Protein 2FDB (pdb70)

Nearest PDB structures (foldseek):
  2fdb-assembly2_N  TM=1.007E+00  e=1.299E-29  Homo sapiens
  4cjm-assembly3_C  TM=9.817E-01  e=2.468E-19  Homo sapiens
  1ev2-assembly1_A  TM=9.698E-01  e=9.349E-13  Homo sapiens
  8hu7-assembly1_A  TM=9.684E-01  e=1.543E-12  Homo sapiens
  8om6-assembly1_A  TM=9.501E-01  e=1.381E-12  Homo sapiens

Sequence (685 aa):
FTQHVREQSLVTDQLSRRLIRTYQLYSRTSGKHVQVLANKRINAMAEDGDPFAKLIVETDTFGSRVRVRGAETGLYICMNKKGKLIAKSNGKGKDCVFTEIVLENNYTALQNAKYEGWYMAFTRKGRPRKGSKTRQHQREVHFMKRLPRKRAPYWTNTEKMEKRLHAVPAANTVKFRCPAGGNPMPTMRWLKNGKEFKQEHRIGGYKVRNQHWSLIMESVVPSDKGNYTCVVENEYGSINHTYHLDVVERSRHRPILQAGLPANASTVVGGDVEFVCKVYSDAQPHIQWIKHVYLKVLKAAGVNTTDKEIEVLYIRNVTFEDAGEYTCLAGNSIGISFHSAWLTVLFTQHVREQSLVTDQLSRRLIRTYQLYSRTSGKHVQVLANKRINAMAEDGDPFAKLIVETDTFGSRVRVRGAETGLYICMNKKGKLIAKSNGKGKDCVFTEIVLENNYTALQNAKYEGWYMAFTRKGRPRKGSKTRQHQREVHFMKRLPKRAPYWTNTEKMEKRLHAVPAANTVKFRCPAGGNPMPTMRWLKNGKEFKQEHRIGGYKVRNQHWSLIMESVVPSDKGNYTCVVENEYGSINHTYHLDVVERSRHRPILQAGLPANASTVVGGDVEFVCKVYSDAQPHIQWIKHVYLKVLKAAGVIEVLYIRNVTFEDAGEYTCLAGNSIGISFHSAWLTVL

Solvent-accessible surface area: 29532 Å² total; per-residue (Å²): 62,105,140,29,18,52,49,53,25,137,99,36,6,158,116,15,56,77,1,68,33,74,18,3,0,1,0,35,20,13,10,14,1,0,17,1,44,83,114,110,42,11,18,0,95,2,134,36,28,44,79,68,0,36,0,48,0,45,0,6,0,0,22,0,47,0,17,1,88,1,47,105,38,20,14,35,0,0,0,43,169,65,0,128,12,49,10,64,78,101,7,72,30,110,17,0,4,0,20,1,36,5,4,70,34,10,8,0,0,2,41,0,9,108,47,64,49,52,19,0,0,0,19,92,138,0,127,63,86,47,0,73,56,13,34,69,150,50,152,41,0,4,0,0,32,30,116,63,214,224,128,39,8,80,55,74,58,93,60,86,8,68,35,129,26,26,1,11,0,22,30,16,62,3,48,0,78,0,11,10,12,23,30,90,149,6,90,39,112,16,41,35,84,50,158,108,5,81,94,136,85,24,155,36,9,34,22,68,18,110,108,34,27,6,0,40,0,8,17,0,70,68,91,1,86,21,58,0,15,0,14,0,53,28,104,60,27,66,51,95,12,39,3,75,7,12,1,39,73,27,38,28,34,40,1,68,2,58,12,14,33,0,51,72,22,77,24,68,69,38,23,98,18,85,1,36,0,52,0,81,19,32,0,0,0,0,3,0,3,0,23,57,89,108,73,126,19,36,77,17,55,30,84,51,44,120,96,46,1,46,2,27,8,128,20,197,97,0,56,138,90,35,37,16,37,5,0,0,0,0,0,6,41,26,16,37,12,85,4,26,0,128,4,58,16,135,56,104,81,41,18,61,61,22,20,144,102,33,13,144,114,10,66,67,41,98,69,53,18,4,0,4,0,43,30,10,5,54,1,0,17,1,44,86,116,47,42,11,15,0,88,2,109,84,53,43,83,63,0,96,0,53,0,39,0,8,1,0,21,0,68,0,19,1,88,1,38,100,38,18,30,31,0,0,2,55,75,67,0,136,14,76,11,74,83,100,8,72,29,118,32,1,5,0,21,1,34,3,4,68,34,6,7,0,0,2,41,0,11,38,78,64,49,58,17,0,0,0,21,73,64,0,154,64,88,48,0,70,61,13,36,66,146,48,136,32,0,3,0,0,32,25,154,95,130,130,38,8,80,59,88,39,93,82,54,11,70,59,45,26,30,1,14,0,19,17,14,63,4,112,0,21,0,30,12,13,22,42,88,131,2,92,31,131,16,32,34,91,60,63,56,9,101,94,130,84,23,157,34,7,40,23,57,30,87,107,41,30,0,0,38,0,6,15,1,71,57,90,1,46,12,58,0,13,0,17,0,24,28,104,58,26,73,52,94,32,58,2,73,0,31,11,44,120,21,23,26,34,42,2,70,5,98,12,14,39,0,51,75,23,72,25,103,64,44,23,83,18,86,2,32,0,22,38,124,5,15,0,0,2,0,18,5,8,0,19,59,88,108,71,126,27,36,110,5,102,41,148,166,31,34,6,140,20,166,95,0,66,133,90,36,37,19,34,6,0,0,0,0,0,6,40,24,16,37,18,86,9,27,0,117,3,64,12,121

Radius of gyration: 28.77 Å; Cα contacts (8 Å, |Δi|>4): 1938; chains: 4; bounding box: 104×58×70 Å

B-factor: mean 21.92, std 8.88, range [2.0, 52.04]

Foldseek 3Di:
DVVVQVVQVVFFDPPDDWDKDKFWKAQQQQRFTWFQDPVFDIWGPHHAQDLRRIWIWTARGPQQKIAIARPVNCWTFFADPQQDTTTHNDQRDLRRIWRWDQDPVRFIFTARRVRRQFTFFHHNNTHTDRRVPDDPVDSRRTIHTHHHD/DFWKDFPPCPQLVQQEDEEEAQAKDKDFGHIDTPPFKDKAKAWQPHGQDQVPDVNRWDADVVRRMIIDGRHDQVSFGKMKMWITDPVDIDIGIHTYGYHHDDLDKKDKDPCFQPAEEEEAQAKDKTKIKIFDRADKDKFKWFVPVIDTDDWDWDDDPGITMTMRMDGRHDQSSWGKIKIWMGGPRGIDMDMYTYHYD/DVVVQVVQVVFFDPPDDWDKDKFWKAQQQQRFTWFQDLVFDIWGPHHPPDLRRIWIWIARGPQQKIAIARPNNCWTWFADPQQFTTTHNDQRDLRRIWRWDQDPVRFIFTARRVRRQFTFFHHNNTHTDRRVPDDPVDSRRTIHTHHD/DWKKDFPPCPQLVQQEDEEEAQAKDKDFGHMDTPPFWDKFKAWQPHGQDQVPDVNRWDADVVRRMIIDGRHDQVSFGKMKMWITDPHDIDIGIHTYGYHHDDLDKKDKDPCFQPAEEEEAQAKDKTAIDIDDRADKDKWKWFVLVIDTDDAPDVNDMRMDGRHDQSSWGKIKIWMGGPRGIDMDMYTYHYD

Structure (mmCIF, N/CA/C/O backbone):
data_2FDB
#
_entry.id   2FDB
#
_cell.length_a   170.846
_cell.length_b   46.908
_cell.length_c   109.616
_cell.angle_alpha   90.00
_cell.angle_beta   91.66
_cell.angle_gamma   90.00
#
_symmetry.space_group_name_H-M   'C 1 2 1'
#
loop_
_entity.id
_entity.type
_entity.pdbx_description
1 polymer 'fibroblast growth factor 8 isoform B'
2 polymer 'Fibroblast growth factor receptor 2'
3 water water
#
loop_
_at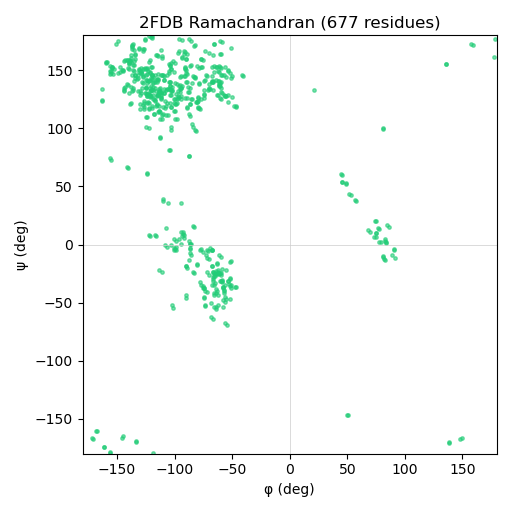om_site.group_PDB
_atom_site.id
_atom_site.type_symbol
_atom_site.label_atom_id
_atom_site.label_alt_id
_atom_site.label_comp_id
_atom_site.label_asym_id
_atom_site.label_entity_id
_atom_site.label_seq_id
_atom_site.pdbx_PDB_ins_code
_atom_site.Cartn_x
_atom_site.Cartn_y
_atom_site.Cartn_z
_atom_site.occupancy
_atom_site.B_iso_or_equiv
_atom_site.auth_seq_id
_atom_site.auth_comp_id
_atom_site.auth_asym_id
_atom_site.auth_atom_id
_atom_site.pdbx_PDB_model_num
ATOM 1 N N . PHE A 1 10 ? 16.607 0.200 17.819 1.00 24.47 32 PHE M N 1
ATOM 2 C CA . PHE A 1 10 ? 17.525 -0.702 17.065 1.00 24.11 32 PHE M CA 1
ATOM 3 C C . PHE A 1 10 ? 18.436 -1.546 17.960 1.00 23.64 32 PHE M C 1
ATOM 4 O O . PHE A 1 10 ? 19.264 -2.309 17.461 1.00 22.90 32 PHE M O 1
ATOM 12 N N . THR A 1 11 ? 18.276 -1.406 19.272 1.00 23.95 33 THR M N 1
ATOM 13 C CA . THR A 1 11 ? 19.075 -2.147 20.251 1.00 24.72 33 THR M CA 1
ATOM 14 C C . THR A 1 11 ? 18.865 -3.655 20.143 1.00 24.15 33 THR M C 1
ATOM 15 O O . THR A 1 11 ? 19.826 -4.422 20.047 1.00 24.66 33 THR M O 1
ATOM 19 N N . GLN A 1 12 ? 17.607 -4.074 20.165 1.00 23.96 34 GLN M N 1
ATOM 20 C CA . GLN A 1 12 ? 17.280 -5.485 20.073 1.00 25.26 34 GLN M CA 1
ATOM 21 C C . GLN A 1 12 ? 17.759 -6.025 18.729 1.00 24.20 34 GLN M C 1
ATOM 22 O O . GLN A 1 12 ? 18.326 -7.111 18.649 1.00 24.38 34 GLN M O 1
ATOM 28 N N . HIS A 1 13 ? 17.527 -5.255 17.672 1.00 22.98 35 HIS M N 1
ATOM 29 C CA . HIS A 1 13 ? 17.948 -5.659 16.342 1.00 22.11 35 HIS M CA 1
ATOM 30 C C . HIS A 1 13 ? 19.451 -5.935 16.326 1.00 21.46 35 HIS M C 1
ATOM 31 O O . HIS A 1 13 ? 19.895 -6.973 15.833 1.00 20.49 35 HIS M O 1
ATOM 38 N N . VAL A 1 14 ? 20.230 -4.999 16.867 1.00 20.49 36 VAL M N 1
ATOM 39 C CA . VAL A 1 14 ? 21.683 -5.150 16.904 1.00 19.97 36 VAL M CA 1
ATOM 40 C C . VAL A 1 14 ? 22.123 -6.298 17.801 1.00 19.72 36 VAL M C 1
ATOM 41 O O . VAL A 1 14 ? 23.028 -7.045 17.442 1.00 19.70 36 VAL M O 1
ATOM 45 N N . ARG A 1 15 ? 21.494 -6.447 18.964 1.00 20.91 37 ARG M N 1
ATOM 46 C CA . ARG A 1 15 ? 21.860 -7.548 19.858 1.00 21.33 37 ARG M CA 1
ATOM 47 C C . ARG A 1 15 ? 21.713 -8.850 19.086 1.00 21.19 37 ARG M C 1
ATOM 48 O O . ARG A 1 15 ? 22.595 -9.705 19.122 1.00 22.01 37 ARG M O 1
ATOM 50 N N . GLU A 1 16 ? 20.602 -8.982 18.369 1.00 21.42 38 GLU M N 1
ATOM 51 C CA . GLU A 1 16 ? 20.339 -10.181 17.576 1.00 22.14 38 GLU M CA 1
ATOM 52 C C . GLU A 1 16 ? 21.372 -10.342 16.455 1.00 21.87 38 GLU M C 1
ATOM 53 O O . GLU A 1 16 ? 22.039 -11.371 16.355 1.00 21.78 38 GLU M O 1
ATOM 55 N N . GLN A 1 17 ? 21.514 -9.313 15.625 1.00 21.68 39 GLN M N 1
ATOM 56 C CA . GLN A 1 17 ? 22.455 -9.356 14.503 1.00 21.86 39 GLN M CA 1
ATOM 57 C C . GLN A 1 17 ? 23.909 -9.584 14.919 1.00 21.37 39 GLN M C 1
ATOM 58 O O . GLN A 1 17 ? 24.701 -10.100 14.142 1.00 19.04 39 GLN M O 1
ATOM 64 N N . SER A 1 18 ? 24.251 -9.196 16.144 1.00 22.27 40 SER M N 1
ATOM 65 C CA . SER A 1 18 ? 25.624 -9.318 16.646 1.00 23.92 40 SER M CA 1
ATOM 66 C C . SER A 1 18 ? 26.075 -10.736 16.963 1.00 24.90 40 SER M C 1
ATOM 67 O O . SER A 1 18 ? 27.256 -10.970 17.221 1.00 24.49 40 SER M O 1
ATOM 70 N N . LEU A 1 19 ? 25.139 -11.676 16.938 1.00 25.89 41 LEU M N 1
ATOM 71 C CA . LEU A 1 19 ? 25.446 -13.059 17.255 1.00 26.56 41 LEU M CA 1
ATOM 72 C C . LEU A 1 19 ? 26.122 -13.803 16.119 1.00 27.25 41 LEU M C 1
ATOM 73 O O . LEU A 1 19 ? 26.948 -14.686 16.358 1.00 28.05 41 LEU M O 1
ATOM 78 N N . VAL A 1 20 ? 25.791 -13.441 14.887 1.00 27.54 42 VAL M N 1
ATOM 79 C CA . VAL A 1 20 ? 26.366 -14.125 13.738 1.00 27.89 42 VAL M CA 1
ATOM 80 C C . VAL A 1 20 ? 26.801 -13.188 12.617 1.00 27.24 42 VAL M C 1
ATOM 81 O O . VAL A 1 20 ? 26.522 -11.989 12.646 1.00 27.25 42 VAL M O 1
ATOM 85 N N . THR A 1 21 ? 27.485 -13.755 11.630 1.00 26.39 43 THR M N 1
ATOM 86 C CA . THR A 1 21 ? 27.964 -13.004 10.479 1.00 26.24 43 THR M CA 1
ATOM 87 C C . THR A 1 21 ? 26.787 -12.399 9.719 1.00 25.59 43 THR M C 1
ATOM 88 O O . THR A 1 21 ? 25.758 -13.051 9.539 1.00 25.12 43 THR M O 1
ATOM 92 N N . ASP A 1 22 ? 26.928 -11.147 9.293 1.00 25.41 44 ASP M N 1
ATOM 93 C CA . ASP A 1 22 ? 25.862 -10.497 8.538 1.00 25.57 44 ASP M CA 1
ATOM 94 C C . ASP A 1 22 ? 26.039 -10.890 7.080 1.00 26.37 44 ASP M C 1
ATOM 95 O O . ASP A 1 22 ? 26.910 -10.365 6.386 1.00 26.57 44 ASP M O 1
ATOM 100 N N . GLN A 1 23 ? 25.202 -11.817 6.625 1.00 26.58 45 GLN M N 1
ATOM 101 C CA . GLN A 1 23 ? 25.258 -12.322 5.258 1.00 27.17 45 GLN M CA 1
ATOM 102 C C . GLN A 1 23 ? 24.442 -11.469 4.275 1.00 27.00 45 GLN M C 1
ATOM 103 O O . GLN A 1 23 ? 24.460 -11.716 3.073 1.00 27.50 45 GLN M O 1
ATOM 109 N N . LEU A 1 24 ? 23.740 -10.464 4.783 1.00 26.59 46 LEU M N 1
ATOM 110 C CA . LEU A 1 24 ? 22.914 -9.620 3.924 1.00 26.18 46 LEU M CA 1
ATOM 111 C C . LEU A 1 24 ? 23.420 -8.203 3.685 1.00 25.82 46 LEU M C 1
ATOM 112 O O . LEU A 1 24 ? 22.784 -7.433 2.966 1.00 28.24 46 LEU M O 1
ATOM 117 N N . SER A 1 25 ? 24.552 -7.848 4.276 1.00 24.12 47 SER M N 1
ATOM 118 C CA . SER A 1 25 ? 25.083 -6.504 4.101 1.00 22.49 47 SER M CA 1
ATOM 119 C C . SER A 1 25 ? 26.479 -6.502 3.507 1.00 21.83 47 SER M C 1
ATOM 120 O O . SER A 1 25 ? 27.187 -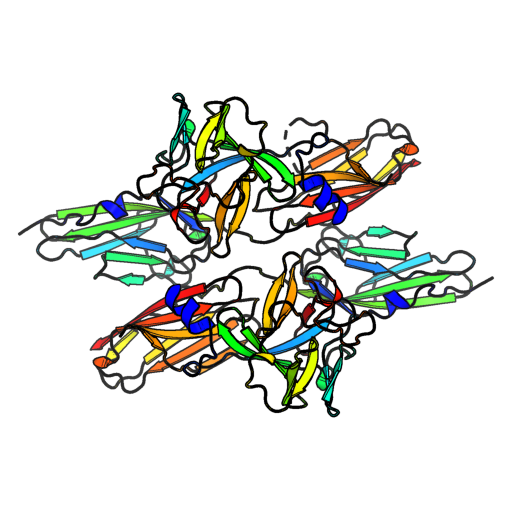7.505 3.569 1.00 20.58 47 SER M O 1
ATOM 123 N N . ARG A 1 26 ? 26.866 -5.377 2.915 1.00 21.35 48 ARG M N 1
ATOM 124 C CA . ARG A 1 26 ? 28.215 -5.251 2.383 1.00 22.26 48 ARG M CA 1
ATOM 125 C C . ARG A 1 26 ? 29.049 -5.284 3.643 1.00 21.94 48 ARG M C 1
ATOM 126 O O . ARG A 1 26 ? 28.664 -4.693 4.645 1.00 22.86 48 ARG M O 1
ATOM 134 N N . ARG A 1 27 ? 30.179 -5.967 3.618 1.00 21.41 49 ARG M N 1
ATOM 135 C CA . ARG A 1 27 ? 31.013 -5.983 4.801 1.00 21.27 49 ARG M CA 1
ATOM 136 C C . ARG A 1 27 ? 32.245 -5.132 4.564 1.00 20.22 49 ARG M C 1
ATOM 137 O O . ARG A 1 27 ? 33.031 -5.381 3.660 1.00 18.80 49 ARG M O 1
ATOM 145 N N . LEU A 1 28 ? 32.366 -4.102 5.391 1.00 19.79 50 LEU M N 1
ATOM 146 C CA . LEU A 1 28 ? 33.439 -3.129 5.342 1.00 19.51 50 LEU M CA 1
ATOM 147 C C . LEU A 1 28 ? 34.844 -3.698 5.548 1.00 18.56 50 LEU M C 1
ATOM 148 O O . LEU A 1 28 ? 35.065 -4.564 6.396 1.00 17.21 50 LEU M O 1
ATOM 153 N N . ILE A 1 29 ? 35.792 -3.201 4.758 1.00 16.24 51 ILE M N 1
ATOM 154 C CA . ILE A 1 29 ? 37.176 -3.638 4.863 1.00 14.82 51 ILE M CA 1
ATOM 155 C C . ILE A 1 29 ? 38.165 -2.489 5.091 1.00 14.26 51 ILE M C 1
ATOM 156 O O . ILE A 1 29 ? 38.151 -1.474 4.388 1.00 13.08 51 ILE M O 1
ATOM 161 N N . ARG A 1 30 ? 39.027 -2.658 6.083 1.00 13.82 52 ARG M N 1
ATOM 162 C CA . ARG A 1 30 ? 40.047 -1.661 6.380 1.00 12.62 52 ARG M CA 1
ATOM 163 C C . ARG A 1 30 ? 41.386 -2.353 6.212 1.00 12.90 52 ARG M C 1
ATOM 164 O O . ARG A 1 30 ? 41.516 -3.555 6.479 1.00 10.55 52 ARG M O 1
ATOM 172 N N . THR A 1 31 ? 42.384 -1.606 5.752 1.00 13.42 53 THR M N 1
ATOM 173 C CA . THR A 1 31 ? 43.695 -2.196 5.557 1.00 15.13 53 THR M CA 1
ATOM 174 C C . THR A 1 31 ? 44.751 -1.383 6.293 1.00 15.22 53 THR M C 1
ATOM 175 O O . THR A 1 31 ? 44.888 -0.176 6.088 1.00 15.52 53 THR M O 1
ATOM 179 N N . TYR A 1 32 ? 45.476 -2.058 7.174 1.00 14.06 54 TYR M N 1
ATOM 180 C CA . TYR A 1 32 ? 46.496 -1.408 7.967 1.00 13.17 54 TYR M CA 1
ATOM 181 C C . TYR A 1 32 ? 47.478 -2.422 8.547 1.00 13.05 54 TYR M C 1
ATOM 182 O O . TYR A 1 32 ? 47.427 -3.614 8.230 1.00 13.11 54 TYR M O 1
ATOM 191 N N . GLN A 1 33 ? 48.374 -1.934 9.393 1.00 12.28 55 GLN M N 1
ATOM 192 C CA . GLN A 1 33 ? 49.373 -2.775 10.027 1.00 12.25 55 GLN M CA 1
ATOM 193 C C . GLN A 1 33 ? 49.115 -2.790 11.520 1.00 12.15 55 GLN M C 1
ATOM 194 O O . GLN A 1 33 ? 48.738 -1.766 12.093 1.00 12.10 55 GLN M O 1
ATOM 200 N N . LEU A 1 34 ? 49.316 -3.941 12.148 1.00 11.34 56 LEU M N 1
ATOM 201 C CA . LEU A 1 34 ? 49.112 -4.057 13.584 1.00 11.57 56 LEU M CA 1
ATOM 202 C C . LEU A 1 34 ? 50.452 -3.964 14.279 1.00 12.02 56 LEU M C 1
ATOM 203 O O . LEU A 1 34 ? 51.273 -4.880 14.201 1.00 11.86 56 LEU M O 1
ATOM 208 N N . TYR A 1 35 ? 50.672 -2.844 14.950 1.00 12.02 57 TYR M N 1
ATOM 209 C CA . TYR A 1 35 ? 51.909 -2.622 15.670 1.00 12.06 57 TYR M CA 1
ATOM 210 C C . TYR A 1 35 ? 51.804 -3.185 17.080 1.00 12.08 57 TYR M C 1
ATOM 211 O O . TYR A 1 35 ? 50.826 -2.940 17.785 1.00 11.73 57 TYR M O 1
ATOM 220 N N . SER A 1 36 ? 52.804 -3.955 17.484 1.00 12.36 58 SER M N 1
ATOM 221 C CA . SER A 1 36 ? 52.812 -4.536 18.821 1.00 12.73 58 SER M CA 1
ATOM 222 C C . SER A 1 36 ? 53.528 -3.594 19.782 1.00 12.25 58 SER M C 1
ATOM 223 O O . SER A 1 36 ? 54.664 -3.196 19.535 1.00 10.79 58 SER M O 1
ATOM 226 N N . ARG A 1 37 ? 52.855 -3.246 20.874 1.00 12.05 59 ARG M N 1
ATOM 227 C CA . ARG A 1 37 ? 53.411 -2.339 21.877 1.00 12.74 59 ARG M CA 1
ATOM 228 C C . ARG A 1 37 ? 54.662 -2.938 22.522 1.00 13.13 59 ARG M C 1
ATOM 229 O O . ARG A 1 37 ? 55.647 -2.243 22.788 1.00 13.56 59 ARG M O 1
ATOM 237 N N . THR A 1 38 ? 54.618 -4.235 22.774 1.00 13.97 60 THR M N 1
ATOM 238 C CA . THR A 1 38 ? 55.746 -4.903 23.389 1.00 15.73 60 THR M CA 1
ATOM 239 C C . THR A 1 38 ? 56.940 -5.117 22.454 1.00 15.58 60 THR M C 1
ATOM 240 O O . THR A 1 38 ? 58.080 -4.825 22.824 1.00 15.73 60 THR M O 1
ATOM 244 N N . SER A 1 39 ? 56.686 -5.580 21.234 1.00 15.60 61 SER M N 1
ATOM 245 C CA . SER A 1 39 ? 57.776 -5.859 20.300 1.00 15.61 61 SER M CA 1
ATOM 246 C C . SER A 1 39 ? 58.294 -4.664 19.521 1.00 15.80 61 SER M C 1
ATOM 247 O O . SER A 1 39 ? 59.436 -4.672 19.070 1.00 15.63 61 SER M O 1
ATOM 250 N N . GLY A 1 40 ? 57.461 -3.640 19.359 1.00 15.53 62 GLY M N 1
ATOM 251 C CA . GLY A 1 40 ? 57.877 -2.474 18.604 1.00 14.50 62 GLY M CA 1
ATOM 252 C C . GLY A 1 40 ? 57.804 -2.774 17.117 1.00 14.52 62 GLY M C 1
ATOM 253 O O . GLY A 1 40 ? 58.138 -1.930 16.275 1.00 13.88 62 GLY M O 1
ATOM 254 N N . LYS A 1 41 ? 57.355 -3.982 16.789 1.00 13.73 63 LYS M N 1
ATOM 255 C CA . LYS A 1 41 ? 57.246 -4.395 15.393 1.00 14.12 63 LYS M CA 1
ATOM 256 C C . LYS A 1 41 ? 55.804 -4.723 15.015 1.00 14.29 63 LYS M C 1
ATOM 257 O O . LYS A 1 41 ? 54.904 -4.653 15.845 1.00 13.32 63 LYS M O 1
ATOM 259 N N . HIS A 1 42 ? 55.604 -5.116 13.761 1.00 14.09 64 HIS M N 1
ATOM 260 C CA . HIS A 1 42 ? 54.281 -5.408 13.247 1.00 14.18 64 HIS M CA 1
ATOM 261 C C . HIS A 1 42 ? 53.919 -6.881 13.070 1.00 15.07 64 HIS M C 1
ATOM 262 O O . HIS A 1 42 ? 54.762 -7.724 12.750 1.00 15.21 64 HIS M O 1
ATOM 269 N N . VAL A 1 43 ? 52.638 -7.165 13.261 1.00 14.44 65 VAL M N 1
ATOM 270 C CA . VAL A 1 43 ? 52.094 -8.502 13.102 1.00 13.51 65 VAL M CA 1
ATOM 271 C C . VAL A 1 43 ? 52.184 -8.900 11.628 1.00 13.95 65 VAL M C 1
ATOM 272 O O . VAL A 1 43 ? 51.824 -8.123 10.740 1.00 11.82 65 VAL M O 1
ATOM 276 N N . GLN A 1 44 ? 52.676 -10.106 11.369 1.00 14.09 66 GLN M N 1
ATOM 277 C CA . GLN A 1 44 ? 52.788 -10.581 10.005 1.00 15.46 66 GLN M CA 1
ATOM 278 C C . GLN A 1 44 ? 52.416 -12.055 9.920 1.00 16.55 66 GLN M C 1
ATOM 279 O O . GLN A 1 44 ? 52.548 -12.802 10.891 1.00 16.27 66 GLN M O 1
ATOM 285 N N . VAL A 1 45 ? 51.919 -12.457 8.758 1.00 17.55 67 VAL M N 1
ATOM 286 C CA . VAL A 1 45 ? 51.541 -13.847 8.510 1.00 18.58 67 VAL M CA 1
ATOM 287 C C . VAL A 1 45 ? 52.427 -14.273 7.339 1.00 18.70 67 VAL M C 1
ATOM 288 O O . VAL A 1 45 ? 52.340 -13.705 6.249 1.00 18.33 67 VAL M O 1
ATOM 292 N N . LEU A 1 46 ? 53.279 -15.261 7.573 1.00 19.48 68 LEU M N 1
ATOM 293 C CA . LEU A 1 46 ? 54.215 -15.722 6.559 1.00 21.15 68 LEU M CA 1
ATOM 294 C C . LEU A 1 46 ? 53.730 -16.863 5.671 1.00 21.45 68 LEU M C 1
ATOM 295 O O . LEU A 1 46 ? 52.761 -17.553 5.988 1.00 21.08 68 LEU M O 1
ATOM 300 N N . ALA A 1 47 ? 54.430 -17.049 4.556 1.00 22.08 69 ALA M N 1
ATOM 301 C CA . ALA A 1 47 ? 54.104 -18.081 3.579 1.00 23.40 69 ALA M CA 1
ATOM 302 C C . ALA A 1 47 ? 54.134 -19.473 4.196 1.00 23.99 69 ALA M C 1
ATOM 303 O O . ALA A 1 47 ? 53.386 -20.356 3.783 1.00 25.47 69 ALA M O 1
ATOM 305 N N . ASN A 1 48 ? 55.002 -19.670 5.179 1.00 24.26 70 ASN M N 1
ATOM 306 C CA . ASN A 1 48 ? 55.101 -20.957 5.848 1.00 24.25 70 ASN M CA 1
ATOM 307 C C . ASN A 1 48 ? 54.048 -21.054 6.949 1.00 24.19 70 ASN M C 1
ATOM 308 O O . ASN A 1 48 ? 54.128 -21.913 7.828 1.00 23.47 70 ASN M O 1
ATOM 313 N N . LYS A 1 49 ? 53.066 -20.158 6.884 1.00 24.39 71 LYS M N 1
ATOM 314 C CA . LYS A 1 49 ? 51.954 -20.093 7.833 1.00 24.91 71 LYS M CA 1
ATOM 315 C C . LYS A 1 49 ? 52.299 -19.679 9.267 1.00 24.87 71 LYS M C 1
ATOM 316 O O . LYS A 1 49 ? 51.469 -19.800 10.178 1.00 24.38 71 LYS M O 1
ATOM 322 N N . ARG A 1 50 ? 53.514 -19.173 9.464 1.00 23.99 72 ARG M N 1
ATOM 323 C CA . ARG A 1 50 ? 53.944 -18.725 10.784 1.00 24.12 72 ARG M CA 1
ATOM 324 C C . ARG A 1 50 ? 53.439 -17.300 11.057 1.00 23.90 72 ARG M C 1
ATOM 325 O O . ARG A 1 50 ? 53.395 -16.460 10.154 1.00 23.36 72 ARG M O 1
ATOM 327 N N . ILE A 1 51 ? 53.064 -17.043 12.305 1.00 23.33 73 ILE M N 1
ATOM 328 C CA . ILE A 1 51 ? 52.565 -15.734 12.719 1.00 22.94 73 ILE M CA 1
ATOM 329 C C . ILE A 1 51 ? 53.418 -15.168 13.852 1.00 22.00 73 ILE M C 1
ATOM 330 O O . ILE A 1 51 ? 53.653 -15.843 14.843 1.00 22.24 73 ILE M O 1
ATOM 335 N N . ASN A 1 52 ? 53.889 -13.934 13.693 1.00 21.34 74 ASN M N 1
ATOM 336 C CA . ASN A 1 52 ? 54.682 -13.273 14.725 1.00 20.44 74 ASN M CA 1
ATOM 337 C C . ASN A 1 52 ? 54.566 -11.767 14.557 1.00 19.76 74 ASN M C 1
ATOM 338 O O . ASN A 1 52 ? 53.863 -11.294 13.671 1.00 19.41 74 ASN M O 1
ATOM 343 N N . ALA A 1 53 ? 55.247 -11.022 15.420 1.00 20.14 75 ALA M N 1
ATOM 344 C CA . ALA A 1 53 ? 55.228 -9.563 15.370 1.00 21.35 75 ALA M CA 1
ATOM 345 C C . ALA A 1 53 ? 56.657 -9.048 15.259 1.00 21.28 75 ALA M C 1
ATOM 346 O O . ALA A 1 53 ? 57.124 -8.307 16.121 1.00 22.09 75 ALA M O 1
ATOM 348 N N . MET A 1 54 ? 57.338 -9.437 14.186 1.00 21.29 76 MET M N 1
ATOM 349 C CA . MET A 1 54 ? 58.719 -9.035 13.966 1.00 22.45 76 MET M CA 1
ATOM 350 C C . MET A 1 54 ? 58.918 -8.292 12.647 1.00 22.61 76 MET M C 1
ATOM 351 O O . MET A 1 54 ? 60.048 -8.018 12.253 1.00 24.24 76 MET M O 1
ATOM 356 N N . ALA A 1 55 ? 57.826 -7.958 11.968 1.00 22.34 77 ALA M N 1
ATOM 357 C CA . ALA A 1 55 ? 57.913 -7.261 10.688 1.00 21.36 77 ALA M CA 1
ATOM 358 C C . ALA A 1 55 ? 58.192 -5.760 10.780 1.00 22.62 77 ALA M C 1
ATOM 359 O O . ALA A 1 55 ? 57.628 -5.054 11.623 1.00 21.87 77 ALA M O 1
ATOM 361 N N . GLU A 1 56 ? 59.060 -5.276 9.897 1.00 23.13 78 GLU M N 1
ATOM 362 C CA . GLU A 1 56 ? 59.388 -3.858 9.852 1.00 24.56 78 GLU M CA 1
ATOM 363 C C . GLU A 1 56 ? 58.242 -3.129 9.174 1.00 23.81 78 GLU M C 1
ATOM 364 O O . GLU A 1 56 ? 57.448 -3.739 8.457 1.00 22.99 78 GLU M O 1
ATOM 370 N N . ASP A 1 57 ? 58.160 -1.823 9.401 1.00 23.53 79 ASP M N 1
ATOM 371 C CA . ASP A 1 57 ? 57.112 -1.013 8.800 1.00 23.69 79 ASP M CA 1
ATOM 372 C C . ASP A 1 57 ? 57.125 -1.169 7.278 1.00 23.22 79 ASP M C 1
ATOM 373 O O . ASP A 1 57 ? 58.162 -1.010 6.641 1.00 22.28 79 ASP M O 1
ATOM 378 N N . GLY A 1 58 ? 55.972 -1.496 6.703 1.00 22.95 80 GLY M N 1
ATOM 379 C CA . GLY A 1 58 ? 55.883 -1.648 5.260 1.00 22.66 80 GLY M CA 1
ATOM 380 C C . GLY A 1 58 ? 56.142 -3.046 4.714 1.00 22.35 80 GLY M C 1
ATOM 381 O O . GLY A 1 58 ? 56.017 -3.267 3.515 1.00 22.11 80 GLY M O 1
ATOM 382 N N . ASP A 1 59 ? 56.513 -3.990 5.572 1.00 21.99 81 ASP M N 1
ATOM 383 C CA . ASP A 1 59 ? 56.769 -5.349 5.110 1.00 21.50 81 ASP M CA 1
ATOM 384 C C . ASP A 1 59 ? 55.498 -5.903 4.467 1.00 20.69 81 ASP M C 1
ATOM 385 O O . ASP A 1 59 ? 54.438 -5.919 5.089 1.00 19.52 81 ASP M O 1
ATOM 390 N N . PRO A 1 60 ? 55.591 -6.364 3.209 1.00 20.44 82 PRO M N 1
ATOM 391 C CA . PRO A 1 60 ? 54.438 -6.917 2.494 1.00 19.68 82 PRO M CA 1
ATOM 392 C C . PRO A 1 60 ? 53.611 -7.920 3.310 1.00 19.15 82 PRO M C 1
ATOM 393 O O . PRO A 1 60 ? 52.382 -7.950 3.204 1.00 18.93 82 PRO M O 1
ATOM 397 N N . PHE A 1 61 ? 54.279 -8.731 4.126 1.00 17.41 83 PHE M N 1
ATOM 398 C CA . PHE A 1 61 ? 53.583 -9.728 4.938 1.00 17.29 83 PHE M CA 1
ATOM 399 C C . PHE A 1 61 ? 52.908 -9.138 6.170 1.00 17.06 83 PHE M C 1
ATOM 400 O O . PHE A 1 61 ? 52.210 -9.844 6.897 1.00 15.94 83 PHE M O 1
ATOM 408 N N . ALA A 1 62 ? 53.112 -7.842 6.395 1.00 16.13 84 ALA M N 1
ATOM 409 C CA . ALA A 1 62 ? 52.510 -7.157 7.535 1.00 16.01 84 ALA M CA 1
ATOM 410 C C . ALA A 1 62 ? 51.274 -6.352 7.131 1.00 14.89 84 ALA M C 1
ATOM 411 O O . ALA A 1 62 ? 50.628 -5.738 7.978 1.00 16.00 84 ALA M O 1
ATOM 413 N N . LYS A 1 63 ? 50.954 -6.337 5.839 1.00 14.41 85 LYS M N 1
ATOM 414 C CA . LYS A 1 63 ? 49.774 -5.621 5.364 1.00 13.60 85 LYS M CA 1
ATOM 415 C C . LYS A 1 63 ? 48.573 -6.500 5.691 1.00 14.00 85 LYS M C 1
ATOM 416 O O . LYS A 1 63 ? 48.453 -7.613 5.180 1.00 13.89 85 LYS M O 1
ATOM 418 N N . LEU A 1 64 ? 47.684 -6.005 6.542 1.00 13.45 86 LEU M N 1
ATOM 419 C CA . LEU A 1 64 ? 46.518 -6.782 6.931 1.00 13.01 86 LEU M CA 1
ATOM 420 C C . LEU A 1 64 ? 45.227 -6.222 6.360 1.00 13.73 86 LEU M C 1
ATOM 421 O O . LEU A 1 64 ? 45.077 -5.007 6.196 1.00 13.61 86 LEU M O 1
ATOM 426 N N . ILE A 1 65 ? 44.308 -7.130 6.047 1.00 13.20 87 ILE M N 1
ATOM 427 C CA . ILE A 1 65 ? 42.995 -6.781 5.520 1.00 13.69 87 ILE M CA 1
ATOM 428 C C . ILE A 1 65 ? 42.038 -7.214 6.613 1.00 13.02 87 ILE M C 1
ATOM 429 O O . ILE A 1 65 ? 41.931 -8.399 6.923 1.00 12.60 87 ILE M O 1
ATOM 434 N N . VAL A 1 66 ? 41.362 -6.241 7.207 1.00 12.78 88 VAL M N 1
ATOM 435 C CA . VAL A 1 66 ? 40.439 -6.480 8.303 1.00 11.04 88 VAL M CA 1
ATOM 436 C C . VAL A 1 66 ? 39.015 -6.231 7.844 1.00 12.44 88 VAL M C 1
ATOM 437 O O . VAL A 1 66 ? 38.623 -5.093 7.566 1.00 11.86 88 VAL M O 1
ATOM 441 N N . GLU A 1 67 ? 38.248 -7.312 7.762 1.00 12.60 89 GLU M N 1
ATOM 442 C CA . GLU A 1 67 ? 36.864 -7.251 7.311 1.00 14.04 89 GLU M CA 1
ATOM 443 C C . GLU A 1 67 ? 35.912 -7.410 8.491 1.00 13.65 89 GLU M C 1
ATOM 444 O O . GLU A 1 67 ? 36.100 -8.302 9.330 1.00 13.16 89 GLU M O 1
ATOM 450 N N . THR A 1 68 ? 34.892 -6.559 8.567 1.00 12.63 90 THR M N 1
ATOM 451 C CA . THR A 1 68 ? 33.958 -6.678 9.675 1.00 12.58 90 THR M CA 1
ATOM 452 C C . THR A 1 68 ? 33.080 -7.904 9.457 1.00 12.34 90 THR M C 1
ATOM 453 O O . THR A 1 68 ? 32.685 -8.215 8.327 1.00 11.02 90 THR M O 1
ATOM 457 N N . ASP A 1 69 ? 32.803 -8.601 10.551 1.00 11.42 91 ASP M N 1
ATOM 458 C CA . ASP A 1 69 ? 31.983 -9.795 10.532 1.00 12.73 91 ASP M CA 1
ATOM 459 C C . ASP A 1 69 ? 30.534 -9.404 10.739 1.00 12.05 91 ASP M C 1
ATOM 460 O O . ASP A 1 69 ? 29.646 -9.872 10.038 1.00 12.28 91 ASP M O 1
ATOM 465 N N . THR A 1 70 ? 30.325 -8.543 11.730 1.00 12.69 92 THR M N 1
ATOM 466 C CA . THR A 1 70 ? 29.021 -8.020 12.096 1.00 11.57 92 THR M CA 1
ATOM 467 C C . THR A 1 70 ? 29.265 -6.896 13.114 1.00 11.86 92 THR M C 1
ATOM 468 O O . THR A 1 70 ? 30.405 -6.453 13.291 1.00 11.47 92 THR M O 1
ATOM 472 N N . PHE A 1 71 ? 28.211 -6.438 13.782 1.00 11.31 93 PHE M N 1
ATOM 473 C CA . PHE A 1 71 ? 28.332 -5.370 14.770 1.00 12.35 93 PHE M CA 1
ATOM 474 C C . PHE A 1 71 ? 29.279 -5.688 15.935 1.00 13.43 93 PHE M C 1
ATOM 475 O O . PHE A 1 71 ? 29.784 -6.806 16.054 1.00 13.20 93 PHE M O 1
ATOM 483 N N . GLY A 1 72 ? 29.506 -4.683 16.786 1.00 13.71 94 GLY M N 1
ATOM 484 C CA . GLY A 1 72 ? 30.373 -4.839 17.947 1.00 12.97 94 GLY M CA 1
ATOM 485 C C . GLY A 1 72 ? 31.854 -4.857 17.603 1.00 12.71 94 GLY M C 1
ATOM 486 O O . GLY A 1 72 ? 32.676 -5.322 18.390 1.00 11.80 94 GLY M O 1
ATOM 487 N N . SER A 1 73 ? 32.195 -4.332 16.431 1.00 12.22 95 SER M N 1
ATOM 488 C CA . SER A 1 73 ? 33.577 -4.318 15.947 1.00 12.60 95 SER M CA 1
ATOM 489 C C . SER A 1 73 ? 34.154 -5.734 15.885 1.00 13.13 95 SER M C 1
ATOM 490 O O . SER A 1 73 ? 35.324 -5.946 16.203 1.00 13.12 95 SER M O 1
ATOM 493 N N . ARG A 1 74 ? 33.327 -6.704 15.495 1.00 13.12 96 ARG M N 1
ATOM 494 C CA . ARG A 1 74 ? 33.796 -8.087 15.361 1.00 14.78 96 ARG M CA 1
ATOM 495 C C . ARG A 1 74 ? 34.355 -8.170 13.941 1.00 13.56 96 ARG M C 1
ATOM 496 O O . ARG A 1 74 ? 33.648 -7.903 12.965 1.00 12.76 96 ARG M O 1
ATOM 504 N N . VAL A 1 75 ? 35.633 -8.516 13.838 1.00 12.69 97 VAL M N 1
ATOM 505 C CA . VAL A 1 75 ? 36.312 -8.582 12.549 1.00 11.74 97 VAL M CA 1
ATOM 506 C C . VAL A 1 75 ? 37.166 -9.828 12.364 1.00 12.38 97 VAL M C 1
ATOM 507 O O . VAL A 1 75 ? 37.446 -10.555 13.321 1.00 12.42 97 VAL M O 1
ATOM 511 N N . ARG A 1 76 ? 37.580 -10.050 11.115 1.00 12.98 98 ARG M N 1
ATOM 512 C CA . ARG A 1 76 ? 38.483 -11.139 10.760 1.00 14.32 98 ARG M CA 1
ATOM 513 C C . ARG A 1 76 ? 39.738 -10.423 10.290 1.00 15.28 98 ARG M C 1
ATOM 514 O O . ARG A 1 76 ? 39.650 -9.385 9.632 1.00 15.25 98 ARG M O 1
ATOM 522 N N . VAL A 1 77 ? 40.896 -10.973 10.638 1.00 15.20 99 VAL M N 1
ATOM 523 C CA . VAL A 1 77 ? 42.184 -10.387 10.288 1.00 14.85 99 VAL M CA 1
ATOM 524 C C . VAL A 1 77 ? 42.901 -11.293 9.292 1.00 17.02 99 VAL M C 1
ATOM 525 O O . VAL A 1 77 ? 43.306 -12.409 9.633 1.00 17.61 99 VAL M O 1
ATOM 529 N N . ARG A 1 78 ? 43.078 -10.792 8.075 1.00 16.82 100 ARG M N 1
ATOM 530 C CA . ARG A 1 78 ? 43.701 -11.554 7.008 1.00 18.51 100 ARG M CA 1
ATOM 531 C C . ARG A 1 78 ? 44.985 -10.920 6.472 1.00 18.42 100 ARG M C 1
ATOM 532 O O . ARG A 1 78 ? 45.058 -9.705 6.303 1.00 18.96 100 ARG M O 1
ATOM 540 N N . GLY A 1 79 ? 45.995 -11.743 6.206 1.00 18.10 101 GLY M N 1
ATOM 541 C CA . GLY A 1 79 ? 47.232 -11.221 5.649 1.00 17.59 101 GLY M CA 1
ATOM 542 C C . GLY A 1 79 ? 47.001 -11.019 4.162 1.00 17.74 101 GLY M C 1
ATOM 543 O O . GLY A 1 79 ? 46.733 -11.979 3.448 1.00 17.43 101 GLY M O 1
ATOM 544 N N . ALA A 1 80 ? 47.088 -9.781 3.685 1.00 18.24 102 ALA M N 1
ATOM 545 C CA . ALA A 1 80 ? 46.855 -9.501 2.271 1.00 18.80 102 ALA M CA 1
ATOM 546 C C . ALA A 1 80 ? 47.772 -10.290 1.343 1.00 18.91 102 ALA M C 1
ATOM 547 O O . ALA A 1 80 ? 47.334 -10.754 0.295 1.00 18.16 102 ALA M O 1
ATOM 549 N N . GLU A 1 81 ? 49.039 -10.442 1.732 1.00 19.73 103 GLU M N 1
ATOM 550 C CA . GLU A 1 81 ? 50.005 -11.155 0.906 1.00 20.92 103 GLU M CA 1
ATOM 551 C C . GLU A 1 81 ? 49.754 -12.647 0.780 1.00 21.20 103 GLU M C 1
ATOM 552 O O . GLU A 1 81 ? 49.735 -13.164 -0.323 1.00 22.88 103 GLU M O 1
ATOM 558 N N . THR A 1 82 ? 49.558 -13.333 1.901 1.00 20.82 104 THR M N 1
ATOM 559 C CA . THR A 1 82 ? 49.335 -14.779 1.902 1.00 19.18 104 THR M CA 1
ATOM 560 C C . THR A 1 82 ? 47.879 -15.184 1.765 1.00 19.10 104 THR M C 1
ATOM 561 O O . THR A 1 82 ? 47.581 -16.322 1.402 1.00 18.69 104 THR M O 1
ATOM 565 N N . GLY A 1 83 ? 46.975 -14.260 2.074 1.00 18.65 105 GLY 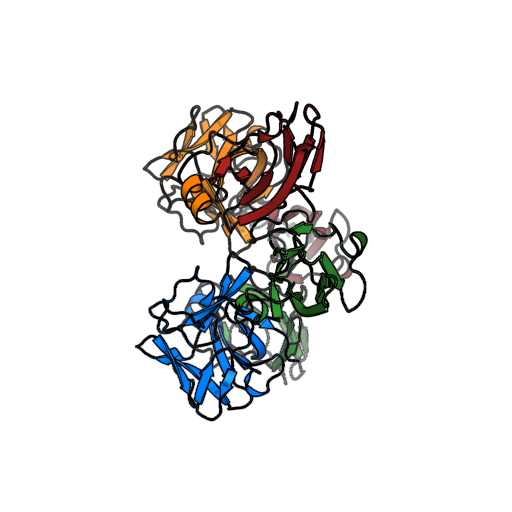M N 1
ATOM 566 C CA . GLY A 1 83 ? 45.559 -14.564 2.008 1.00 16.85 105 GLY M CA 1
ATOM 567 C C . GLY A 1 83 ? 45.144 -15.424 3.191 1.00 17.34 105 GLY M C 1
ATOM 568 O O . GLY A 1 83 ? 44.031 -15.935 3.238 1.00 17.77 105 GLY M O 1
ATOM 569 N N . LEU A 1 84 ? 46.041 -15.573 4.159 1.00 17.25 106 LEU M N 1
ATOM 570 C CA . LEU A 1 84 ? 45.779 -16.387 5.341 1.00 17.47 106 LEU M CA 1
ATOM 571 C C . LEU A 1 84 ? 45.146 -15.621 6.505 1.00 16.83 106 LEU M C 1
ATOM 572 O O . LEU A 1 84 ? 45.519 -14.488 6.787 1.00 17.29 106 LEU M O 1
ATOM 577 N N . TYR A 1 85 ? 44.195 -16.255 7.187 1.00 16.66 107 TYR M N 1
ATOM 578 C CA . TYR A 1 85 ? 43.520 -15.637 8.322 1.00 17.44 107 TYR M CA 1
ATOM 579 C C . TYR A 1 85 ? 44.207 -15.946 9.640 1.00 18.22 107 TYR M C 1
ATOM 580 O O . TYR A 1 85 ? 44.737 -17.050 9.833 1.00 18.47 107 TYR M O 1
ATOM 589 N N . ILE A 1 86 ? 44.193 -14.972 10.548 1.00 17.95 108 ILE M N 1
ATOM 590 C CA . ILE A 1 86 ? 44.778 -15.167 11.869 1.00 18.44 108 ILE M CA 1
ATOM 591 C C . ILE A 1 86 ? 43.665 -15.722 12.750 1.00 19.43 108 ILE M C 1
ATOM 592 O O . ILE A 1 86 ? 42.648 -15.065 12.967 1.00 18.15 108 ILE M O 1
ATOM 597 N N . CYS A 1 87 ? 43.864 -16.939 13.244 1.00 20.54 109 CYS M N 1
ATOM 598 C CA . CYS A 1 87 ? 42.873 -17.599 14.078 1.00 21.68 109 CYS M CA 1
ATOM 599 C C . CYS A 1 87 ? 43.503 -18.151 15.342 1.00 22.61 109 CYS M C 1
ATOM 600 O O . CYS A 1 87 ? 44.726 -18.227 15.460 1.00 22.77 109 CYS M O 1
ATOM 603 N N . MET A 1 88 ? 42.658 -18.553 16.278 1.00 23.39 110 MET M N 1
ATOM 604 C CA . MET A 1 88 ? 43.126 -19.094 17.540 1.00 25.01 110 MET M CA 1
ATOM 605 C C . MET A 1 88 ? 42.516 -20.466 17.763 1.00 25.31 110 MET M C 1
ATOM 606 O O . MET A 1 88 ? 41.323 -20.654 17.537 1.00 24.62 110 MET M O 1
ATOM 611 N N . ASN A 1 89 ? 43.329 -21.429 18.191 1.00 26.02 111 ASN M N 1
ATOM 612 C CA . ASN A 1 89 ? 42.798 -22.763 18.442 1.00 26.70 111 ASN M CA 1
ATOM 613 C C . ASN A 1 89 ? 42.469 -22.946 19.925 1.00 27.51 111 ASN M C 1
ATOM 614 O O . ASN A 1 89 ? 42.691 -22.044 20.730 1.00 26.46 111 ASN M O 1
ATOM 619 N N . LYS A 1 90 ? 41.922 -24.111 20.267 1.00 29.59 112 LYS M N 1
ATOM 620 C CA . LYS A 1 90 ? 41.515 -24.434 21.636 1.00 31.44 112 LYS M CA 1
ATOM 621 C C . LYS A 1 90 ? 42.615 -24.286 22.683 1.00 31.87 112 LYS M C 1
ATOM 622 O O . LYS A 1 90 ? 42.337 -24.149 23.875 1.00 32.32 112 LYS M O 1
ATOM 628 N N . LYS A 1 91 ? 43.863 -24.327 22.236 1.00 31.75 113 LYS M N 1
ATOM 629 C CA . LYS A 1 91 ? 44.988 -24.190 23.144 1.00 32.07 113 LYS M CA 1
ATOM 630 C C . LYS A 1 91 ? 45.426 -22.731 23.259 1.00 31.55 113 LYS M C 1
ATOM 631 O O . LYS A 1 91 ? 46.429 -22.427 23.901 1.00 31.78 113 LYS M O 1
ATOM 633 N N . GLY A 1 92 ? 44.669 -21.833 22.635 1.00 30.74 114 GLY M N 1
ATOM 634 C CA . GLY A 1 92 ? 44.997 -20.418 22.688 1.00 29.88 114 GLY M CA 1
ATOM 635 C C . GLY A 1 92 ? 46.136 -20.068 21.753 1.00 28.87 114 GLY M C 1
ATOM 636 O O . GLY A 1 92 ? 46.716 -18.980 21.832 1.00 29.39 114 GLY M O 1
ATOM 637 N N . LYS A 1 93 ? 46.459 -20.998 20.860 1.00 27.00 115 LYS M N 1
ATOM 638 C CA . LYS A 1 93 ? 47.542 -20.799 19.901 1.00 25.68 115 LYS M CA 1
ATOM 639 C C . LYS A 1 93 ? 47.081 -20.083 18.642 1.00 23.76 115 LYS M C 1
ATOM 640 O O . LYS A 1 93 ? 46.044 -20.414 18.078 1.00 24.02 115 LYS M O 1
ATOM 646 N N . LEU A 1 94 ? 47.858 -19.107 18.198 1.00 21.90 116 LEU M N 1
ATOM 647 C CA . LEU A 1 94 ? 47.519 -18.376 16.984 1.00 21.83 116 LEU M CA 1
ATOM 648 C C . LEU A 1 94 ? 47.943 -19.224 15.798 1.00 21.79 116 LEU M C 1
ATOM 649 O O . LEU A 1 94 ? 49.090 -19.655 15.721 1.00 21.96 116 LEU M O 1
ATOM 654 N N . ILE A 1 95 ? 47.014 -19.487 14.891 1.00 22.18 117 ILE M N 1
ATOM 655 C CA . ILE A 1 95 ? 47.311 -20.284 13.710 1.00 22.72 117 ILE M CA 1
ATOM 656 C C . ILE A 1 95 ? 46.798 -19.570 12.462 1.00 22.59 117 ILE M C 1
ATOM 657 O O . ILE A 1 95 ? 45.804 -18.850 12.517 1.00 21.98 117 ILE M O 1
ATOM 662 N N . ALA A 1 96 ? 47.489 -19.766 11.345 1.00 22.69 118 ALA M N 1
ATOM 663 C CA . ALA A 1 96 ? 47.102 -19.158 10.076 1.00 23.47 118 ALA M CA 1
ATOM 664 C C . ALA A 1 96 ? 46.287 -20.170 9.276 1.00 24.47 118 ALA M C 1
ATOM 665 O O . ALA A 1 96 ? 46.739 -21.294 9.057 1.00 25.36 118 ALA M O 1
ATOM 667 N N . LYS A 1 97 ? 45.097 -19.778 8.832 1.00 24.85 119 LYS M N 1
ATOM 668 C CA . LYS A 1 97 ? 44.242 -20.687 8.072 1.00 25.57 119 LYS M CA 1
ATOM 669 C C . LYS A 1 97 ? 43.733 -20.126 6.753 1.00 25.90 119 LYS M C 1
ATOM 670 O O . LYS A 1 97 ? 43.475 -18.930 6.630 1.00 24.42 119 LYS M O 1
ATOM 676 N N . SER A 1 98 ? 43.577 -21.013 5.775 1.00 26.03 120 SER M N 1
ATOM 677 C CA . SER A 1 98 ? 43.075 -20.642 4.457 1.00 27.30 120 SER M CA 1
ATOM 678 C C . SER A 1 98 ? 41.588 -20.338 4.565 1.00 27.64 120 SER M C 1
ATOM 679 O O . SER A 1 98 ? 41.084 -19.404 3.952 1.00 28.10 120 SER M O 1
ATOM 681 N N . ASN A 1 99 ? 40.883 -21.150 5.339 1.00 28.20 121 ASN M N 1
ATOM 682 C CA . ASN A 1 99 ? 39.458 -20.956 5.526 1.00 29.11 121 ASN M CA 1
ATOM 683 C C . ASN A 1 99 ? 39.217 -20.251 6.852 1.00 28.89 121 ASN M C 1
ATOM 684 O O . ASN A 1 99 ? 39.507 -20.805 7.914 1.00 29.37 121 ASN M O 1
ATOM 689 N N . GLY A 1 100 ? 38.691 -19.032 6.790 1.00 28.06 122 GLY M N 1
ATOM 690 C CA . GLY A 1 100 ? 38.434 -18.284 8.006 1.00 28.59 122 GLY M CA 1
ATOM 691 C C . GLY A 1 100 ? 36.964 -18.107 8.335 1.00 28.64 122 GLY M C 1
ATOM 692 O O . GLY A 1 100 ? 36.565 -17.061 8.837 1.00 28.81 122 GLY M O 1
ATOM 693 N N . LYS A 1 101 ? 36.156 -19.130 8.077 1.00 28.63 123 LYS M N 1
ATOM 694 C CA . LYS A 1 101 ? 34.727 -19.044 8.349 1.00 28.24 123 LYS M CA 1
ATOM 695 C C . LYS A 1 101 ? 34.371 -19.155 9.836 1.00 27.84 123 LYS M C 1
ATOM 696 O O . LYS A 1 101 ? 33.445 -18.491 10.305 1.00 27.77 123 LYS M O 1
ATOM 698 N N . GLY A 1 102 ? 35.110 -19.979 10.572 1.00 26.40 124 GLY M N 1
ATOM 699 C CA . GLY A 1 102 ? 34.824 -20.170 11.984 1.00 26.45 124 GLY M CA 1
ATOM 700 C C . GLY A 1 102 ? 34.945 -18.977 12.922 1.00 26.22 124 GLY M C 1
ATOM 701 O O . GLY A 1 102 ? 35.714 -18.038 12.687 1.00 26.06 124 GLY M O 1
ATOM 702 N N . LYS A 1 103 ? 34.180 -19.031 14.008 1.00 24.66 125 LYS M N 1
ATOM 703 C CA . LYS A 1 103 ? 34.175 -17.981 15.018 1.00 24.43 125 LYS M CA 1
ATOM 704 C C . LYS A 1 103 ? 35.582 -17.828 15.602 1.00 23.07 125 LYS M C 1
ATOM 705 O O . LYS A 1 103 ? 35.952 -16.772 16.116 1.00 21.07 125 LYS M O 1
ATOM 711 N N . ASP A 1 104 ? 36.361 -18.901 15.511 1.00 21.90 126 ASP M N 1
ATOM 712 C CA . ASP A 1 104 ? 37.729 -18.915 16.010 1.00 21.74 126 ASP M CA 1
ATOM 713 C C . ASP A 1 104 ? 38.597 -17.913 15.248 1.00 20.58 126 ASP M C 1
ATOM 714 O O . ASP A 1 104 ? 39.689 -17.551 15.701 1.00 20.81 126 ASP M O 1
ATOM 719 N N . CYS A 1 105 ? 38.109 -17.464 14.096 1.00 19.12 127 CYS M N 1
ATOM 720 C CA . CYS A 1 105 ? 38.842 -16.497 13.280 1.00 18.93 127 CYS M CA 1
ATOM 721 C C . CYS A 1 105 ? 38.295 -15.083 13.468 1.00 17.94 127 CYS M C 1
ATOM 722 O O . CYS A 1 105 ? 38.739 -14.140 12.805 1.00 17.29 127 CYS M O 1
ATOM 725 N N . VAL A 1 106 ? 37.341 -14.934 14.379 1.00 16.14 128 VAL M N 1
ATOM 726 C CA . VAL A 1 106 ? 36.743 -13.633 14.638 1.00 14.92 128 VAL M CA 1
ATOM 727 C C . VAL A 1 106 ? 37.260 -13.029 15.934 1.00 14.82 128 VAL M C 1
ATOM 728 O O . VAL A 1 106 ? 37.393 -13.721 16.945 1.00 15.00 128 VAL M O 1
ATOM 732 N N . PHE A 1 107 ? 37.571 -11.734 15.887 1.00 13.45 129 PHE M N 1
ATOM 733 C CA . PHE A 1 107 ? 38.064 -11.004 17.050 1.00 12.08 129 PHE M CA 1
ATOM 734 C C . PHE A 1 107 ? 37.251 -9.728 17.260 1.00 11.39 129 PHE M C 1
ATOM 735 O O . PHE A 1 107 ? 36.773 -9.114 16.314 1.00 10.50 129 PHE M O 1
ATOM 743 N N . THR A 1 108 ? 37.105 -9.322 18.511 1.00 10.78 130 THR M N 1
ATOM 744 C CA . THR A 1 108 ? 36.399 -8.090 18.802 1.00 10.94 130 THR M CA 1
ATOM 745 C C . THR A 1 108 ? 37.478 -7.025 19.003 1.00 9.81 130 THR M C 1
ATOM 746 O O . THR A 1 108 ? 38.358 -7.178 19.851 1.00 8.22 130 THR M O 1
ATOM 750 N N . GLU A 1 109 ? 37.437 -5.970 18.191 1.00 9.06 131 GLU M N 1
ATOM 751 C CA . GLU A 1 109 ? 38.425 -4.891 18.315 1.00 9.32 131 GLU M CA 1
ATOM 752 C C . GLU A 1 109 ? 37.985 -4.009 19.470 1.00 10.85 131 GLU M C 1
ATOM 753 O O . GLU A 1 109 ? 36.868 -3.482 19.472 1.00 10.85 131 GLU M O 1
ATOM 759 N N . ILE A 1 110 ? 38.866 -3.847 20.450 1.00 10.51 132 ILE M N 1
ATOM 760 C CA . ILE A 1 110 ? 38.562 -3.040 21.623 1.00 10.87 132 ILE M CA 1
ATOM 761 C C . ILE A 1 110 ? 39.484 -1.830 21.718 1.00 10.26 132 ILE M C 1
ATOM 762 O O . ILE A 1 110 ? 40.668 -1.917 21.404 1.00 9.65 132 ILE M O 1
ATOM 767 N N . VAL A 1 111 ? 38.933 -0.697 22.132 1.00 11.03 133 VAL M N 1
ATOM 768 C CA . VAL A 1 111 ? 39.745 0.496 22.339 1.00 10.89 133 VAL M CA 1
ATOM 769 C C . VAL A 1 111 ? 39.872 0.549 23.856 1.00 10.34 133 VAL M C 1
ATOM 770 O O . VAL A 1 111 ? 38.959 0.999 24.540 1.00 11.35 133 VAL M O 1
ATOM 774 N N . LEU A 1 112 ? 40.994 0.072 24.377 1.00 11.26 134 LEU M N 1
ATOM 775 C CA . LEU A 1 112 ? 41.229 0.021 25.822 1.00 10.52 134 LEU M CA 1
ATOM 776 C C . LEU A 1 112 ? 41.183 1.352 26.548 1.00 11.18 134 LEU M C 1
ATOM 777 O O . LEU A 1 112 ? 41.260 2.412 25.927 1.00 10.94 134 LEU M O 1
ATOM 782 N N . GLU A 1 113 ? 41.060 1.282 27.874 1.00 11.59 135 GLU M N 1
ATOM 783 C CA . GLU A 1 113 ? 41.015 2.479 28.704 1.00 12.03 135 GLU M CA 1
ATOM 784 C C . GLU A 1 113 ? 42.327 3.252 28.634 1.00 11.90 135 GLU M C 1
ATOM 785 O O . GLU A 1 113 ? 42.349 4.455 28.913 1.00 10.03 135 GLU M O 1
ATOM 791 N N . ASN A 1 114 ? 43.416 2.569 28.266 1.00 9.76 136 ASN M N 1
ATOM 792 C CA . ASN A 1 114 ? 44.718 3.229 28.132 1.00 9.55 136 ASN M CA 1
ATOM 793 C C . ASN A 1 114 ? 44.921 3.693 26.680 1.00 9.25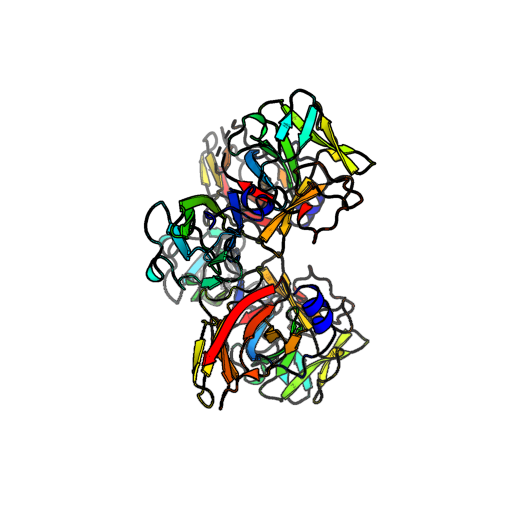 136 ASN M C 1
ATOM 794 O O . ASN A 1 114 ? 46.019 4.061 26.283 1.00 8.40 136 ASN M O 1
ATOM 799 N N . ASN A 1 115 ? 43.853 3.632 25.890 1.00 8.41 137 ASN M N 1
ATOM 800 C CA . ASN A 1 115 ? 43.865 4.061 24.492 1.00 7.45 137 ASN M CA 1
ATOM 801 C C . ASN A 1 115 ? 44.575 3.192 23.478 1.00 9.01 137 ASN M C 1
ATOM 802 O O . ASN A 1 115 ? 44.704 3.591 22.313 1.00 9.30 137 ASN M O 1
ATOM 807 N N . TYR A 1 116 ? 45.029 2.016 23.904 1.00 7.38 138 TYR M N 1
ATOM 808 C CA . TYR A 1 116 ? 45.670 1.087 22.991 1.00 7.81 138 TYR M CA 1
ATOM 809 C C . TYR A 1 116 ? 44.576 0.177 22.438 1.00 8.49 138 TYR M C 1
ATOM 810 O O . TYR A 1 116 ? 43.459 0.136 22.973 1.00 7.78 138 TYR M O 1
ATOM 819 N N . THR A 1 117 ? 44.898 -0.541 21.366 1.00 8.36 139 THR M N 1
ATOM 820 C CA . THR A 1 117 ? 43.968 -1.474 20.738 1.00 9.21 139 THR M CA 1
ATOM 821 C C . THR A 1 117 ? 44.215 -2.874 21.304 1.00 10.02 139 THR M C 1
ATOM 822 O O . THR A 1 117 ? 45.355 -3.239 21.596 1.00 10.40 139 THR M O 1
ATOM 826 N N . ALA A 1 118 ? 43.145 -3.649 21.451 1.00 10.16 140 ALA M N 1
ATOM 827 C CA . ALA A 1 118 ? 43.247 -5.033 21.906 1.00 10.33 140 ALA M CA 1
ATOM 828 C C . ALA A 1 118 ? 42.337 -5.841 20.995 1.00 10.64 140 ALA M C 1
ATOM 829 O O . ALA A 1 118 ? 41.343 -5.317 20.502 1.00 10.82 140 ALA M O 1
ATOM 831 N N . LEU A 1 119 ? 42.684 -7.099 20.752 1.00 10.70 141 LEU M N 1
ATOM 832 C CA . LEU A 1 119 ? 41.865 -7.960 19.912 1.00 11.44 141 LEU M CA 1
ATOM 833 C C . LEU A 1 119 ? 41.529 -9.216 20.707 1.00 12.20 141 LEU M C 1
ATOM 834 O O . LEU A 1 119 ? 42.393 -10.052 20.977 1.00 12.26 141 LEU M O 1
ATOM 839 N N . GLN A 1 120 ? 40.259 -9.315 21.084 1.00 12.41 142 GLN M N 1
ATOM 840 C CA . GLN A 1 120 ? 39.725 -10.420 21.865 1.00 14.77 142 GLN M CA 1
ATOM 841 C C . GLN A 1 120 ? 39.065 -11.451 20.958 1.00 14.92 142 GLN M C 1
ATOM 842 O O . GLN A 1 120 ? 38.203 -11.113 20.147 1.00 14.48 142 GLN M O 1
ATOM 848 N N . ASN A 1 121 ? 39.448 -12.715 21.096 1.00 15.47 143 ASN M N 1
ATOM 849 C CA . ASN A 1 121 ? 38.869 -13.743 20.241 1.00 16.34 143 ASN M CA 1
ATOM 850 C C . ASN A 1 121 ? 37.382 -13.947 20.538 1.00 17.58 143 ASN M C 1
ATOM 851 O O . ASN A 1 121 ? 36.951 -13.898 21.693 1.00 17.39 143 ASN M O 1
ATOM 856 N N . ALA A 1 122 ? 36.601 -14.156 19.482 1.00 19.29 144 ALA M N 1
ATOM 857 C CA . ALA A 1 122 ? 35.156 -14.325 19.597 1.00 21.58 144 ALA M CA 1
ATOM 858 C C . ALA A 1 122 ? 34.735 -15.687 20.132 1.00 23.26 144 ALA M C 1
ATOM 859 O O . ALA A 1 122 ? 33.765 -15.794 20.888 1.00 23.21 144 ALA M O 1
ATOM 861 N N . LYS A 1 123 ? 35.449 -16.732 19.729 1.00 24.51 145 LYS M N 1
ATOM 862 C CA . LYS A 1 123 ? 35.120 -18.070 20.202 1.00 25.64 145 LYS M CA 1
ATOM 863 C C . LYS A 1 123 ? 35.551 -18.219 21.658 1.00 26.09 145 LYS M C 1
ATOM 864 O O . LYS A 1 123 ? 34.760 -18.614 22.513 1.00 25.97 145 LYS M O 1
ATOM 870 N N . TYR A 1 124 ? 36.812 -17.897 21.929 1.00 26.07 146 TYR M N 1
ATOM 871 C CA . TYR A 1 124 ? 37.368 -17.984 23.275 1.00 26.95 146 TYR M CA 1
ATOM 872 C C . TYR A 1 124 ? 37.465 -16.554 23.827 1.00 27.34 146 TYR M C 1
ATOM 873 O O . TYR A 1 124 ? 38.529 -15.924 23.798 1.00 27.92 146 TYR M O 1
ATOM 882 N N . GLU A 1 125 ? 36.333 -16.064 24.329 1.00 27.15 147 GLU M N 1
ATOM 883 C CA . GLU A 1 125 ? 36.196 -14.706 24.851 1.00 27.24 147 GLU M CA 1
ATOM 884 C C . GLU A 1 125 ? 37.202 -14.217 25.885 1.00 26.82 147 GLU M C 1
ATOM 885 O O . GLU A 1 125 ? 37.280 -13.019 26.137 1.00 27.72 147 GLU M O 1
ATOM 887 N N . GLY A 1 126 ? 37.966 -15.123 26.489 1.00 26.48 148 GLY M N 1
ATOM 888 C CA . GLY A 1 126 ? 38.946 -14.697 27.470 1.00 24.70 148 GLY M CA 1
ATOM 889 C C . GLY A 1 126 ? 40.357 -14.613 26.908 1.00 24.00 148 GLY M C 1
ATOM 890 O O . GLY A 1 126 ? 41.288 -14.188 27.596 1.00 23.22 148 GLY M O 1
ATOM 891 N N . TRP A 1 127 ? 40.524 -15.010 25.651 1.00 22.93 149 TRP M N 1
ATOM 892 C CA . TRP A 1 127 ? 41.843 -14.989 25.035 1.00 22.55 149 TRP M CA 1
ATOM 893 C C . TRP A 1 127 ? 42.049 -13.833 24.064 1.00 20.95 149 TRP M C 1
ATOM 894 O O . TRP A 1 127 ? 41.166 -13.504 23.288 1.00 20.96 149 TRP M O 1
ATOM 905 N N . TYR A 1 128 ? 43.239 -13.243 24.107 1.00 20.05 150 TYR M N 1
ATOM 906 C CA . TYR A 1 128 ? 43.588 -12.101 23.268 1.00 18.50 150 TYR M CA 1
ATOM 907 C C . TYR A 1 128 ? 44.780 -12.377 22.367 1.00 18.02 150 TYR M C 1
ATOM 908 O O . TYR A 1 128 ? 45.642 -13.192 22.693 1.00 17.83 150 TYR M O 1
ATOM 917 N N . MET A 1 129 ? 44.830 -11.680 21.238 1.00 16.71 151 MET M N 1
ATOM 918 C CA . MET A 1 129 ? 45.950 -11.818 20.328 1.00 16.87 151 MET M CA 1
ATOM 919 C C . MET A 1 129 ? 47.054 -11.148 21.131 1.00 17.05 151 MET M C 1
ATOM 920 O O . MET A 1 129 ? 46.837 -10.071 21.694 1.00 18.17 151 MET M O 1
ATOM 925 N N . ALA A 1 130 ? 48.222 -11.778 21.208 1.00 17.45 152 ALA M N 1
ATOM 926 C CA . ALA A 1 130 ? 49.319 -11.219 21.987 1.00 17.50 152 ALA M CA 1
ATOM 927 C C . ALA A 1 130 ? 50.679 -11.684 21.496 1.00 17.77 152 ALA M C 1
ATOM 928 O O . ALA A 1 130 ? 50.804 -12.764 20.930 1.00 17.97 152 ALA M O 1
ATOM 930 N N . PHE A 1 131 ? 51.692 -10.859 21.735 1.00 17.52 153 PHE M N 1
ATOM 931 C CA . PHE A 1 131 ? 53.062 -11.159 21.332 1.00 18.39 153 PHE M CA 1
ATOM 932 C C . PHE A 1 131 ? 54.034 -10.729 22.430 1.00 19.60 153 PHE M C 1
ATOM 933 O O . PHE A 1 131 ? 53.718 -9.849 23.227 1.00 19.44 153 PHE M O 1
ATOM 941 N N . THR A 1 132 ? 55.212 -11.349 22.470 1.00 20.25 154 THR M N 1
ATOM 942 C CA . THR A 1 132 ? 56.211 -11.015 23.477 1.00 20.81 154 THR M CA 1
ATOM 943 C C . THR A 1 132 ? 57.099 -9.863 23.020 1.00 21.57 154 THR M C 1
ATOM 944 O O . THR A 1 132 ? 56.977 -9.380 21.895 1.00 21.06 154 THR M O 1
ATOM 948 N N . ARG A 1 133 ? 57.995 -9.444 23.910 1.00 22.50 155 ARG M N 1
ATOM 949 C CA . ARG A 1 133 ? 58.950 -8.367 23.654 1.00 23.93 155 ARG M CA 1
ATOM 950 C C . ARG A 1 133 ? 59.780 -8.677 22.411 1.00 23.96 155 ARG M C 1
ATOM 951 O O . ARG A 1 133 ? 60.149 -7.781 21.656 1.00 22.53 155 ARG M O 1
ATOM 959 N N . LYS A 1 134 ? 60.071 -9.958 22.206 1.00 24.86 156 LYS M N 1
ATOM 960 C CA . LYS A 1 134 ? 60.864 -10.381 21.064 1.00 25.60 156 LYS M CA 1
ATOM 961 C C . LYS A 1 134 ? 60.006 -10.628 19.831 1.00 25.64 156 LYS M C 1
ATOM 962 O O . LYS A 1 134 ? 60.514 -11.039 18.787 1.00 25.46 156 LYS M O 1
ATOM 968 N N . GLY A 1 135 ? 58.705 -10.376 19.956 1.00 25.44 157 GLY M N 1
ATOM 969 C CA . GLY A 1 135 ? 57.803 -10.554 18.832 1.00 25.70 157 GLY M CA 1
ATOM 970 C C . GLY A 1 135 ? 57.277 -11.959 18.608 1.00 26.53 157 GLY M C 1
ATOM 971 O O . GLY A 1 135 ? 56.765 -12.263 17.531 1.00 25.67 157 GLY M O 1
ATOM 972 N N . ARG A 1 136 ? 57.394 -12.818 19.613 1.00 27.71 158 ARG M N 1
ATOM 973 C CA . ARG A 1 136 ? 56.916 -14.191 19.493 1.00 30.33 158 ARG M CA 1
ATOM 974 C C . ARG A 1 136 ? 55.464 -14.302 19.944 1.00 30.75 158 ARG M C 1
ATOM 975 O O . ARG A 1 136 ? 55.018 -13.546 20.801 1.00 30.57 158 ARG M O 1
ATOM 983 N N . PRO A 1 137 ? 54.703 -15.248 19.367 1.00 32.10 159 PRO M N 1
ATOM 984 C CA . PRO A 1 137 ? 53.297 -15.428 19.745 1.00 32.52 159 PRO M CA 1
ATOM 985 C C . PRO A 1 137 ? 53.156 -15.860 21.202 1.00 33.26 159 PRO M C 1
ATOM 986 O O . PRO A 1 137 ? 53.956 -16.645 21.708 1.00 32.72 159 PRO M O 1
ATOM 990 N N . ARG A 1 138 ? 52.134 -15.338 21.869 1.00 34.12 160 ARG M N 1
ATOM 991 C CA . ARG A 1 138 ? 51.867 -15.665 23.263 1.00 35.21 160 ARG M CA 1
ATOM 992 C C . ARG A 1 138 ? 50.554 -16.430 23.322 1.00 35.89 160 ARG M C 1
ATOM 993 O O . ARG A 1 138 ? 49.564 -16.014 22.718 1.00 35.18 160 ARG M O 1
ATOM 1001 N N . LYS A 1 139 ? 50.552 -17.553 24.037 1.00 36.32 161 LYS M N 1
ATOM 1002 C CA . LYS A 1 139 ? 49.354 -18.378 24.179 1.00 36.62 161 LYS M CA 1
ATOM 1003 C C . LYS A 1 139 ? 48.222 -17.570 24.806 1.00 36.58 161 LYS M C 1
ATOM 1004 O O . LYS A 1 139 ? 48.411 -16.922 25.836 1.00 36.62 161 LYS M O 1
ATOM 1006 N N . GLY A 1 140 ? 47.048 -17.618 24.183 1.00 36.65 162 GLY M N 1
ATOM 1007 C CA . GLY A 1 140 ? 45.902 -16.882 24.689 1.00 37.29 162 GLY M CA 1
ATOM 1008 C C . GLY A 1 140 ? 45.575 -17.154 26.148 1.00 37.31 162 GLY M C 1
ATOM 1009 O O . GLY A 1 140 ? 45.086 -16.272 26.851 1.00 36.66 162 GLY M O 1
ATOM 1010 N N . SER A 1 141 ? 45.847 -18.374 26.604 1.00 37.41 163 SER M N 1
ATOM 1011 C CA . SER A 1 141 ? 45.576 -18.771 27.987 1.00 37.44 163 SER M CA 1
ATOM 1012 C C . SER A 1 141 ? 46.305 -17.914 29.022 1.00 37.13 163 SER M C 1
ATOM 1013 O O . SER A 1 141 ? 45.815 -17.716 30.134 1.00 37.74 163 SER M O 1
ATOM 1015 N N . LYS A 1 142 ? 47.476 -17.404 28.663 1.00 36.22 164 LYS M N 1
ATOM 1016 C CA . LYS A 1 142 ? 48.241 -16.577 29.584 1.00 35.64 164 LYS M CA 1
ATOM 1017 C C . LYS A 1 142 ? 47.953 -15.089 29.403 1.00 34.63 164 LYS M C 1
ATOM 1018 O O . LYS A 1 142 ? 48.615 -14.252 30.021 1.00 34.77 164 LYS M O 1
ATOM 1020 N N . THR A 1 143 ? 46.962 -14.756 28.575 1.00 33.04 165 THR M N 1
ATOM 1021 C CA . THR A 1 143 ? 46.656 -13.349 28.322 1.00 31.14 165 THR M CA 1
ATOM 1022 C C . THR A 1 143 ? 45.544 -12.721 29.153 1.00 31.40 165 THR M C 1
ATOM 1023 O O . THR A 1 143 ? 44.479 -13.307 29.370 1.00 31.30 165 THR M O 1
ATOM 1027 N N . ARG A 1 144 ? 45.823 -11.505 29.613 1.00 31.29 166 ARG M N 1
ATOM 1028 C CA . ARG A 1 144 ? 44.894 -10.713 30.408 1.00 30.78 166 ARG M CA 1
ATOM 1029 C C . ARG A 1 144 ? 44.941 -9.315 29.791 1.00 30.46 166 ARG M C 1
ATOM 1030 O O . ARG A 1 144 ? 45.989 -8.870 29.324 1.00 30.19 166 ARG M O 1
ATOM 1032 N N . GLN A 1 145 ? 43.807 -8.630 29.796 1.00 29.54 167 GLN M N 1
ATOM 1033 C CA . GLN A 1 145 ? 43.686 -7.304 29.202 1.00 29.27 167 GLN M CA 1
ATOM 1034 C C . GLN A 1 145 ? 44.701 -6.228 29.614 1.00 29.15 167 GLN M C 1
ATOM 1035 O O . GLN A 1 145 ? 45.015 -5.346 28.817 1.00 28.01 167 GLN M O 1
ATOM 1041 N N . HIS A 1 146 ? 45.219 -6.302 30.839 1.00 29.06 168 HIS M N 1
ATOM 1042 C CA . HIS A 1 146 ? 46.172 -5.302 31.325 1.00 28.99 168 HIS M CA 1
ATOM 1043 C C . HIS A 1 146 ? 47.620 -5.490 30.871 1.00 28.63 168 HIS M C 1
ATOM 1044 O O . HIS A 1 146 ? 48.426 -4.557 30.958 1.00 28.65 168 HIS M O 1
ATOM 1051 N N . GLN A 1 147 ? 47.955 -6.684 30.393 1.00 26.98 169 GLN M N 1
ATOM 1052 C CA . GLN A 1 147 ? 49.318 -6.967 29.953 1.00 25.55 169 GLN M CA 1
ATOM 1053 C C . GLN A 1 147 ? 49.674 -6.179 28.698 1.00 24.15 169 GLN M C 1
ATOM 1054 O O . GLN A 1 147 ? 48.855 -6.032 27.795 1.00 23.69 169 GLN M O 1
ATOM 1060 N N . ARG A 1 148 ? 50.898 -5.672 28.640 1.00 22.88 170 ARG M N 1
ATOM 1061 C CA . ARG A 1 148 ? 51.329 -4.926 27.468 1.00 23.56 170 ARG M CA 1
ATOM 1062 C C . ARG A 1 148 ? 51.400 -5.810 26.230 1.00 22.59 170 ARG M C 1
ATOM 1063 O O . ARG A 1 148 ? 51.305 -5.316 25.110 1.00 22.38 170 ARG M O 1
ATOM 1071 N N . GLU A 1 149 ? 51.564 -7.114 26.436 1.00 20.86 171 GLU M N 1
ATOM 1072 C CA . GLU A 1 149 ? 51.653 -8.060 25.329 1.00 20.47 171 GLU M CA 1
ATOM 1073 C C . GLU A 1 149 ? 50.383 -8.073 24.475 1.00 18.54 171 GLU M C 1
ATOM 1074 O O . GLU A 1 149 ? 50.425 -8.423 23.296 1.00 17.58 171 GLU M O 1
ATOM 1080 N N . VAL A 1 150 ? 49.253 -7.689 25.064 1.00 15.86 172 VAL M N 1
ATOM 1081 C CA . VAL A 1 150 ? 48.003 -7.695 24.310 1.00 14.20 172 VAL M CA 1
ATOM 1082 C C . VAL A 1 150 ? 47.633 -6.342 23.707 1.00 12.67 172 VAL M C 1
ATOM 1083 O O . VAL A 1 150 ? 46.566 -6.202 23.120 1.00 11.26 172 VAL M O 1
ATOM 1087 N N . HIS A 1 151 ? 48.523 -5.357 23.841 1.00 11.51 173 HIS M N 1
ATOM 1088 C CA . HIS A 1 151 ? 48.280 -4.009 23.314 1.00 11.57 173 HIS M CA 1
ATOM 1089 C C . HIS A 1 151 ? 48.877 -3.761 21.933 1.00 11.30 173 HIS M C 1
ATOM 1090 O O . HIS A 1 151 ? 50.019 -4.127 21.654 1.00 11.18 173 HIS M O 1
ATO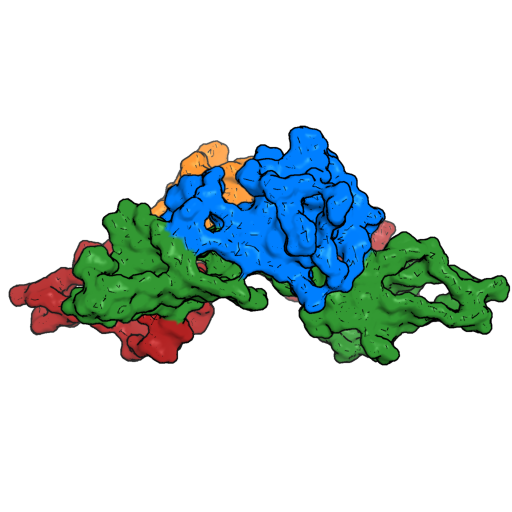M 1097 N N . PHE A 1 152 ? 48.089 -3.109 21.088 1.00 10.67 174 PHE M N 1
ATOM 1098 C CA . PHE A 1 152 ? 48.478 -2.799 19.718 1.00 10.68 174 PHE M CA 1
ATOM 1099 C C . PHE A 1 152 ? 48.084 -1.366 19.339 1.00 11.20 174 PHE M C 1
ATOM 1100 O O . PHE A 1 152 ? 47.352 -0.689 20.059 1.00 11.92 174 PHE M O 1
ATOM 1108 N N . MET A 1 153 ? 48.585 -0.927 18.193 1.00 10.36 175 MET M N 1
ATOM 1109 C CA . MET A 1 153 ? 48.258 0.370 17.622 1.00 10.60 175 MET M CA 1
ATOM 1110 C C . MET A 1 153 ? 48.039 0.042 16.155 1.00 11.19 175 MET M C 1
ATOM 1111 O O . MET A 1 153 ? 48.826 -0.701 15.559 1.00 11.45 175 MET M O 1
ATOM 1116 N N . LYS A 1 154 ? 46.952 0.545 15.584 1.00 10.33 176 LYS M N 1
ATOM 1117 C CA . LYS A 1 154 ? 46.667 0.312 14.173 1.00 10.27 176 LYS M CA 1
ATOM 1118 C C . LYS A 1 154 ? 47.423 1.405 13.413 1.00 11.58 176 LYS M C 1
ATOM 1119 O O . LYS A 1 154 ? 47.245 2.587 13.695 1.00 11.13 176 LYS M O 1
ATOM 1125 N N . ARG A 1 155 ? 48.266 1.010 12.464 1.00 12.28 177 ARG M N 1
ATOM 1126 C CA . ARG A 1 155 ? 49.056 1.975 11.711 1.00 14.14 177 ARG M CA 1
ATOM 1127 C C . ARG A 1 155 ? 48.767 1.948 10.220 1.00 16.88 177 ARG M C 1
ATOM 1128 O O . ARG A 1 155 ? 48.515 0.890 9.645 1.00 16.69 177 ARG M O 1
ATOM 1136 N N . LEU A 1 156 ? 48.812 3.122 9.598 1.00 19.11 178 LEU M N 1
ATOM 1137 C CA . LEU A 1 156 ? 48.557 3.240 8.171 1.00 21.70 178 LEU M CA 1
ATOM 1138 C C . LEU A 1 156 ? 49.563 2.406 7.388 1.00 23.27 178 LEU M C 1
ATOM 1139 O O . LEU A 1 156 ? 50.712 2.255 7.801 1.00 23.34 178 LEU M O 1
ATOM 1144 N N . PRO A 1 157 ? 49.135 1.829 6.256 1.00 25.34 179 PRO M N 1
ATOM 1145 C CA . PRO A 1 157 ? 50.067 1.024 5.456 1.00 27.34 179 PRO M CA 1
ATOM 1146 C C . PRO A 1 157 ? 51.096 2.007 4.907 1.00 28.72 179 PRO M C 1
ATOM 1147 O O . PRO A 1 157 ? 50.781 3.186 4.748 1.00 27.93 179 PRO M O 1
ATOM 1151 N N . ARG A 1 158 ? 52.316 1.572 4.627 1.00 30.82 180 ARG M N 1
ATOM 1152 C CA . ARG A 1 158 ? 53.277 2.535 4.095 1.00 32.98 180 ARG M CA 1
ATOM 1153 C C . ARG A 1 158 ? 53.514 2.332 2.602 1.00 32.72 180 ARG M C 1
ATOM 1154 O O . ARG A 1 158 ? 52.588 2.697 1.845 1.00 32.37 180 ARG M O 1
ATOM 1162 N N . LYS B 2 3 ? 89.793 6.230 28.825 1.00 44.32 2151 LYS P N 1
ATOM 1163 C CA . LYS B 2 3 ? 89.683 4.812 29.267 1.00 43.81 2151 LYS P CA 1
ATOM 1164 C C . LYS B 2 3 ? 88.727 4.009 28.398 1.00 42.74 2151 LYS P C 1
ATOM 1165 O O . LYS B 2 3 ? 89.005 2.850 28.083 1.00 43.36 2151 LYS P O 1
ATOM 1171 N N . ARG B 2 4 ? 87.599 4.608 28.014 1.00 40.70 2152 ARG P N 1
ATOM 1172 C CA . ARG B 2 4 ? 86.634 3.893 27.181 1.00 38.40 2152 ARG P CA 1
ATOM 1173 C C . ARG B 2 4 ? 85.580 4.731 26.451 1.00 36.61 2152 ARG P C 1
ATOM 1174 O O . ARG B 2 4 ? 84.938 5.608 27.030 1.00 35.80 2152 ARG P O 1
ATOM 1182 N N . ALA B 2 5 ? 85.398 4.429 25.170 1.00 34.46 2153 ALA P N 1
ATOM 1183 C CA . ALA B 2 5 ? 84.431 5.134 24.341 1.00 31.65 2153 ALA P CA 1
ATOM 1184 C C . ALA B 2 5 ? 83.008 4.849 24.802 1.00 30.28 2153 ALA P C 1
ATOM 1185 O O . ALA B 2 5 ? 82.756 3.894 25.542 1.00 29.49 2153 ALA P O 1
ATOM 1187 N N . PRO B 2 6 ? 82.053 5.688 24.374 1.00 29.16 2154 PRO P N 1
ATOM 1188 C CA . PRO B 2 6 ? 80.659 5.482 24.768 1.00 28.62 2154 PRO P CA 1
ATOM 1189 C C . PRO B 2 6 ? 80.148 4.183 24.170 1.00 28.52 2154 PRO P C 1
ATOM 1190 O O . PRO B 2 6 ? 80.571 3.772 23.091 1.00 28.12 2154 PRO P O 1
ATOM 1194 N N . TYR B 2 7 ? 79.244 3.529 24.876 1.00 28.91 2155 TYR P N 1
ATOM 1195 C CA . TYR B 2 7 ? 78.675 2.293 24.378 1.00 29.44 2155 TYR P CA 1
ATOM 1196 C C . TYR B 2 7 ? 77.321 2.102 25.040 1.00 29.70 2155 TYR P C 1
ATOM 1197 O O . TYR B 2 7 ? 77.114 2.504 26.186 1.00 29.78 2155 TYR P O 1
ATOM 1206 N N . TRP B 2 8 ? 76.393 1.507 24.309 1.00 29.94 2156 TRP P N 1
ATOM 1207 C CA . TRP B 2 8 ? 75.062 1.271 24.839 1.00 30.89 2156 TRP P CA 1
ATOM 1208 C C . TRP B 2 8 ? 75.136 0.184 25.896 1.00 32.00 2156 TRP P C 1
ATOM 1209 O O . TRP B 2 8 ? 75.754 -0.859 25.681 1.00 31.83 2156 TRP P O 1
ATOM 1220 N N . THR B 2 9 ? 74.507 0.431 27.040 1.00 33.29 2157 THR P N 1
ATOM 1221 C CA . THR B 2 9 ? 74.516 -0.531 28.131 1.00 35.11 2157 THR P CA 1
ATOM 1222 C C . THR B 2 9 ? 73.249 -1.372 28.201 1.00 36.68 2157 THR P C 1
ATOM 1223 O O . THR B 2 9 ? 73.144 -2.261 29.043 1.00 37.15 2157 THR P O 1
ATOM 1227 N N . ASN B 2 10 ? 72.293 -1.104 27.315 1.00 38.26 2158 ASN P N 1
ATOM 1228 C CA . ASN B 2 10 ? 71.033 -1.846 27.315 1.00 39.99 2158 ASN P CA 1
ATOM 1229 C C . ASN B 2 10 ? 70.397 -1.819 25.928 1.00 40.27 2158 ASN P C 1
ATOM 1230 O O . ASN B 2 10 ? 69.387 -1.149 25.717 1.00 41.17 2158 ASN P O 1
ATOM 1235 N N . THR B 2 11 ? 70.978 -2.555 24.986 1.00 40.15 2159 THR P N 1
ATOM 1236 C CA . THR B 2 11 ? 70.453 -2.583 23.626 1.00 40.58 2159 THR P CA 1
ATOM 1237 C C . THR B 2 11 ? 69.028 -3.117 23.566 1.00 40.35 2159 THR P C 1
ATOM 1238 O O . THR B 2 11 ? 68.380 -3.057 22.519 1.00 39.90 2159 THR P O 1
ATOM 1242 N N . GLU B 2 12 ? 68.547 -3.636 24.691 1.00 39.92 2160 GLU P N 1
ATOM 1243 C CA . GLU B 2 12 ? 67.199 -4.183 24.765 1.00 39.22 2160 GLU P CA 1
ATOM 1244 C C . GLU B 2 12 ? 66.163 -3.144 24.337 1.00 38.50 2160 GLU P C 1
ATOM 1245 O O . GLU B 2 12 ? 65.526 -3.285 23.293 1.00 37.76 2160 GLU P O 1
ATOM 1247 N N . LYS B 2 13 ? 66.015 -2.096 25.141 1.00 37.75 2161 LYS P N 1
ATOM 1248 C CA . LYS B 2 13 ? 65.054 -1.040 24.857 1.00 37.29 2161 LYS P CA 1
ATOM 1249 C C . LYS B 2 13 ? 65.291 -0.375 23.505 1.00 36.18 2161 LYS P C 1
ATOM 1250 O O . LYS B 2 13 ? 64.343 -0.011 22.805 1.00 36.90 2161 LYS P O 1
ATOM 1256 N N . MET B 2 14 ? 66.557 -0.223 23.140 1.00 34.33 2162 MET P N 1
ATOM 1257 C CA . MET B 2 14 ? 66.916 0.428 21.889 1.00 32.99 2162 MET P CA 1
ATOM 1258 C C . MET B 2 14 ? 66.493 -0.359 20.658 1.00 32.04 2162 MET P C 1
ATOM 1259 O O . MET B 2 14 ? 66.319 0.215 19.582 1.00 31.58 2162 MET P O 1
ATOM 1264 N N . GLU B 2 15 ? 66.319 -1.667 20.818 1.00 30.70 2163 GLU P N 1
ATOM 1265 C CA . GLU B 2 15 ? 65.904 -2.513 19.707 1.00 29.44 2163 GLU P CA 1
ATOM 1266 C C . GLU B 2 15 ? 64.507 -2.099 19.233 1.00 28.23 2163 GLU P C 1
ATOM 1267 O O . GLU B 2 15 ? 64.136 -2.331 18.078 1.00 26.96 2163 GLU P O 1
ATOM 1269 N N . LYS B 2 16 ? 63.738 -1.485 20.131 1.00 26.24 2164 LYS P N 1
ATOM 1270 C CA . LYS B 2 16 ? 62.392 -1.022 19.795 1.00 25.60 2164 LYS P CA 1
ATOM 1271 C C . LYS B 2 16 ? 62.521 0.383 19.220 1.00 24.24 2164 LYS P C 1
ATOM 1272 O O . LYS B 2 16 ? 62.233 1.379 19.890 1.00 22.90 2164 LYS P O 1
ATOM 1278 N N . ARG B 2 17 ? 62.968 0.442 17.971 1.00 23.04 2165 ARG P N 1
ATOM 1279 C CA . ARG B 2 17 ? 63.174 1.696 17.261 1.00 23.12 2165 ARG P CA 1
ATOM 1280 C C . ARG B 2 17 ? 61.908 2.489 16.970 1.00 21.04 2165 ARG P C 1
ATOM 1281 O O . ARG B 2 17 ? 61.930 3.717 16.981 1.00 20.64 2165 ARG P O 1
ATOM 1289 N N . LEU B 2 18 ? 60.812 1.795 16.695 1.00 18.79 2166 LEU P N 1
ATOM 1290 C CA . LEU B 2 18 ? 59.560 2.479 16.402 1.00 17.64 2166 LEU P CA 1
ATOM 1291 C C . LEU B 2 18 ? 58.637 2.506 17.601 1.00 16.48 2166 LEU P C 1
ATOM 1292 O O . LEU B 2 18 ? 58.284 1.466 18.147 1.00 17.08 2166 LEU P O 1
ATOM 1297 N N . HIS B 2 19 ? 58.267 3.710 18.013 1.00 14.78 2167 HIS P N 1
ATOM 1298 C CA . HIS B 2 19 ? 57.341 3.898 19.119 1.00 14.68 2167 HIS P CA 1
ATOM 1299 C C . HIS B 2 19 ? 56.059 4.442 18.504 1.00 13.18 2167 HIS P C 1
ATOM 1300 O O . HIS B 2 19 ? 56.032 5.586 18.058 1.00 12.85 2167 HIS P O 1
ATOM 1307 N N . ALA B 2 20 ? 55.019 3.615 18.453 1.00 11.82 2168 ALA P N 1
ATOM 1308 C CA . ALA B 2 20 ? 53.723 4.033 17.915 1.00 11.51 2168 ALA P CA 1
ATOM 1309 C C . ALA B 2 20 ? 52.828 4.129 19.147 1.00 10.53 2168 ALA P C 1
ATOM 1310 O O . ALA B 2 20 ? 52.603 3.135 19.830 1.00 9.96 2168 ALA P O 1
ATOM 1312 N N . VAL B 2 21 ? 52.326 5.324 19.435 1.00 9.57 2169 VAL P N 1
ATOM 1313 C CA . VAL B 2 21 ? 51.514 5.516 20.630 1.00 8.46 2169 VAL P CA 1
ATOM 1314 C C . VAL B 2 21 ? 50.285 6.390 20.426 1.00 8.74 2169 VAL P C 1
ATOM 1315 O O . VAL B 2 21 ? 50.186 7.133 19.459 1.00 7.46 2169 VAL P O 1
ATOM 1319 N N . PRO B 2 22 ? 49.315 6.285 21.340 1.00 8.40 2170 PRO P N 1
ATOM 1320 C CA . PRO B 2 22 ? 48.130 7.120 21.177 1.00 9.43 2170 PRO P CA 1
ATOM 1321 C C . PRO B 2 22 ? 48.431 8.538 21.663 1.00 9.72 2170 PRO P C 1
ATOM 1322 O O . PRO B 2 22 ? 49.302 8.739 22.516 1.00 9.92 2170 PRO P O 1
ATOM 1326 N N . ALA B 2 23 ? 47.738 9.515 21.092 1.00 9.32 2171 ALA P N 1
ATOM 1327 C CA . ALA B 2 23 ? 47.910 10.905 21.481 1.00 9.43 2171 ALA P CA 1
ATOM 1328 C C . ALA B 2 23 ? 47.573 11.001 22.963 1.00 9.95 2171 ALA P C 1
ATOM 1329 O O . ALA B 2 23 ? 46.771 10.205 23.464 1.00 9.05 2171 ALA P O 1
ATOM 1331 N N . ALA B 2 24 ? 48.189 11.972 23.644 1.00 10.26 2172 ALA P N 1
ATOM 1332 C CA . ALA B 2 24 ? 47.997 12.229 25.074 1.00 11.10 2172 ALA P CA 1
ATOM 1333 C C . ALA B 2 24 ? 48.855 11.329 25.962 1.00 11.74 2172 ALA P C 1
ATOM 1334 O O . ALA B 2 24 ? 48.764 11.377 27.193 1.00 11.95 2172 ALA P O 1
ATOM 1336 N N . ASN B 2 25 ? 49.683 10.500 25.338 1.00 10.52 2173 ASN P N 1
ATOM 1337 C CA . ASN B 2 25 ? 50.576 9.622 26.087 1.00 10.85 2173 ASN P CA 1
ATOM 1338 C C . ASN B 2 25 ? 51.899 10.358 26.329 1.00 11.30 2173 ASN P C 1
ATOM 1339 O O . ASN B 2 25 ? 52.229 11.331 25.641 1.00 9.22 2173 ASN P O 1
ATOM 1344 N N . THR B 2 26 ? 52.646 9.896 27.321 1.00 11.81 2174 THR P N 1
ATOM 1345 C CA . THR B 2 26 ? 53.961 10.453 27.595 1.00 12.64 2174 THR P CA 1
ATOM 1346 C C . THR B 2 26 ? 54.929 9.526 26.856 1.00 13.26 2174 THR P C 1
ATOM 1347 O O . THR B 2 26 ? 54.829 8.300 26.970 1.00 12.78 2174 THR P O 1
ATOM 1351 N N . VAL B 2 27 ? 55.842 10.098 26.082 1.00 13.99 2175 VAL P N 1
ATOM 1352 C CA . VAL B 2 27 ? 56.822 9.288 25.360 1.00 15.09 2175 VAL P CA 1
ATOM 1353 C C . VAL B 2 27 ? 58.211 9.464 25.980 1.00 14.78 2175 VAL P C 1
ATOM 1354 O O . VAL B 2 27 ? 58.671 10.587 26.195 1.00 13.54 2175 VAL P O 1
ATOM 1358 N N . LYS B 2 28 ? 58.874 8.350 26.261 1.00 14.91 2176 LYS P N 1
ATOM 1359 C CA . LYS B 2 28 ? 60.199 8.387 26.847 1.00 15.14 2176 LYS P CA 1
ATOM 1360 C C . LYS B 2 28 ? 61.169 7.566 26.013 1.00 16.09 2176 LYS P C 1
ATOM 1361 O O . LYS B 2 28 ? 60.987 6.365 25.846 1.00 15.88 2176 LYS P O 1
ATOM 1363 N N . PHE B 2 29 ? 62.187 8.227 25.472 1.00 16.99 2177 PHE P N 1
ATOM 1364 C CA . PHE B 2 29 ? 63.208 7.555 24.674 1.00 17.76 2177 PHE P CA 1
ATOM 1365 C C . PHE B 2 29 ? 64.444 7.425 25.545 1.00 19.16 2177 PHE P C 1
ATOM 1366 O O . PHE B 2 29 ? 64.844 8.387 26.199 1.00 20.47 2177 PHE P O 1
ATOM 1374 N N . ARG B 2 30 ? 65.049 6.241 25.548 1.00 19.87 2178 ARG P N 1
ATOM 1375 C CA . ARG B 2 30 ? 66.230 5.996 26.364 1.00 22.19 2178 ARG P CA 1
ATOM 1376 C C . ARG B 2 30 ? 67.412 5.429 25.581 1.00 21.77 2178 ARG P C 1
ATOM 1377 O O . ARG B 2 30 ? 67.244 4.630 24.659 1.00 21.82 2178 ARG P O 1
ATOM 1385 N N . CYS B 2 31 ? 68.609 5.848 25.965 1.00 21.52 2179 CYS P N 1
ATOM 1386 C CA . CYS B 2 31 ? 69.830 5.366 25.338 1.00 23.25 2179 CYS P CA 1
ATOM 1387 C C . CYS B 2 31 ? 70.888 5.191 26.421 1.00 22.39 2179 CYS P C 1
ATOM 1388 O O . CYS B 2 31 ? 71.893 5.899 26.444 1.00 21.58 2179 CYS P O 1
ATOM 1391 N N . PRO B 2 32 ? 70.662 4.231 27.337 1.00 22.56 2180 PRO P N 1
ATOM 1392 C CA . PRO B 2 32 ? 71.580 3.939 28.444 1.00 23.77 2180 PRO P CA 1
ATOM 1393 C C . PRO B 2 32 ? 73.002 3.856 27.900 1.00 24.49 2180 PRO P C 1
ATOM 1394 O O . PRO B 2 32 ? 73.290 3.013 27.060 1.00 24.92 2180 PRO P O 1
ATOM 1398 N N . ALA B 2 33 ? 73.885 4.731 28.367 1.00 25.21 2181 ALA P N 1
ATOM 1399 C CA . ALA B 2 33 ? 75.251 4.738 27.862 1.00 27.05 2181 ALA P CA 1
ATOM 1400 C C . ALA B 2 33 ? 76.342 4.576 28.910 1.00 27.90 2181 ALA P C 1
ATOM 1401 O O . ALA B 2 33 ? 76.176 4.947 30.074 1.00 27.75 2181 ALA P O 1
ATOM 1403 N N . GLY B 2 34 ? 77.461 4.010 28.470 1.00 29.86 2182 GLY P N 1
ATOM 1404 C CA . GLY B 2 34 ? 78.605 3.814 29.338 1.00 31.21 2182 GLY P CA 1
ATOM 1405 C C . GLY B 2 34 ? 79.797 4.552 28.758 1.00 32.75 2182 GLY P C 1
ATOM 1406 O O . GLY B 2 34 ? 79.688 5.173 27.691 1.00 32.48 2182 GLY P O 1
ATOM 1407 N N . GLY B 2 35 ? 80.933 4.494 29.451 1.00 33.72 2183 GLY P N 1
ATOM 1408 C CA . GLY B 2 35 ? 82.125 5.171 28.971 1.00 35.51 2183 GLY P CA 1
ATOM 1409 C C . GLY B 2 35 ? 82.865 5.922 30.060 1.00 36.36 2183 GLY P C 1
ATOM 1410 O O . GLY B 2 35 ? 82.278 6.293 31.073 1.00 36.94 2183 GLY P O 1
ATOM 1411 N N . ASN B 2 36 ? 84.161 6.134 29.856 1.00 36.82 2184 ASN P N 1
ATOM 1412 C CA . ASN B 2 36 ? 84.987 6.854 30.817 1.00 37.26 2184 ASN P CA 1
ATOM 1413 C C . ASN B 2 36 ? 85.920 7.796 30.068 1.00 37.25 2184 ASN P C 1
ATOM 1414 O O . ASN B 2 36 ? 86.696 7.366 29.220 1.00 38.34 2184 ASN P O 1
ATOM 1416 N N . PRO B 2 37 ? 85.847 9.097 30.366 1.00 37.34 2185 PRO P N 1
ATOM 1417 C CA . PRO B 2 37 ? 84.928 9.659 31.361 1.00 37.89 2185 PRO P CA 1
ATOM 1418 C C . PRO B 2 37 ? 83.464 9.509 30.940 1.00 38.37 2185 PRO P C 1
ATOM 1419 O O . PRO B 2 37 ? 83.170 9.088 29.815 1.00 38.39 2185 PRO P O 1
ATOM 1423 N N . MET B 2 38 ? 82.548 9.847 31.841 1.00 38.35 2186 MET P N 1
ATOM 1424 C CA . MET B 2 38 ? 81.128 9.747 31.525 1.00 38.29 2186 MET P CA 1
ATOM 1425 C C . MET B 2 38 ? 80.810 10.581 30.294 1.00 37.06 2186 MET P C 1
ATOM 1426 O O . MET B 2 38 ? 81.165 11.758 30.213 1.00 37.23 2186 MET P O 1
ATOM 1431 N N . PRO B 2 39 ? 80.145 9.970 29.307 1.00 36.15 2187 PRO P N 1
ATOM 1432 C CA . PRO B 2 39 ? 79.791 10.687 28.080 1.00 35.41 2187 PRO P CA 1
ATOM 1433 C C . PRO B 2 39 ? 78.605 11.639 28.240 1.00 34.86 2187 PRO P C 1
ATOM 1434 O O . PRO B 2 39 ? 77.742 11.440 29.098 1.00 34.64 2187 PRO P O 1
ATOM 1438 N N . THR B 2 40 ? 78.587 12.684 27.419 1.00 34.45 2188 THR P N 1
ATOM 1439 C CA . THR B 2 40 ? 77.510 13.661 27.433 1.00 34.28 2188 THR P CA 1
ATOM 1440 C C . THR B 2 40 ? 76.480 13.232 26.394 1.00 34.35 2188 THR P C 1
ATOM 1441 O O . THR B 2 40 ? 76.792 12.451 25.490 1.00 33.95 2188 THR P O 1
ATOM 1445 N N . MET B 2 41 ? 75.262 13.751 26.516 1.00 33.15 2189 MET P N 1
ATOM 1446 C CA . MET B 2 41 ? 74.190 13.393 25.600 1.00 32.57 2189 MET P CA 1
ATOM 1447 C C . MET B 2 41 ? 73.423 14.596 25.074 1.00 31.20 2189 MET P C 1
ATOM 1448 O O . MET B 2 41 ? 73.194 15.566 25.801 1.00 31.02 2189 MET P O 1
ATOM 1453 N N . ARG B 2 42 ? 73.039 14.516 23.802 1.00 29.11 2190 ARG P N 1
ATOM 1454 C CA . ARG B 2 42 ? 72.280 15.558 23.124 1.00 28.01 2190 ARG P CA 1
ATOM 1455 C C . ARG B 2 42 ? 71.175 14.864 22.344 1.00 25.76 2190 ARG P C 1
ATOM 1456 O O . ARG B 2 42 ? 71.314 13.708 21.955 1.00 25.24 2190 ARG P O 1
ATOM 1464 N N . TRP B 2 43 ? 70.085 15.572 22.095 1.00 22.32 2191 TRP P N 1
ATOM 1465 C CA . TRP B 2 43 ? 68.998 14.989 21.346 1.00 20.01 2191 TRP P CA 1
ATOM 1466 C C . TRP B 2 43 ? 68.673 15.812 20.116 1.00 19.43 2191 TRP P C 1
ATOM 1467 O O . TRP B 2 43 ? 68.689 17.039 20.155 1.00 20.21 2191 TRP P O 1
ATOM 1478 N N . LEU B 2 44 ? 68.378 15.126 19.022 1.00 18.31 2192 LEU P N 1
ATOM 1479 C CA . LEU B 2 44 ? 68.034 15.794 17.780 1.00 17.53 2192 LEU P CA 1
ATOM 1480 C C . LEU B 2 44 ? 66.648 15.349 17.346 1.00 16.26 2192 LEU P C 1
ATOM 1481 O O . LEU B 2 44 ? 66.240 14.224 17.619 1.00 17.03 2192 LEU P O 1
ATOM 1486 N N . LYS B 2 45 ? 65.918 16.240 16.688 1.00 15.72 2193 LYS P N 1
ATOM 1487 C CA . LYS B 2 45 ? 64.612 15.889 16.161 1.00 17.46 2193 LYS P CA 1
ATOM 1488 C C . LYS B 2 45 ? 64.764 16.043 14.654 1.00 17.76 2193 LYS P C 1
ATOM 1489 O O . LYS B 2 45 ? 65.138 17.112 14.176 1.00 18.94 2193 LYS P O 1
ATOM 1495 N N . ASN B 2 46 ? 64.490 14.983 13.907 1.00 18.10 2194 ASN P N 1
ATOM 1496 C CA . ASN B 2 46 ? 64.623 15.036 12.457 1.00 18.76 2194 ASN P CA 1
ATOM 1497 C C . ASN B 2 46 ? 66.001 15.536 12.011 1.00 20.22 2194 ASN P C 1
ATOM 1498 O O . ASN B 2 46 ? 66.107 16.351 11.097 1.00 19.09 2194 ASN P O 1
ATOM 1503 N N . GLY B 2 47 ? 67.051 15.061 12.679 1.00 21.73 2195 GLY P N 1
ATOM 1504 C CA . GLY B 2 47 ? 68.403 15.442 12.305 1.00 22.87 2195 GLY P CA 1
ATOM 1505 C C . GLY B 2 47 ? 68.963 16.757 12.809 1.00 23.20 2195 GLY P C 1
ATOM 1506 O O . GLY B 2 47 ? 70.162 16.982 12.707 1.00 22.82 2195 GLY P O 1
ATOM 1507 N N . LYS B 2 48 ? 68.117 17.628 13.350 1.00 24.13 2196 LYS P N 1
ATOM 1508 C CA . LYS B 2 48 ? 68.591 18.914 13.852 1.00 23.56 2196 LYS P CA 1
ATOM 1509 C C . LYS B 2 48 ? 68.392 19.046 15.365 1.00 23.41 2196 LYS P C 1
ATOM 1510 O O . LYS B 2 48 ? 67.624 18.291 15.970 1.00 22.88 2196 LYS P O 1
ATOM 1516 N N . GLU B 2 49 ? 69.084 20.008 15.969 1.00 23.08 2197 GLU P N 1
ATOM 1517 C CA . GLU B 2 49 ? 68.986 20.248 17.408 1.00 24.06 2197 GLU P CA 1
ATOM 1518 C C . GLU B 2 49 ? 67.533 20.359 17.886 1.00 23.05 2197 GLU P C 1
ATOM 1519 O O . GLU B 2 49 ? 66.749 21.143 17.351 1.00 22.87 2197 GLU P O 1
ATOM 1525 N N . PHE B 2 50 ? 67.179 19.567 18.893 1.00 22.29 2198 PHE P N 1
ATOM 1526 C CA . PHE B 2 50 ? 65.830 19.603 19.437 1.00 21.67 2198 PHE P CA 1
ATOM 1527 C C . PHE B 2 50 ? 65.782 20.686 20.517 1.00 21.72 2198 PHE P C 1
ATOM 1528 O O . PHE B 2 50 ? 66.398 20.553 21.578 1.00 21.32 2198 PHE P O 1
ATOM 1536 N N . LYS B 2 51 ? 65.045 21.754 20.236 1.00 22.05 2199 LYS P N 1
ATOM 1537 C CA . LYS B 2 51 ? 64.906 22.878 21.157 1.00 22.73 2199 LYS P CA 1
ATOM 1538 C C . LYS B 2 51 ? 63.594 22.814 21.932 1.00 22.00 2199 LYS P C 1
ATOM 1539 O O . LYS B 2 51 ? 62.622 22.217 21.476 1.00 22.26 2199 LYS P O 1
ATOM 1545 N N . GLN B 2 52 ? 63.568 23.456 23.092 1.00 21.01 2200 GLN P N 1
ATOM 1546 C CA . GLN B 2 52 ? 62.381 23.488 23.925 1.00 20.10 2200 GLN P CA 1
ATOM 1547 C C . GLN B 2 52 ? 61.185 24.055 23.166 1.00 20.72 2200 GLN P C 1
ATOM 1548 O O . GLN B 2 52 ? 60.064 23.549 23.276 1.00 19.68 2200 GLN P O 1
ATOM 1554 N N . GLU B 2 53 ? 61.435 25.107 22.391 1.00 21.34 2201 GLU P N 1
ATOM 1555 C CA . GLU B 2 53 ? 60.379 25.770 21.632 1.00 22.10 2201 GLU P CA 1
ATOM 1556 C C . GLU B 2 53 ? 59.852 24.977 20.443 1.00 21.40 2201 GLU P C 1
ATOM 1557 O O . GLU B 2 53 ? 58.901 25.404 19.791 1.00 22.52 2201 GLU P O 1
ATOM 1563 N N . HIS B 2 54 ? 60.454 23.830 20.151 1.00 20.54 2202 HIS P N 1
ATOM 1564 C CA . HIS B 2 54 ? 59.997 23.030 19.022 1.00 19.58 2202 HIS P CA 1
ATOM 1565 C C . HIS B 2 54 ? 58.633 22.364 19.234 1.00 18.90 2202 HIS P C 1
ATOM 1566 O O . HIS B 2 54 ? 58.047 21.841 18.284 1.00 18.38 2202 HIS P O 1
ATOM 1573 N N . ARG B 2 55 ? 58.133 22.365 20.467 1.00 16.14 2203 ARG P N 1
ATOM 1574 C CA . ARG B 2 55 ? 56.822 21.781 20.733 1.00 15.54 2203 ARG P CA 1
ATOM 1575 C C . ARG B 2 55 ? 56.228 22.436 21.959 1.00 14.95 2203 ARG P C 1
ATOM 1576 O O . ARG B 2 55 ? 56.952 22.922 22.826 1.00 14.98 2203 ARG P O 1
ATOM 1584 N N . ILE B 2 56 ? 54.904 22.454 22.018 1.00 14.93 2204 ILE P N 1
ATOM 1585 C CA . ILE B 2 56 ? 54.200 23.042 23.142 1.00 16.43 2204 ILE P CA 1
ATOM 1586 C C . ILE B 2 56 ? 54.543 22.254 24.391 1.00 16.01 2204 ILE P C 1
ATOM 1587 O O . ILE B 2 56 ? 54.430 21.027 24.405 1.00 15.14 2204 ILE P O 1
ATOM 1592 N N . GLY B 2 57 ? 54.964 22.958 25.438 1.00 15.90 2205 GLY P N 1
ATOM 1593 C CA . GLY B 2 57 ? 55.320 22.289 26.673 1.00 15.53 2205 GLY P CA 1
ATOM 1594 C C . GLY B 2 57 ? 56.743 21.748 26.658 1.00 16.02 2205 GLY P C 1
ATOM 1595 O O . GLY B 2 57 ? 57.180 21.116 27.619 1.00 16.40 2205 GLY P O 1
ATOM 1596 N N . GLY B 2 58 ? 57.469 21.983 25.571 1.00 15.14 2206 GLY P N 1
ATOM 1597 C CA . GLY B 2 58 ? 58.839 21.508 25.487 1.00 15.40 2206 GLY P CA 1
ATOM 1598 C C . GLY B 2 58 ? 59.043 20.038 25.826 1.00 15.90 2206 GLY P C 1
ATOM 1599 O O . GLY B 2 58 ? 58.199 19.195 25.548 1.00 15.08 2206 GLY P O 1
ATOM 1600 N N . TYR B 2 59 ? 60.186 19.724 26.422 1.00 16.93 2207 TYR P N 1
ATOM 1601 C CA . TYR B 2 59 ? 60.491 18.352 26.795 1.00 17.50 2207 TYR P CA 1
ATOM 1602 C C . TYR B 2 59 ? 61.410 18.330 28.011 1.00 17.31 2207 TYR P C 1
ATOM 1603 O O . TYR B 2 59 ? 61.892 19.367 28.451 1.00 17.82 2207 TYR P O 1
ATOM 1612 N N . LYS B 2 60 ? 61.641 17.147 28.555 1.00 17.62 2208 LYS P N 1
ATOM 1613 C CA . LYS B 2 60 ? 62.513 17.001 29.715 1.00 19.37 2208 LYS P CA 1
ATOM 1614 C C . LYS B 2 60 ? 63.576 15.946 29.433 1.00 20.32 2208 LYS P C 1
ATOM 1615 O O . LYS B 2 60 ? 63.352 15.029 28.638 1.00 20.03 2208 LYS P O 1
ATOM 1621 N N . VAL B 2 61 ? 64.735 16.087 30.066 1.00 21.58 2209 VAL P N 1
ATOM 1622 C CA . VAL B 2 61 ? 65.807 15.112 29.901 1.00 24.07 2209 VAL P CA 1
ATOM 1623 C C . VAL B 2 61 ? 66.287 14.680 31.276 1.00 26.37 2209 VAL P C 1
ATOM 1624 O O . VAL B 2 61 ? 66.543 15.520 32.141 1.00 27.70 2209 VAL P O 1
ATOM 1628 N N . ARG B 2 62 ? 66.383 13.370 31.484 1.00 28.15 2210 ARG P N 1
ATOM 1629 C CA . ARG B 2 62 ? 66.859 12.822 32.752 1.00 29.52 2210 ARG P CA 1
ATOM 1630 C C . ARG B 2 62 ? 68.197 12.151 32.456 1.00 30.71 2210 ARG P C 1
ATOM 1631 O O . ARG B 2 62 ? 68.247 10.984 32.073 1.00 31.03 2210 ARG P O 1
ATOM 1633 N N . ASN B 2 63 ? 69.277 12.908 32.623 1.00 32.16 2211 ASN P N 1
ATOM 1634 C CA . ASN B 2 63 ? 70.628 12.422 32.354 1.00 33.04 2211 ASN P CA 1
ATOM 1635 C C . ASN B 2 63 ? 70.968 11.104 33.029 1.00 33.34 2211 ASN P C 1
ATOM 1636 O O . ASN B 2 63 ? 71.667 10.271 32.458 1.00 33.83 2211 ASN P O 1
ATOM 1641 N N . GLN B 2 64 ? 70.476 10.917 34.249 1.00 33.59 2212 GLN P N 1
ATOM 1642 C CA . GLN B 2 64 ? 70.743 9.694 34.995 1.00 32.91 2212 GLN P CA 1
ATOM 1643 C C . GLN B 2 64 ? 70.075 8.483 34.354 1.00 32.85 2212 GLN P C 1
ATOM 1644 O O . GLN B 2 64 ? 70.441 7.339 34.629 1.00 33.27 2212 GLN P O 1
ATOM 1646 N N . HIS B 2 65 ? 69.085 8.728 33.506 1.00 30.91 2213 HIS P N 1
ATOM 1647 C CA . HIS B 2 65 ? 68.397 7.634 32.843 1.00 29.07 2213 HIS P CA 1
ATOM 1648 C C . HIS B 2 65 ? 68.613 7.716 31.337 1.00 27.60 2213 HIS P C 1
ATOM 1649 O O . HIS B 2 65 ? 68.011 6.953 30.580 1.00 27.68 2213 HIS P O 1
ATOM 1651 N N . TRP B 2 66 ? 69.488 8.634 30.915 1.00 26.06 2214 TRP P N 1
ATOM 1652 C CA . TRP B 2 66 ? 69.788 8.844 29.495 1.00 24.19 2214 TRP P CA 1
ATOM 1653 C C . TRP B 2 66 ? 68.478 8.873 28.734 1.00 23.37 2214 TRP P C 1
ATOM 1654 O O . TRP B 2 66 ? 68.295 8.127 27.773 1.00 23.83 2214 TRP P O 1
ATOM 1665 N N . SER B 2 67 ? 67.563 9.733 29.157 1.00 21.03 2215 SER P N 1
ATOM 1666 C CA . SER B 2 67 ? 66.271 9.766 28.506 1.00 20.18 2215 SER P CA 1
ATOM 1667 C C . SER B 2 67 ? 65.725 11.118 28.082 1.00 19.03 2215 SER P C 1
ATOM 1668 O O . SER B 2 67 ? 66.014 12.160 28.684 1.00 18.29 2215 SER P O 1
ATOM 1671 N N . LEU B 2 68 ? 64.921 11.067 27.024 1.00 16.62 2216 LEU P N 1
ATOM 1672 C CA . LEU B 2 68 ? 64.238 12.231 26.476 1.00 14.30 2216 LEU P CA 1
ATOM 1673 C C . LEU B 2 68 ? 62.770 11.957 26.777 1.00 13.18 2216 LEU P C 1
ATOM 1674 O O . LEU B 2 68 ? 62.247 10.896 26.429 1.00 11.02 2216 LEU P O 1
ATOM 1679 N N . ILE B 2 69 ? 62.111 12.915 27.410 1.00 12.08 2217 ILE P N 1
ATOM 1680 C CA . ILE B 2 69 ? 60.720 12.761 27.777 1.00 12.17 2217 ILE P CA 1
ATOM 1681 C C . ILE B 2 69 ? 59.802 13.795 27.135 1.00 11.91 2217 ILE P C 1
ATOM 1682 O O . ILE B 2 69 ? 60.019 15.001 27.262 1.00 9.87 2217 ILE P O 1
ATOM 1687 N N . MET B 2 70 ? 58.775 13.320 26.437 1.00 11.20 2218 MET P N 1
ATOM 1688 C CA . MET B 2 70 ? 57.815 14.226 25.814 1.00 11.95 2218 MET P CA 1
ATOM 1689 C C . MET B 2 70 ? 56.434 13.887 26.349 1.00 12.49 2218 MET P C 1
ATOM 1690 O O . MET B 2 70 ? 55.927 12.785 26.134 1.00 12.55 2218 MET P O 1
ATOM 1695 N N . GLU B 2 71 ? 55.839 14.842 27.054 1.00 12.35 2219 GLU P N 1
ATOM 1696 C CA . GLU B 2 71 ? 54.527 14.652 27.650 1.00 12.60 2219 GLU P CA 1
ATOM 1697 C C . GLU B 2 71 ? 53.357 15.031 26.744 1.00 13.20 2219 GLU P C 1
ATOM 1698 O O . GLU B 2 71 ? 53.460 15.948 25.924 1.00 12.17 2219 GLU P O 1
ATOM 1704 N N . SER B 2 72 ? 52.252 14.301 26.902 1.00 13.32 2220 SER P N 1
ATOM 1705 C CA . SER B 2 72 ? 51.026 14.541 26.153 1.00 13.09 2220 SER P CA 1
ATOM 1706 C C . SER B 2 72 ? 51.305 14.750 24.678 1.00 12.69 2220 SER P C 1
ATOM 1707 O O . SER B 2 72 ? 50.970 15.796 24.119 1.00 13.99 2220 SER P O 1
ATOM 1710 N N . VAL B 2 73 ? 51.906 13.752 24.038 1.00 10.81 2221 VAL P N 1
ATOM 1711 C CA . VAL B 2 73 ? 52.243 13.880 22.629 1.00 9.31 2221 VAL P CA 1
ATOM 1712 C C . VAL B 2 73 ? 51.014 14.061 21.740 1.00 9.75 2221 VAL P C 1
ATOM 1713 O O . VAL B 2 73 ? 49.919 13.578 22.045 1.00 10.41 2221 VAL P O 1
ATOM 1717 N N . VAL B 2 74 ? 51.216 14.787 20.649 1.00 9.39 2222 VAL P N 1
ATOM 1718 C CA . VAL B 2 74 ? 50.176 15.057 19.672 1.00 11.43 2222 VAL P CA 1
ATOM 1719 C C . VAL B 2 74 ? 50.751 14.636 18.313 1.00 12.41 2222 VAL P C 1
ATOM 1720 O O . VAL B 2 74 ? 51.940 14.360 18.205 1.00 12.08 2222 VAL P O 1
ATOM 1724 N N . PRO B 2 75 ? 49.907 14.551 17.275 1.00 13.57 2223 PRO P N 1
ATOM 1725 C CA . PRO B 2 75 ? 50.352 14.156 15.934 1.00 14.16 2223 PRO P CA 1
ATOM 1726 C C . PRO B 2 75 ? 51.555 14.928 15.385 1.00 14.57 2223 PRO P C 1
ATOM 1727 O O . PRO B 2 75 ? 52.387 14.358 14.681 1.00 14.28 2223 PRO P O 1
ATOM 1731 N N . SER B 2 76 ? 51.652 16.213 15.703 1.00 14.18 2224 SER P N 1
ATOM 1732 C CA . SER B 2 76 ? 52.772 16.997 15.210 1.00 14.46 2224 SER P CA 1
ATOM 1733 C C . SER B 2 76 ? 54.101 16.549 15.835 1.00 14.53 2224 SER P C 1
ATOM 1734 O O . SER B 2 76 ? 55.154 17.057 15.462 1.00 14.57 2224 SER P O 1
ATOM 1737 N N . ASP B 2 77 ? 54.049 15.606 16.778 1.00 13.39 2225 ASP P N 1
ATOM 1738 C CA . ASP B 2 77 ? 55.269 15.096 17.406 1.00 13.90 2225 ASP P CA 1
ATOM 1739 C C . ASP B 2 77 ? 55.889 13.967 16.586 1.00 14.27 2225 ASP P C 1
ATOM 1740 O O . ASP B 2 77 ? 56.994 13.513 16.881 1.00 13.55 2225 ASP P O 1
ATOM 1745 N N . LYS B 2 78 ? 55.162 13.498 15.576 1.00 14.99 2226 LYS P N 1
ATOM 1746 C CA . LYS B 2 78 ? 55.659 12.422 14.726 1.00 16.75 2226 LYS P CA 1
ATOM 1747 C C . LYS B 2 78 ? 57.013 12.830 14.146 1.00 16.82 2226 LYS P C 1
ATOM 1748 O O . LYS B 2 78 ? 57.222 13.998 13.830 1.00 16.33 2226 LYS P O 1
ATOM 1754 N N . GLY B 2 79 ? 57.923 11.869 14.005 1.00 16.18 2227 GLY P N 1
ATOM 1755 C CA . GLY B 2 79 ? 59.232 12.183 13.463 1.00 16.35 2227 GLY P CA 1
ATOM 1756 C C . GLY B 2 79 ? 60.328 11.284 14.002 1.00 15.75 2227 GLY P C 1
ATOM 1757 O O . GLY B 2 79 ? 60.042 10.258 14.615 1.00 15.27 2227 GLY P O 1
ATOM 1758 N N . ASN B 2 80 ? 61.580 11.678 13.771 1.00 15.63 2228 ASN P N 1
ATOM 1759 C CA . ASN B 2 80 ? 62.741 10.913 14.224 1.00 16.27 2228 ASN P CA 1
ATOM 1760 C C . ASN B 2 80 ? 63.434 11.638 15.353 1.00 15.27 2228 ASN P C 1
ATOM 1761 O O . ASN B 2 80 ? 63.557 12.860 15.328 1.00 15.48 2228 ASN P O 1
ATOM 1766 N N . TYR B 2 81 ? 63.900 10.878 16.333 1.00 14.38 2229 TYR P N 1
ATOM 1767 C CA . TYR B 2 81 ? 64.601 11.448 17.463 1.00 13.80 2229 TYR P CA 1
ATOM 1768 C C . TYR B 2 81 ? 65.896 10.678 17.641 1.00 14.31 2229 TYR P C 1
ATOM 1769 O O . TYR B 2 81 ? 65.903 9.456 17.818 1.00 14.44 2229 TYR P O 1
ATOM 1778 N N . THR B 2 82 ? 66.995 11.421 17.566 1.00 14.14 2230 THR P N 1
ATOM 1779 C CA . THR B 2 82 ? 68.336 10.864 17.647 1.00 15.40 2230 THR P CA 1
ATOM 1780 C C . THR B 2 82 ? 69.078 11.296 18.906 1.00 16.38 2230 THR P C 1
ATOM 1781 O O . THR B 2 82 ? 69.124 12.476 19.235 1.00 16.64 2230 THR P O 1
ATOM 1785 N N . CYS B 2 83 ? 69.649 10.333 19.615 1.00 17.19 2231 CYS P N 1
ATOM 1786 C CA . CYS B 2 83 ? 70.425 10.648 20.798 1.00 19.40 2231 CYS P CA 1
ATOM 1787 C C . CYS B 2 83 ? 71.878 10.524 20.369 1.00 20.28 2231 CYS P C 1
ATOM 1788 O O . CYS B 2 83 ? 72.259 9.539 19.726 1.00 20.11 2231 CYS P O 1
ATOM 1791 N N . VAL B 2 84 ? 72.675 11.530 20.711 1.00 21.01 2232 VAL P N 1
ATOM 1792 C CA . VAL B 2 84 ? 74.093 11.555 20.374 1.00 22.06 2232 VAL P CA 1
ATOM 1793 C C . VAL B 2 84 ? 74.868 11.565 21.680 1.00 23.23 2232 VAL P C 1
ATOM 1794 O O . VAL B 2 84 ? 74.808 12.540 22.432 1.00 22.74 2232 VAL P O 1
ATOM 1798 N N . VAL B 2 85 ? 75.577 10.473 21.951 1.00 24.37 2233 VAL P N 1
ATOM 1799 C CA . VAL B 2 85 ? 76.358 10.325 23.174 1.00 26.11 2233 VAL P CA 1
ATOM 1800 C C . VAL B 2 85 ? 77.847 10.388 22.853 1.00 27.65 2233 VAL P C 1
ATOM 1801 O O . VAL B 2 85 ? 78.311 9.733 21.918 1.00 28.25 2233 VAL P O 1
ATOM 1805 N N . GLU B 2 86 ? 78.605 11.162 23.622 1.00 28.86 2234 GLU P N 1
ATOM 1806 C CA . GLU B 2 86 ? 80.027 11.266 23.339 1.00 30.35 2234 GLU P CA 1
ATOM 1807 C C . GLU B 2 86 ? 80.954 11.747 24.454 1.00 30.17 2234 GLU P C 1
ATOM 1808 O O . GLU B 2 86 ? 80.541 12.422 25.401 1.00 29.86 2234 GLU P O 1
ATOM 1814 N N . ASN B 2 87 ? 82.218 11.355 24.326 1.00 30.08 2235 ASN P N 1
ATOM 1815 C CA . ASN B 2 87 ? 83.278 11.751 25.246 1.00 29.80 2235 ASN P CA 1
ATOM 1816 C C . ASN B 2 87 ? 84.539 11.896 24.396 1.00 30.28 2235 ASN P C 1
ATOM 1817 O O . ASN B 2 87 ? 84.452 11.960 23.165 1.00 30.68 2235 ASN P O 1
ATOM 1822 N N . GLU B 2 88 ? 85.704 11.947 25.032 1.00 30.19 2236 GLU P N 1
ATOM 1823 C CA . GLU B 2 88 ? 86.958 12.112 24.300 1.00 30.66 2236 GLU P CA 1
ATOM 1824 C C . GLU B 2 88 ? 87.319 10.945 23.379 1.00 29.89 2236 GLU P C 1
ATOM 1825 O O . GLU B 2 88 ? 87.923 11.143 22.328 1.00 30.24 2236 GLU P O 1
ATOM 1827 N N . TYR B 2 89 ? 86.942 9.734 23.775 1.00 29.43 2237 TYR P N 1
ATOM 1828 C CA . TYR B 2 89 ? 87.260 8.539 23.003 1.00 29.42 2237 TYR P CA 1
ATOM 1829 C C . TYR B 2 89 ? 86.284 8.171 21.875 1.00 29.74 2237 TYR P C 1
ATOM 1830 O O . TYR B 2 89 ? 86.483 7.164 21.196 1.00 29.43 2237 TYR P O 1
ATOM 1832 N N . GLY B 2 90 ? 85.235 8.965 21.670 1.00 29.05 2238 GLY P N 1
ATOM 1833 C CA . GLY B 2 90 ? 84.302 8.642 20.603 1.00 28.26 2238 GLY P CA 1
ATOM 1834 C C . GLY B 2 90 ? 82.906 9.223 20.731 1.00 27.83 2238 GLY P C 1
ATOM 1835 O O . GLY B 2 90 ? 82.554 9.808 21.753 1.00 27.54 2238 GLY P O 1
ATOM 1836 N N . SER B 2 91 ? 82.114 9.057 19.676 1.00 26.91 2239 SER P N 1
ATOM 1837 C CA . SER B 2 91 ? 80.745 9.548 19.634 1.00 26.50 2239 SER P CA 1
ATOM 1838 C C . SER B 2 91 ? 79.864 8.573 18.861 1.00 26.08 2239 SER P C 1
ATOM 1839 O O . SER B 2 91 ? 80.228 8.126 17.776 1.00 26.25 2239 SER P O 1
ATOM 1842 N N . ILE B 2 92 ? 78.706 8.242 19.426 1.00 25.23 2240 ILE P N 1
ATOM 1843 C CA . ILE B 2 92 ? 77.772 7.323 18.780 1.00 23.76 2240 ILE P CA 1
ATOM 1844 C C . ILE B 2 92 ? 76.357 7.876 18.863 1.00 23.22 2240 ILE P C 1
ATOM 1845 O O . ILE B 2 92 ? 76.061 8.725 19.707 1.00 21.22 2240 ILE P O 1
ATOM 1850 N N . ASN B 2 93 ? 75.485 7.389 17.985 1.00 22.34 2241 ASN P N 1
ATOM 1851 C CA . ASN B 2 93 ? 74.102 7.829 17.985 1.00 21.49 2241 ASN P CA 1
ATOM 1852 C C . ASN B 2 93 ? 73.125 6.718 17.639 1.00 20.98 2241 ASN P C 1
ATOM 1853 O O . ASN B 2 93 ? 73.487 5.702 17.029 1.00 20.95 2241 ASN P O 1
ATOM 1858 N N . HIS B 2 94 ? 71.883 6.921 18.057 1.00 18.81 2242 HIS P N 1
ATOM 1859 C CA . HIS B 2 94 ? 70.805 5.976 17.818 1.00 18.35 2242 HIS P CA 1
ATOM 1860 C C . HIS B 2 94 ? 69.551 6.779 17.488 1.00 16.81 2242 HIS P C 1
ATOM 1861 O O . HIS B 2 94 ? 69.279 7.789 18.135 1.00 16.88 2242 HIS P O 1
ATOM 1868 N N . THR B 2 95 ? 68.788 6.338 16.493 1.00 15.74 2243 THR P N 1
ATOM 1869 C CA . THR B 2 95 ? 67.577 7.053 16.111 1.00 14.92 2243 THR P CA 1
ATOM 1870 C C . THR B 2 95 ? 66.289 6.274 16.341 1.00 14.94 2243 THR P C 1
ATOM 1871 O O . THR B 2 95 ? 66.154 5.133 15.901 1.00 15.35 2243 THR P O 1
ATOM 1875 N N . TYR B 2 96 ? 65.347 6.916 17.027 1.00 13.91 2244 TYR P N 1
ATOM 1876 C CA . TYR B 2 96 ? 64.036 6.341 17.304 1.00 13.53 2244 TYR P CA 1
ATOM 1877 C C . TYR B 2 96 ? 63.036 7.009 16.368 1.00 13.24 2244 TYR P C 1
ATOM 1878 O O . TYR B 2 96 ? 63.239 8.149 15.958 1.00 11.77 2244 TYR P O 1
ATOM 1887 N N . HIS B 2 97 ? 61.951 6.316 16.050 1.00 13.42 2245 HIS P N 1
ATOM 1888 C CA . HIS B 2 97 ? 60.926 6.893 15.194 1.00 14.56 2245 HIS P CA 1
ATOM 1889 C C . HIS B 2 97 ? 59.624 6.934 16.001 1.00 13.17 2245 HIS P C 1
ATOM 1890 O O . HIS B 2 97 ? 59.250 5.960 16.650 1.00 12.86 2245 HIS P O 1
ATOM 1897 N N . LEU B 2 98 ? 58.946 8.072 15.972 1.00 12.15 2246 LEU P N 1
ATOM 1898 C CA . LEU B 2 98 ? 57.704 8.226 16.722 1.00 11.66 2246 LEU P CA 1
ATOM 1899 C C . LEU B 2 98 ? 56.487 8.420 15.837 1.00 11.86 2246 LEU P C 1
ATOM 1900 O O . LEU B 2 98 ? 56.471 9.279 14.952 1.00 11.73 2246 LEU P O 1
ATOM 1905 N N . ASP B 2 99 ? 55.465 7.617 16.092 1.00 11.88 2247 ASP P N 1
ATOM 1906 C CA . ASP B 2 99 ? 54.208 7.728 15.370 1.00 13.00 2247 ASP P CA 1
ATOM 1907 C C . ASP B 2 99 ? 53.168 7.966 16.465 1.00 12.11 2247 ASP P C 1
ATOM 1908 O O . ASP B 2 99 ? 53.145 7.253 17.468 1.00 12.57 2247 ASP P O 1
ATOM 1913 N N . VAL B 2 100 ? 52.343 8.993 16.295 1.00 11.54 2248 VAL P N 1
ATOM 1914 C CA . VAL B 2 100 ? 51.316 9.315 17.277 1.00 11.59 2248 VAL P CA 1
ATOM 1915 C C . VAL B 2 100 ? 49.956 9.252 16.608 1.00 12.77 2248 VAL P C 1
ATOM 1916 O O . VAL B 2 100 ? 49.740 9.888 15.579 1.00 14.09 2248 VAL P O 1
ATOM 1920 N N . VAL B 2 101 ? 49.034 8.504 17.205 1.00 12.36 2249 VAL P N 1
ATOM 1921 C CA . VAL B 2 101 ? 47.695 8.351 16.647 1.00 13.17 2249 VAL P CA 1
ATOM 1922 C C . VAL B 2 101 ? 46.602 8.817 17.609 1.00 12.53 2249 VAL P C 1
ATOM 1923 O O . VAL B 2 101 ? 46.561 8.388 18.764 1.00 11.98 2249 VAL P O 1
ATOM 1927 N N . GLU B 2 102 ? 45.719 9.692 17.133 1.00 13.02 2250 GLU P N 1
ATOM 1928 C CA . GLU B 2 102 ? 44.614 10.181 17.951 1.00 13.07 2250 GLU P CA 1
ATOM 1929 C C . GLU B 2 102 ? 43.590 9.049 18.043 1.00 12.77 2250 GLU P C 1
ATOM 1930 O O . GLU B 2 102 ? 43.160 8.525 17.024 1.00 13.92 2250 GLU P O 1
ATOM 1932 N N . ARG B 2 103 ? 43.207 8.663 19.255 1.00 12.82 2251 ARG P N 1
ATOM 1933 C CA . ARG B 2 103 ? 42.242 7.576 19.440 1.00 11.63 2251 ARG P CA 1
ATOM 1934 C C . ARG B 2 103 ? 40.900 8.073 19.984 1.00 12.55 2251 ARG P C 1
ATOM 1935 O O . ARG B 2 103 ? 40.819 9.133 20.610 1.00 12.55 2251 ARG P O 1
ATOM 1943 N N . SER B 2 104 ? 39.866 7.254 19.804 1.00 12.30 2252 SER P N 1
ATOM 1944 C CA . SER B 2 104 ? 38.528 7.583 20.283 1.00 13.54 2252 SER P CA 1
ATOM 1945 C C . SER B 2 104 ? 37.826 6.368 20.872 1.00 13.05 2252 SER P C 1
ATOM 1946 O O . SER B 2 104 ? 37.782 5.310 20.239 1.00 13.20 2252 SER P O 1
ATOM 1949 N N . ARG B 2 105 ? 37.269 6.521 22.076 1.00 11.65 2253 ARG P N 1
ATOM 1950 C CA . ARG B 2 105 ? 36.554 5.432 22.732 1.00 10.16 2253 ARG P CA 1
ATOM 1951 C C . ARG B 2 105 ? 35.043 5.681 22.670 1.00 10.44 2253 ARG P C 1
ATOM 1952 O O . ARG B 2 105 ? 34.305 5.341 23.603 1.00 8.60 2253 ARG P O 1
ATOM 1960 N N . HIS B 2 106 ? 34.591 6.259 21.556 1.00 10.86 2254 HIS P N 1
ATOM 1961 C CA . HIS B 2 106 ? 33.178 6.597 21.363 1.00 10.17 2254 HIS P CA 1
ATOM 1962 C C . HIS B 2 106 ? 32.481 5.750 20.306 1.00 9.84 2254 HIS P C 1
ATOM 1963 O O . HIS B 2 106 ? 33.139 5.115 19.472 1.00 8.10 2254 HIS P O 1
ATOM 1970 N N . ARG B 2 107 ? 31.146 5.751 20.337 1.00 8.41 2255 ARG P N 1
ATOM 1971 C CA . ARG B 2 107 ? 30.357 5.007 19.359 1.00 8.07 2255 ARG P CA 1
ATOM 1972 C C . ARG B 2 107 ? 30.451 5.792 18.047 1.00 7.00 2255 ARG P C 1
ATOM 1973 O O . ARG B 2 107 ? 30.872 6.943 18.060 1.00 6.05 2255 ARG P O 1
ATOM 1981 N N . PRO B 2 108 ? 30.053 5.190 16.907 1.00 7.58 2256 PRO P N 1
ATOM 1982 C CA . PRO B 2 108 ? 30.123 5.875 15.605 1.00 8.29 2256 PRO P CA 1
ATOM 1983 C C . PRO B 2 108 ? 29.385 7.215 15.519 1.00 9.42 2256 PRO P C 1
ATOM 1984 O O . PRO B 2 108 ? 28.432 7.470 16.247 1.00 10.38 2256 PRO P O 1
ATOM 1988 N N . ILE B 2 109 ? 29.868 8.078 14.637 1.00 11.02 2257 ILE P N 1
ATOM 1989 C CA . ILE B 2 109 ? 29.254 9.373 14.408 1.00 11.73 2257 ILE P CA 1
ATOM 1990 C C . ILE B 2 109 ? 28.940 9.454 12.923 1.00 12.24 2257 ILE P C 1
ATOM 1991 O O . ILE B 2 109 ? 29.799 9.175 12.080 1.00 13.17 2257 ILE P O 1
ATOM 1996 N N . LEU B 2 110 ? 27.697 9.786 12.598 1.00 11.65 2258 LEU P N 1
ATOM 1997 C CA . LEU B 2 110 ? 27.304 9.893 11.208 1.00 12.50 2258 LEU P CA 1
ATOM 1998 C C . LEU B 2 110 ? 27.214 11.359 10.815 1.00 12.63 2258 LEU P C 1
ATOM 1999 O O . LEU B 2 110 ? 27.022 12.230 11.667 1.00 11.81 2258 LEU P O 1
ATOM 2004 N N . GLN B 2 111 ? 27.346 11.630 9.523 1.00 13.16 2259 GLN P N 1
ATOM 2005 C CA . GLN B 2 111 ? 27.264 13.001 9.037 1.00 13.47 2259 GLN P CA 1
ATOM 2006 C C . GLN B 2 111 ? 25.801 13.430 9.062 1.00 12.78 2259 GLN P C 1
ATOM 2007 O O . GLN B 2 111 ? 24.935 12.711 8.554 1.00 11.46 2259 GLN P O 1
ATOM 2013 N N . ALA B 2 112 ? 25.529 14.584 9.669 1.00 11.43 2260 ALA P N 1
ATOM 2014 C CA . ALA B 2 112 ? 24.166 15.103 9.746 1.00 12.52 2260 ALA P CA 1
ATOM 2015 C C . ALA B 2 112 ? 23.639 15.353 8.332 1.00 12.56 2260 ALA P C 1
ATOM 2016 O O . ALA B 2 112 ? 24.381 15.800 7.462 1.00 12.28 2260 ALA P O 1
ATOM 2018 N N . GLY B 2 113 ? 22.364 15.046 8.109 1.00 13.49 2261 GLY P N 1
ATOM 2019 C CA . GLY B 2 113 ? 21.750 15.250 6.805 1.00 13.44 2261 GLY P CA 1
ATOM 2020 C C . GLY B 2 113 ? 21.828 14.057 5.864 1.00 14.75 2261 GLY P C 1
ATOM 2021 O O . GLY B 2 113 ? 21.179 14.038 4.817 1.00 15.31 2261 GLY P O 1
ATOM 2022 N N . LEU B 2 114 ? 22.627 13.057 6.219 1.00 14.06 2262 LEU P N 1
ATOM 2023 C CA . LEU B 2 114 ? 22.768 11.879 5.376 1.00 13.65 2262 LEU P CA 1
ATOM 2024 C C . LEU B 2 114 ? 22.369 10.616 6.132 1.00 13.39 2262 LEU P C 1
ATOM 2025 O O . LEU B 2 114 ? 22.745 10.431 7.288 1.00 13.23 2262 LEU P O 1
ATOM 2030 N N . PRO B 2 115 ? 21.581 9.737 5.490 1.00 13.51 2263 PRO P N 1
ATOM 2031 C CA . PRO B 2 115 ? 21.060 9.875 4.122 1.00 14.26 2263 PRO P CA 1
ATOM 2032 C C . PRO B 2 115 ? 19.978 10.943 4.035 1.00 14.94 2263 PRO P C 1
ATOM 2033 O O . PRO B 2 115 ? 19.202 11.114 4.970 1.00 15.28 2263 PRO P O 1
ATOM 2037 N N . ALA B 2 116 ? 19.930 11.655 2.913 1.00 15.35 2264 ALA P N 1
ATOM 2038 C CA . ALA B 2 116 ? 18.933 12.701 2.717 1.00 16.29 2264 ALA P CA 1
ATOM 2039 C C . ALA B 2 116 ? 17.638 12.139 2.165 1.00 16.54 2264 ALA P C 1
ATOM 2040 O O . ALA B 2 116 ? 17.631 11.104 1.505 1.00 15.72 2264 ALA P O 1
ATOM 2042 N N . ASN B 2 117 ? 16.541 12.835 2.444 1.00 17.51 2265 ASN P N 1
ATOM 2043 C CA . ASN B 2 117 ? 15.233 12.429 1.947 1.00 19.59 2265 ASN P CA 1
ATOM 2044 C C . ASN B 2 117 ? 15.290 12.537 0.430 1.00 20.72 2265 ASN P C 1
ATOM 2045 O O . ASN B 2 117 ? 16.065 13.333 -0.108 1.00 19.99 2265 ASN P O 1
ATOM 2050 N N . ALA B 2 118 ? 14.488 11.737 -0.262 1.00 22.50 2266 ALA P N 1
ATOM 2051 C CA . ALA B 2 118 ? 14.490 11.785 -1.718 1.00 25.31 2266 ALA P CA 1
ATOM 2052 C C . ALA B 2 118 ? 13.109 11.521 -2.292 1.00 27.33 2266 ALA P C 1
ATOM 2053 O O . ALA B 2 118 ? 12.294 10.815 -1.695 1.00 27.35 2266 ALA P O 1
ATOM 2055 N N . SER B 2 119 ? 12.855 12.109 -3.456 1.00 29.56 2267 SER P N 1
ATOM 2056 C CA . SER B 2 119 ? 11.580 11.958 -4.145 1.00 32.30 2267 SER P CA 1
ATOM 2057 C C . SER B 2 119 ? 11.836 11.678 -5.612 1.00 33.44 2267 SER P C 1
ATOM 2058 O O . SER B 2 119 ? 12.759 12.234 -6.209 1.00 33.73 2267 SER P O 1
ATOM 2061 N N . THR B 2 120 ? 11.013 10.823 -6.201 1.00 34.80 2268 THR P N 1
ATOM 2062 C CA . THR B 2 120 ? 11.174 10.503 -7.609 1.00 36.22 2268 THR P CA 1
ATOM 2063 C C . THR B 2 120 ? 9.895 9.937 -8.201 1.00 37.07 2268 THR P C 1
ATOM 2064 O O . THR B 2 120 ? 9.037 9.414 -7.484 1.00 37.30 2268 THR P O 1
ATOM 2068 N N . VAL B 2 121 ? 9.766 10.059 -9.516 1.00 37.80 2269 VAL P N 1
ATOM 2069 C CA . VAL B 2 121 ? 8.606 9.527 -10.209 1.00 38.25 2269 VAL P CA 1
ATOM 2070 C C . VAL B 2 121 ? 8.897 8.048 -10.446 1.00 38.58 2269 VAL P C 1
ATOM 2071 O O . VAL B 2 121 ? 10.042 7.670 -10.696 1.00 38.65 2269 VAL P O 1
ATOM 2073 N N . VAL B 2 122 ? 7.868 7.215 -10.355 1.00 38.53 2270 VAL P N 1
ATOM 2074 C CA . VAL B 2 122 ? 8.021 5.782 -10.571 1.00 38.58 2270 VAL P CA 1
ATOM 2075 C C . VAL B 2 122 ? 8.959 5.511 -11.744 1.00 38.27 2270 VAL P C 1
ATOM 2076 O O . VAL B 2 122 ? 8.985 6.271 -12.712 1.00 38.82 2270 VAL P O 1
ATOM 2080 N N . GLY B 2 123 ? 9.737 4.437 -11.651 1.00 37.77 2271 GLY P N 1
ATOM 2081 C CA . GLY B 2 123 ? 10.658 4.097 -12.723 1.00 37.11 2271 GLY P CA 1
ATOM 2082 C C . GLY B 2 123 ? 11.958 4.880 -12.695 1.00 36.94 2271 GLY P C 1
ATOM 2083 O O . GLY B 2 123 ? 12.900 4.569 -13.425 1.00 36.59 2271 GLY P O 1
ATOM 2084 N N . GLY B 2 124 ? 12.011 5.908 -11.854 1.00 36.99 2272 GLY P N 1
ATOM 2085 C CA . GLY B 2 124 ? 13.218 6.706 -11.747 1.00 36.72 2272 GLY P CA 1
ATOM 2086 C C . GLY B 2 124 ? 14.219 6.046 -10.820 1.00 36.44 2272 GLY P C 1
ATOM 2087 O O . GLY B 2 124 ? 13.903 5.050 -10.166 1.00 36.31 2272 GLY P O 1
ATOM 2088 N N . ASP B 2 125 ? 15.429 6.592 -10.770 1.00 36.17 2273 ASP P N 1
ATOM 2089 C CA . ASP B 2 125 ? 16.476 6.054 -9.914 1.00 35.99 2273 ASP P CA 1
ATOM 2090 C C . ASP B 2 125 ? 16.803 6.999 -8.767 1.00 35.65 2273 ASP P C 1
ATOM 2091 O O . ASP B 2 125 ? 16.763 8.220 -8.927 1.00 35.72 2273 ASP P O 1
ATOM 2096 N N . VAL B 2 126 ? 17.143 6.424 -7.617 1.00 34.77 2274 VAL P N 1
ATOM 2097 C CA . VAL B 2 126 ? 17.481 7.213 -6.440 1.00 33.93 2274 VAL P CA 1
ATOM 2098 C C . VAL B 2 126 ? 18.642 6.591 -5.672 1.00 32.83 2274 VAL P C 1
ATOM 2099 O O . VAL B 2 126 ? 18.934 5.401 -5.810 1.00 32.76 2274 VAL P O 1
ATOM 2103 N N . GLU B 2 127 ? 19.307 7.403 -4.864 1.00 31.06 2275 GLU P N 1
ATOM 2104 C CA . GLU B 2 127 ? 20.418 6.916 -4.070 1.00 29.83 2275 GLU P CA 1
ATOM 2105 C C . GLU B 2 127 ? 20.372 7.532 -2.682 1.00 27.42 2275 GLU P C 1
ATOM 2106 O O . GLU B 2 127 ? 19.772 8.588 -2.479 1.00 26.81 2275 GLU P O 1
ATOM 2112 N N . PHE B 2 128 ? 20.991 6.846 -1.732 1.00 24.05 2276 PHE P N 1
ATOM 2113 C CA . PHE B 2 128 ? 21.057 7.301 -0.354 1.00 21.95 2276 PHE P CA 1
ATOM 2114 C C . PHE B 2 128 ? 22.508 7.165 0.076 1.00 20.22 2276 PHE P C 1
ATOM 2115 O O . PHE B 2 128 ? 23.144 6.131 -0.156 1.00 19.16 2276 PHE P O 1
ATOM 2123 N N . VAL B 2 129 ? 23.030 8.222 0.681 1.00 17.77 2277 VAL P N 1
ATOM 2124 C CA . VAL B 2 129 ? 24.415 8.236 1.111 1.00 16.61 2277 VAL P CA 1
ATOM 2125 C C . VAL B 2 129 ? 24.548 8.310 2.623 1.00 16.03 2277 VAL P C 1
ATOM 2126 O O . VAL B 2 129 ? 23.729 8.919 3.305 1.00 14.83 2277 VAL P O 1
ATOM 2130 N N . CYS B 2 130 ? 25.586 7.672 3.143 1.00 15.95 2278 CYS P N 1
ATOM 2131 C CA . CYS B 2 130 ? 25.839 7.701 4.574 1.00 16.08 2278 CYS P CA 1
ATOM 2132 C C . CYS B 2 130 ? 27.339 7.750 4.778 1.00 14.95 2278 CYS P C 1
ATOM 2133 O O . CYS B 2 130 ? 28.084 7.028 4.113 1.00 14.49 2278 CYS P O 1
ATOM 2136 N N . LYS B 2 131 ? 27.777 8.611 5.684 1.00 15.10 2279 LYS P N 1
ATOM 2137 C CA . LYS B 2 131 ? 29.192 8.755 5.984 1.00 14.69 2279 LYS P CA 1
ATOM 2138 C C . LYS B 2 131 ? 29.359 8.509 7.470 1.00 14.79 2279 LYS P C 1
ATOM 2139 O O . LYS B 2 131 ? 28.747 9.186 8.308 1.00 15.06 2279 LYS P O 1
ATOM 2145 N N . VAL B 2 132 ? 30.194 7.527 7.789 1.00 13.69 2280 VAL P N 1
ATOM 2146 C CA . VAL B 2 132 ? 30.423 7.109 9.166 1.00 12.42 2280 VAL P CA 1
ATOM 2147 C C . VAL B 2 132 ? 31.855 7.323 9.644 1.00 12.33 2280 VAL P C 1
ATOM 2148 O O . VAL B 2 132 ? 32.808 6.955 8.956 1.00 13.29 2280 VAL P O 1
ATOM 2152 N N . TYR B 2 133 ? 31.997 7.917 10.824 1.00 11.80 2281 TYR P N 1
ATOM 2153 C CA . TYR B 2 133 ? 33.300 8.162 11.435 1.00 11.57 2281 TYR P CA 1
ATOM 2154 C C . TYR B 2 133 ? 33.359 7.241 12.648 1.00 10.52 2281 TYR P C 1
ATOM 2155 O O . TYR B 2 133 ? 32.465 7.276 13.502 1.00 8.76 2281 TYR P O 1
ATOM 2164 N N . SER B 2 134 ? 34.396 6.416 12.721 1.00 9.36 2282 SER P N 1
ATOM 2165 C CA . SER B 2 134 ? 34.546 5.490 13.833 1.00 9.18 2282 SER P CA 1
ATOM 2166 C C . SER B 2 134 ? 35.966 4.963 13.922 1.00 8.93 2282 SER P C 1
ATOM 2167 O O . SER B 2 134 ? 36.481 4.412 12.957 1.00 7.72 2282 SER P O 1
ATOM 2170 N N . ASP B 2 135 ? 36.595 5.135 15.084 1.00 9.68 2283 ASP P N 1
ATOM 2171 C CA . ASP B 2 135 ? 37.952 4.635 15.286 1.00 10.69 2283 ASP P CA 1
ATOM 2172 C C . ASP B 2 135 ? 37.842 3.108 15.284 1.00 10.60 2283 ASP P C 1
ATOM 2173 O O . ASP B 2 135 ? 38.417 2.447 14.418 1.00 10.73 2283 ASP P O 1
ATOM 2178 N N . ALA B 2 136 ? 37.110 2.556 16.251 1.00 9.11 2284 ALA P N 1
ATOM 2179 C CA . ALA B 2 136 ? 36.895 1.109 16.322 1.00 9.71 2284 ALA P CA 1
ATOM 2180 C C . ALA B 2 136 ? 36.195 0.703 15.024 1.00 10.01 2284 ALA P C 1
ATOM 2181 O O . ALA B 2 136 ? 35.242 1.363 14.599 1.00 10.28 2284 ALA P O 1
ATOM 2183 N N . GLN B 2 137 ? 36.648 -0.378 14.389 1.00 11.23 2285 GLN P N 1
ATOM 2184 C CA . GLN B 2 137 ? 36.037 -0.782 13.129 1.00 10.21 2285 GLN P CA 1
ATOM 2185 C C . GLN B 2 137 ? 34.525 -0.947 13.244 1.00 10.54 2285 GLN P C 1
ATOM 2186 O O . GLN B 2 137 ? 34.015 -1.708 14.070 1.00 9.14 2285 GLN P O 1
ATOM 2192 N N . PRO B 2 138 ? 33.781 -0.203 12.416 1.00 10.04 2286 PRO P N 1
ATOM 2193 C CA . PRO B 2 138 ? 32.326 -0.316 12.490 1.00 10.06 2286 PRO P CA 1
ATOM 2194 C C . PRO B 2 138 ? 31.737 -1.272 11.487 1.00 10.92 2286 PRO P C 1
ATOM 2195 O O . PRO B 2 138 ? 32.402 -1.704 10.548 1.00 9.83 2286 PRO P O 1
ATOM 2199 N N . HIS B 2 139 ? 30.473 -1.604 11.714 1.00 11.13 2287 HIS P N 1
ATOM 2200 C CA . HIS B 2 139 ? 29.726 -2.401 10.770 1.00 11.81 2287 HIS P CA 1
ATOM 2201 C C . HIS B 2 139 ? 28.563 -1.484 10.407 1.00 11.73 2287 HIS P C 1
ATOM 2202 O O . HIS B 2 139 ? 28.055 -0.762 11.270 1.00 12.38 2287 HIS P O 1
ATOM 2209 N N . ILE B 2 140 ? 28.141 -1.522 9.150 1.00 11.14 2288 ILE P N 1
ATOM 2210 C CA . ILE B 2 140 ? 27.054 -0.675 8.679 1.00 12.46 2288 ILE P CA 1
ATOM 2211 C C . ILE B 2 140 ? 25.960 -1.470 7.967 1.00 12.71 2288 ILE P C 1
ATOM 2212 O O . ILE B 2 140 ? 26.254 -2.334 7.145 1.00 12.86 2288 ILE P O 1
ATOM 2217 N N . GLN B 2 141 ? 24.703 -1.182 8.298 1.00 12.53 2289 GLN P N 1
ATOM 2218 C CA . GLN B 2 141 ? 23.560 -1.840 7.662 1.00 13.78 2289 GLN P CA 1
ATOM 2219 C C . GLN B 2 141 ? 22.564 -0.827 7.128 1.00 14.14 2289 GLN P C 1
ATOM 2220 O O . GLN B 2 141 ? 22.273 0.178 7.781 1.00 14.51 2289 GLN P O 1
ATOM 2226 N N . TRP B 2 142 ? 22.042 -1.094 5.940 1.00 14.13 2290 TRP P N 1
ATOM 2227 C CA . TRP B 2 142 ? 21.016 -0.245 5.370 1.00 14.75 2290 TRP P CA 1
ATOM 2228 C C . TRP B 2 142 ? 19.738 -1.012 5.637 1.00 16.48 2290 TRP P C 1
ATOM 2229 O O . TRP B 2 142 ? 19.607 -2.186 5.280 1.00 15.90 2290 TRP P O 1
ATOM 2240 N N . ILE B 2 143 ? 18.795 -0.347 6.282 1.00 17.54 2291 ILE P N 1
ATOM 2241 C CA . ILE B 2 143 ? 17.559 -0.997 6.648 1.00 20.38 2291 ILE P CA 1
ATOM 2242 C C . ILE B 2 143 ? 16.285 -0.332 6.144 1.00 21.79 2291 ILE P C 1
ATOM 2243 O O . ILE B 2 143 ? 16.073 0.874 6.302 1.00 21.81 2291 ILE P O 1
ATOM 2248 N N . LYS B 2 144 ? 15.441 -1.144 5.523 1.00 23.42 2292 LYS P N 1
ATOM 2249 C CA . LYS B 2 144 ? 14.165 -0.674 5.019 1.00 26.10 2292 LYS P CA 1
ATOM 2250 C C . LYS B 2 144 ? 13.105 -1.007 6.060 1.00 27.58 2292 LYS P C 1
ATOM 2251 O O . LYS B 2 144 ? 12.992 -2.152 6.502 1.00 27.09 2292 LYS P O 1
ATOM 2257 N N . HIS B 2 145 ? 12.350 0.000 6.474 1.00 29.64 2293 HIS P N 1
ATOM 2258 C CA . HIS B 2 145 ? 11.283 -0.224 7.432 1.00 32.05 2293 HIS P CA 1
ATOM 2259 C C . HIS B 2 145 ? 10.113 -0.747 6.610 1.00 33.28 2293 HIS P C 1
ATOM 2260 O O . HIS B 2 145 ? 9.388 0.029 5.986 1.00 34.68 2293 HIS P O 1
ATOM 2267 N N . VAL B 2 146 ? 9.953 -2.066 6.589 1.00 33.82 2294 VAL P N 1
ATOM 2268 C CA . VAL B 2 146 ? 8.874 -2.695 5.831 1.00 34.88 2294 VAL P CA 1
ATOM 2269 C C . VAL B 2 146 ? 7.837 -3.312 6.761 1.00 35.03 2294 VAL P C 1
ATOM 2270 O O . VAL B 2 146 ? 7.136 -2.598 7.484 1.00 36.27 2294 VAL P O 1
ATOM 2272 N N . TYR B 2 160 ? 9.353 -4.680 11.804 1.00 34.48 2308 TYR P N 1
ATOM 2273 C CA . TYR B 2 160 ? 9.576 -5.287 10.493 1.00 34.47 2308 TYR P CA 1
ATOM 2274 C C . TYR B 2 160 ? 10.717 -4.575 9.769 1.00 33.89 2308 TYR P C 1
ATOM 2275 O O . TYR B 2 160 ? 10.522 -3.513 9.182 1.00 34.21 2308 TYR P O 1
ATOM 2277 N N . LEU B 2 161 ? 11.907 -5.169 9.813 1.00 33.39 2309 LEU P N 1
ATOM 2278 C CA . LEU B 2 161 ? 13.081 -4.576 9.186 1.00 32.27 2309 LEU P CA 1
ATOM 2279 C C . LEU B 2 161 ? 13.710 -5.476 8.132 1.00 31.91 2309 LEU P C 1
ATOM 2280 O O . LEU B 2 161 ? 13.926 -6.663 8.364 1.00 32.33 2309 LEU P O 1
ATOM 2285 N N . LYS B 2 162 ? 14.002 -4.908 6.967 1.00 30.37 2310 LYS P N 1
ATOM 2286 C CA . LYS B 2 162 ? 14.637 -5.670 5.904 1.00 28.76 2310 LYS P CA 1
ATOM 2287 C C . LYS B 2 162 ? 16.015 -5.089 5.638 1.00 27.59 2310 LYS P C 1
ATOM 2288 O O . LYS B 2 162 ? 16.153 -3.909 5.305 1.00 26.39 2310 LYS P O 1
ATOM 2294 N N . VAL B 2 163 ? 17.038 -5.921 5.796 1.00 26.38 2311 VAL P N 1
ATOM 2295 C CA . VAL B 2 163 ? 18.409 -5.488 5.564 1.00 26.26 2311 VAL P CA 1
ATOM 2296 C C . VAL B 2 163 ? 18.704 -5.500 4.063 1.00 26.50 2311 VAL P C 1
ATOM 2297 O O . VAL B 2 163 ? 18.576 -6.532 3.407 1.00 27.44 2311 VAL P O 1
ATOM 2301 N N . LEU B 2 164 ? 19.097 -4.350 3.526 1.00 25.43 2312 LEU P N 1
ATOM 2302 C CA . LEU B 2 164 ? 19.402 -4.231 2.105 1.00 25.27 2312 LEU P CA 1
ATOM 2303 C C . LEU B 2 164 ? 20.907 -4.207 1.878 1.00 25.22 2312 LEU P C 1
ATOM 2304 O O . LEU B 2 164 ? 21.660 -3.765 2.743 1.00 24.63 2312 LEU P O 1
ATOM 2309 N N . LYS B 2 165 ? 21.343 -4.685 0.713 1.00 24.72 2313 LYS P N 1
ATOM 2310 C CA . LYS B 2 165 ? 22.766 -4.715 0.371 1.00 24.88 2313 LYS P CA 1
ATOM 2311 C C . LYS B 2 165 ? 23.136 -3.475 -0.427 1.00 25.03 2313 LYS P C 1
ATOM 2312 O O . LYS B 2 165 ? 22.515 -3.181 -1.450 1.00 25.72 2313 LYS P O 1
ATOM 2314 N N . ALA B 2 166 ? 24.136 -2.743 0.063 1.00 23.56 2314 ALA P N 1
ATOM 2315 C CA . ALA B 2 166 ? 24.613 -1.514 -0.570 1.00 22.35 2314 ALA P CA 1
ATOM 2316 C C . ALA B 2 166 ? 26.082 -1.604 -0.984 1.00 21.07 2314 ALA P C 1
ATOM 2317 O O . ALA B 2 166 ? 26.747 -2.615 -0.746 1.00 20.95 2314 ALA P O 1
ATOM 2319 N N . ALA B 2 167 ? 26.573 -0.536 -1.606 1.00 18.61 2315 ALA P N 1
ATOM 2320 C CA . ALA B 2 167 ? 27.964 -0.445 -2.036 1.00 16.60 2315 ALA P CA 1
ATOM 2321 C C . ALA B 2 167 ? 28.633 0.611 -1.170 1.00 15.48 2315 ALA P C 1
ATOM 2322 O O . ALA B 2 167 ? 27.963 1.354 -0.464 1.00 15.19 2315 ALA P O 1
ATOM 2324 N N . GLY B 2 168 ? 29.954 0.677 -1.221 1.00 13.75 2316 GLY P N 1
ATOM 2325 C CA . GLY B 2 168 ? 30.643 1.666 -0.433 1.00 13.68 2316 GLY P CA 1
ATOM 2326 C C . GLY B 2 168 ? 32.138 1.566 -0.590 1.00 13.53 2316 GLY P C 1
ATOM 2327 O O . GLY B 2 168 ? 32.649 0.682 -1.278 1.00 11.76 2316 GLY P O 1
ATOM 2328 N N . VAL B 2 169 ? 32.846 2.481 0.055 1.00 12.96 2317 VAL P N 1
ATOM 2329 C CA . VAL B 2 169 ? 34.295 2.480 -0.011 1.00 13.80 2317 VAL P CA 1
ATOM 2330 C C . VAL B 2 169 ? 34.839 2.935 1.323 1.00 14.42 2317 VAL P C 1
ATOM 2331 O O . VAL B 2 169 ? 34.205 3.720 2.027 1.00 14.43 2317 VAL P O 1
ATOM 2335 N N . ASN B 2 170 ? 36.011 2.431 1.677 1.00 15.43 2318 ASN P N 1
ATOM 2336 C CA . ASN B 2 170 ? 36.648 2.830 2.918 1.00 17.20 2318 ASN P CA 1
ATOM 2337 C C . ASN B 2 170 ? 37.676 3.899 2.588 1.00 17.75 2318 ASN P C 1
ATOM 2338 O O . ASN B 2 170 ? 38.370 3.801 1.574 1.00 18.30 2318 ASN P O 1
ATOM 2343 N N . THR B 2 171 ? 37.739 4.939 3.415 1.00 18.04 2319 THR P N 1
ATOM 2344 C CA . THR B 2 171 ? 38.703 6.013 3.218 1.00 19.17 2319 THR P CA 1
ATOM 2345 C C . THR B 2 171 ? 39.448 6.172 4.530 1.00 20.39 2319 THR P C 1
ATOM 2346 O O . THR B 2 171 ? 39.029 5.658 5.566 1.00 20.80 2319 THR P O 1
ATOM 2350 N N . THR B 2 172 ? 40.546 6.900 4.489 1.00 21.65 2320 THR P N 1
ATOM 2351 C CA . THR B 2 172 ? 41.356 7.098 5.678 1.00 23.53 2320 THR P CA 1
ATOM 2352 C C . THR B 2 172 ? 40.568 7.589 6.887 1.00 23.10 2320 THR P C 1
ATOM 2353 O O . THR B 2 172 ? 40.721 7.053 7.984 1.00 23.11 2320 THR P O 1
ATOM 2357 N N . ASP B 2 173 ? 39.719 8.596 6.701 1.00 22.99 2321 ASP P N 1
ATOM 2358 C CA . ASP B 2 173 ? 38.964 9.122 7.839 1.00 23.30 2321 ASP P CA 1
ATOM 2359 C C . ASP B 2 173 ? 37.472 8.825 7.931 1.00 21.70 2321 ASP P C 1
ATOM 2360 O O . ASP B 2 173 ? 36.767 9.449 8.724 1.00 22.07 2321 ASP P O 1
ATOM 2365 N N . LYS B 2 174 ? 36.987 7.871 7.144 1.00 19.32 2322 LYS P N 1
ATOM 2366 C CA . LYS B 2 174 ? 35.570 7.532 7.188 1.00 18.19 2322 LYS P CA 1
ATOM 2367 C C . LYS B 2 174 ? 35.131 6.477 6.191 1.00 16.60 2322 LYS P C 1
ATOM 2368 O O . LYS B 2 174 ? 35.810 6.189 5.206 1.00 16.97 2322 LYS P O 1
ATOM 2374 N N . GLU B 2 175 ? 33.979 5.895 6.476 1.00 14.36 2323 GLU P N 1
ATOM 2375 C CA . GLU B 2 175 ? 33.393 4.910 5.605 1.00 13.84 2323 GLU P CA 1
ATOM 2376 C C . GLU B 2 175 ? 32.356 5.692 4.828 1.00 13.30 2323 GLU P C 1
ATOM 2377 O O . GLU B 2 175 ? 31.690 6.565 5.381 1.00 11.42 2323 GLU P O 1
ATOM 2383 N N . ILE B 2 176 ? 32.249 5.421 3.539 1.00 13.08 2324 ILE P N 1
ATOM 2384 C CA . ILE B 2 176 ? 31.239 6.088 2.759 1.00 13.77 2324 ILE P CA 1
ATOM 2385 C C . ILE B 2 176 ? 30.447 5.022 2.054 1.00 14.57 2324 ILE P C 1
ATOM 2386 O O . ILE B 2 176 ? 30.999 4.212 1.317 1.00 14.45 2324 ILE P O 1
ATOM 2391 N N . GLU B 2 177 ? 29.147 5.010 2.299 1.00 14.51 2325 GLU P N 1
ATOM 2392 C CA . GLU B 2 177 ? 28.309 4.029 1.661 1.00 16.69 2325 GLU P CA 1
ATOM 2393 C C . GLU B 2 177 ? 27.198 4.673 0.872 1.00 17.95 2325 GLU P C 1
ATOM 2394 O O . GLU B 2 177 ? 26.736 5.776 1.182 1.00 17.54 2325 GLU P O 1
ATOM 2400 N N . VAL B 2 178 ? 26.807 3.989 -0.190 1.00 19.20 2326 VAL P N 1
ATOM 2401 C CA . VAL B 2 178 ? 25.728 4.471 -1.014 1.00 20.42 2326 VAL P CA 1
ATOM 2402 C C . VAL B 2 178 ? 24.840 3.298 -1.384 1.00 21.43 2326 VAL P C 1
ATOM 2403 O O . VAL B 2 178 ? 25.318 2.209 -1.713 1.00 21.17 2326 VAL P O 1
ATOM 2407 N N . LEU B 2 179 ? 23.538 3.523 -1.279 1.00 21.32 2327 LEU P N 1
ATOM 2408 C CA . LEU B 2 179 ? 22.549 2.512 -1.611 1.00 22.81 2327 LEU P CA 1
ATOM 2409 C C . LEU B 2 179 ? 21.808 3.011 -2.835 1.00 23.66 2327 LEU P C 1
ATOM 2410 O O . LEU B 2 179 ? 21.202 4.080 -2.807 1.00 22.23 2327 LEU P O 1
ATOM 2415 N N . TYR B 2 180 ? 21.876 2.253 -3.922 1.00 26.84 2328 TYR P N 1
ATOM 2416 C CA . TYR B 2 180 ? 21.177 2.650 -5.136 1.00 29.43 2328 TYR P CA 1
ATOM 2417 C C . TYR B 2 180 ? 19.894 1.856 -5.302 1.00 30.31 2328 TYR P C 1
ATOM 2418 O O . TYR B 2 180 ? 19.878 0.633 -5.132 1.00 30.20 2328 TYR P O 1
ATOM 2427 N N . ILE B 2 181 ? 18.817 2.569 -5.608 1.00 30.90 2329 ILE P N 1
ATOM 2428 C CA . ILE B 2 181 ? 17.516 1.955 -5.824 1.00 32.34 2329 ILE P CA 1
ATOM 2429 C C . ILE B 2 181 ? 17.073 2.338 -7.235 1.00 34.01 2329 ILE P C 1
ATOM 2430 O O . ILE B 2 181 ? 16.605 3.457 -7.467 1.00 34.72 2329 ILE P O 1
ATOM 2435 N N . ARG B 2 182 ? 17.246 1.414 -8.176 1.00 35.17 2330 ARG P N 1
ATOM 2436 C CA . ARG B 2 182 ? 16.878 1.649 -9.568 1.00 36.46 2330 ARG P CA 1
ATOM 2437 C C . ARG B 2 182 ? 15.449 1.231 -9.898 1.00 36.86 2330 ARG P C 1
ATOM 2438 O O . ARG B 2 182 ? 14.887 0.331 -9.267 1.00 36.73 2330 ARG P O 1
ATOM 2446 N N . ASN B 2 183 ? 14.872 1.888 -10.903 1.00 37.68 2331 ASN P N 1
ATOM 2447 C CA . ASN B 2 183 ? 13.504 1.607 -11.336 1.00 38.34 2331 ASN P CA 1
ATOM 2448 C C . ASN B 2 183 ? 12.568 1.583 -10.144 1.00 38.70 2331 ASN P C 1
ATOM 2449 O O . ASN B 2 183 ? 11.821 0.624 -9.941 1.00 38.38 2331 ASN P O 1
ATOM 2454 N N . VAL B 2 184 ? 12.617 2.642 -9.350 1.00 38.97 2332 VAL P N 1
ATOM 2455 C CA . VAL B 2 184 ? 11.777 2.738 -8.171 1.00 39.05 2332 VAL P CA 1
ATOM 2456 C C . VAL B 2 184 ? 10.309 2.451 -8.481 1.00 39.47 2332 VAL P C 1
ATOM 2457 O O . VAL B 2 184 ? 9.810 2.784 -9.557 1.00 39.98 2332 VAL P O 1
ATOM 2461 N N . THR B 2 185 ? 9.633 1.820 -7.527 1.00 39.39 2333 THR P N 1
ATOM 2462 C CA . THR B 2 185 ? 8.221 1.486 -7.643 1.00 39.49 2333 THR P CA 1
ATOM 2463 C C . THR B 2 185 ? 7.566 2.085 -6.408 1.00 39.81 2333 THR P C 1
ATOM 2464 O O . THR B 2 185 ? 8.250 2.627 -5.539 1.00 39.95 2333 THR P O 1
ATOM 2468 N N . PHE B 2 186 ? 6.248 1.985 -6.317 1.00 39.49 2334 PHE P N 1
ATOM 2469 C CA . PHE B 2 186 ? 5.555 2.515 -5.157 1.00 40.21 2334 PHE P CA 1
ATOM 2470 C C . PHE B 2 186 ? 5.942 1.705 -3.925 1.00 39.46 2334 PHE P C 1
ATOM 2471 O O . PHE B 2 186 ? 5.969 2.223 -2.811 1.00 39.31 2334 PHE P O 1
ATOM 2479 N N . GLU B 2 187 ? 6.254 0.432 -4.141 1.00 38.98 2335 GLU P N 1
ATOM 2480 C CA . GLU B 2 187 ? 6.643 -0.457 -3.055 1.00 38.19 2335 GLU P CA 1
ATOM 2481 C C . GLU B 2 187 ? 7.961 -0.012 -2.418 1.00 37.33 2335 GLU P C 1
ATOM 2482 O O . GLU B 2 187 ? 8.211 -0.274 -1.241 1.00 37.04 2335 GLU P O 1
ATOM 2484 N N . ASP B 2 188 ? 8.804 0.660 -3.193 1.00 36.17 2336 ASP P N 1
ATOM 2485 C CA . ASP B 2 188 ? 10.083 1.119 -2.667 1.00 35.13 2336 ASP P CA 1
ATOM 2486 C C . ASP B 2 188 ? 9.906 2.284 -1.695 1.00 33.85 2336 ASP P C 1
ATOM 2487 O O . ASP B 2 188 ? 10.757 2.519 -0.833 1.00 33.42 2336 ASP P O 1
ATOM 2492 N N . ALA B 2 189 ? 8.795 3.005 -1.829 1.00 31.69 2337 ALA P N 1
ATOM 2493 C CA . ALA B 2 189 ? 8.525 4.141 -0.957 1.00 29.91 2337 ALA P CA 1
ATOM 2494 C C . ALA B 2 189 ? 8.612 3.715 0.503 1.00 28.71 2337 ALA P C 1
ATOM 2495 O O . ALA B 2 189 ? 8.323 2.569 0.844 1.00 28.40 2337 ALA P O 1
ATOM 2497 N N . GLY B 2 190 ? 9.012 4.644 1.363 1.00 27.27 2338 GLY P N 1
ATOM 2498 C CA . GLY B 2 190 ? 9.129 4.330 2.772 1.00 25.77 2338 GLY P CA 1
ATOM 2499 C C . GLY B 2 190 ? 10.377 4.919 3.405 1.00 25.64 2338 GLY P C 1
ATOM 2500 O O . GLY B 2 190 ? 11.093 5.721 2.792 1.00 24.78 2338 GLY P O 1
ATOM 2501 N N . GLU B 2 191 ? 10.643 4.499 4.639 1.00 24.13 2339 GLU P N 1
ATOM 2502 C CA . GLU B 2 191 ? 11.784 4.975 5.409 1.00 22.80 2339 GLU P CA 1
ATOM 2503 C C . GLU B 2 191 ? 13.005 4.062 5.290 1.00 21.88 2339 GLU P C 1
ATOM 2504 O O . GLU B 2 191 ? 12.886 2.836 5.378 1.00 22.47 2339 GLU P O 1
ATOM 2510 N N . TYR B 2 192 ? 14.172 4.665 5.075 1.00 19.75 2340 TYR P N 1
ATOM 2511 C CA . TYR B 2 192 ? 15.420 3.916 4.972 1.00 17.94 2340 TYR P CA 1
ATOM 2512 C C . TYR B 2 192 ? 16.380 4.389 6.056 1.00 16.76 2340 TYR P C 1
ATOM 2513 O O . TYR B 2 192 ? 16.520 5.586 6.293 1.00 16.82 2340 TYR P O 1
ATOM 2522 N N . THR B 2 193 ? 17.045 3.445 6.710 1.00 15.22 2341 THR P N 1
ATOM 2523 C CA . THR B 2 193 ? 17.972 3.787 7.774 1.00 14.86 2341 THR P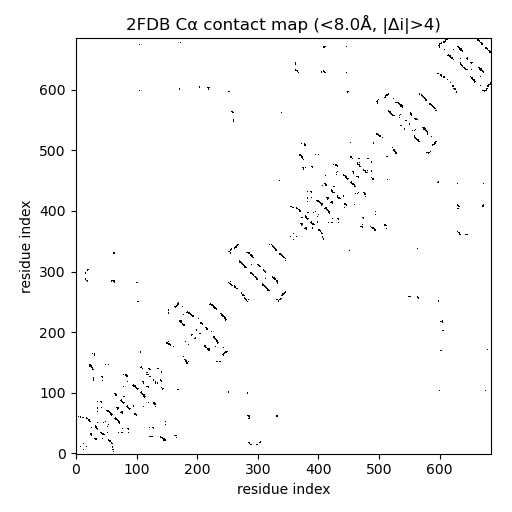 CA 1
ATOM 2524 C C . THR B 2 193 ? 19.383 3.238 7.586 1.00 14.05 2341 THR P C 1
ATOM 2525 O O . THR B 2 193 ? 19.587 2.121 7.112 1.00 12.69 2341 THR P O 1
ATOM 2529 N N . CYS B 2 194 ? 20.353 4.056 7.961 1.00 12.89 2342 CYS P N 1
ATOM 2530 C CA . CYS B 2 194 ? 21.742 3.666 7.905 1.00 12.96 2342 CYS P CA 1
ATOM 2531 C C . CYS B 2 194 ? 22.114 3.468 9.364 1.00 12.07 2342 CYS P C 1
ATOM 2532 O O . CYS B 2 194 ? 22.160 4.433 10.130 1.00 11.98 2342 CYS P O 1
ATOM 2535 N N . LEU B 2 195 ? 22.360 2.219 9.745 1.00 11.62 2343 LEU P N 1
ATOM 2536 C CA . LEU B 2 195 ? 22.699 1.880 11.127 1.00 10.06 2343 LEU P CA 1
ATOM 2537 C C . LEU B 2 195 ? 24.157 1.489 11.252 1.00 9.03 2343 LEU P C 1
ATOM 2538 O O . LEU B 2 195 ? 24.616 0.570 10.581 1.00 9.76 2343 LEU P O 1
ATOM 2543 N N . ALA B 2 196 ? 24.887 2.192 12.115 1.00 7.62 2344 ALA P N 1
ATOM 2544 C CA . ALA B 2 196 ? 26.302 1.910 12.319 1.00 8.04 2344 ALA P CA 1
ATOM 2545 C C . ALA B 2 196 ? 26.603 1.515 13.763 1.00 8.22 2344 ALA P C 1
ATOM 2546 O O . ALA B 2 196 ? 26.035 2.071 14.695 1.00 7.86 2344 ALA P O 1
ATOM 2548 N N . GLY B 2 197 ? 27.511 0.562 13.938 1.00 7.72 2345 GLY P N 1
ATOM 2549 C CA . GLY B 2 197 ? 27.876 0.147 15.271 1.00 8.47 2345 GLY P CA 1
ATOM 2550 C C . GLY B 2 197 ? 29.305 -0.331 15.401 1.00 7.57 2345 GLY P C 1
ATOM 2551 O O . GLY B 2 197 ? 29.887 -0.863 14.453 1.00 7.92 2345 GLY P O 1
ATOM 2552 N N . ASN B 2 198 ? 29.891 -0.096 16.568 1.00 7.59 2346 ASN P N 1
ATOM 2553 C CA . ASN B 2 198 ? 31.239 -0.569 16.849 1.00 6.18 2346 ASN P CA 1
ATOM 2554 C C . ASN B 2 198 ? 31.206 -1.200 18.231 1.00 7.38 2346 ASN P C 1
ATOM 2555 O O . ASN B 2 198 ? 30.128 -1.400 18.785 1.00 7.62 2346 ASN P O 1
ATOM 2560 N N . SER B 2 199 ? 32.370 -1.508 18.792 1.00 8.29 2347 SER P N 1
ATOM 2561 C CA . SER B 2 199 ? 32.420 -2.161 20.095 1.00 8.23 2347 SER P CA 1
ATOM 2562 C C . SER B 2 199 ? 31.987 -1.291 21.271 1.00 9.35 2347 SER P C 1
ATOM 2563 O O . SER B 2 199 ? 31.943 -1.761 22.406 1.00 9.84 2347 SER P O 1
ATOM 2566 N N . ILE B 2 200 ? 31.664 -0.031 21.004 1.00 8.81 2348 ILE P N 1
ATOM 2567 C CA . ILE B 2 200 ? 31.230 0.873 22.058 1.00 8.82 2348 ILE P CA 1
ATOM 2568 C C . ILE B 2 200 ? 29.706 1.023 22.024 1.00 9.72 2348 ILE P C 1
ATOM 2569 O O . ILE B 2 200 ? 29.028 0.787 23.026 1.00 8.27 2348 ILE P O 1
ATOM 2574 N N . GLY B 2 201 ? 29.175 1.403 20.862 1.00 9.03 2349 GLY P N 1
ATOM 2575 C CA . GLY B 2 201 ? 27.745 1.585 20.736 1.00 9.22 2349 GLY P CA 1
ATOM 2576 C C . GLY B 2 201 ? 27.268 1.733 19.304 1.00 10.39 2349 GLY P C 1
ATOM 2577 O O . GLY B 2 201 ? 27.964 1.362 18.355 1.00 10.20 2349 GLY P O 1
ATOM 2578 N N . ILE B 2 202 ? 26.077 2.297 19.139 1.00 10.89 2350 ILE P N 1
ATOM 2579 C CA . ILE B 2 202 ? 25.511 2.448 17.807 1.00 13.06 2350 ILE P CA 1
ATOM 2580 C C . ILE B 2 202 ? 24.924 3.823 17.563 1.00 13.46 2350 ILE P C 1
ATOM 2581 O O . ILE B 2 202 ? 24.670 4.578 18.495 1.00 13.39 2350 ILE P O 1
ATOM 2586 N N . SER B 2 203 ? 24.698 4.121 16.290 1.00 14.02 2351 SER P N 1
ATOM 2587 C CA . SER B 2 203 ? 24.120 5.387 15.855 1.00 14.08 2351 SER P CA 1
ATOM 2588 C C . SER B 2 203 ? 23.454 5.134 14.506 1.00 12.93 2351 SER P C 1
ATOM 2589 O O . SER B 2 203 ? 23.905 4.288 13.739 1.00 13.43 2351 SER P O 1
ATOM 2592 N N . PHE B 2 204 ? 22.391 5.871 14.210 1.00 12.24 2352 PHE P N 1
ATOM 2593 C CA . PHE B 2 204 ? 21.664 5.670 12.964 1.00 12.32 2352 PHE P CA 1
ATOM 2594 C C . PHE B 2 204 ? 20.952 6.931 12.511 1.00 12.54 2352 PHE P C 1
ATOM 2595 O O . PHE B 2 204 ? 20.504 7.727 13.335 1.00 12.66 2352 PHE P O 1
ATOM 2603 N N . HIS B 2 205 ? 20.868 7.112 11.198 1.00 12.12 2353 HIS P N 1
ATOM 2604 C CA . HIS B 2 205 ? 20.174 8.245 10.603 1.00 12.54 2353 HIS P CA 1
ATOM 2605 C C . HIS B 2 205 ? 19.158 7.650 9.640 1.00 13.36 2353 HIS P C 1
ATOM 2606 O O . HIS B 2 205 ? 19.425 6.627 9.011 1.00 12.37 2353 HIS P O 1
ATOM 2613 N N . SER B 2 206 ? 18.002 8.292 9.510 1.00 14.97 2354 SER P N 1
ATOM 2614 C CA . SER B 2 206 ? 16.962 7.782 8.623 1.00 15.96 2354 SER P CA 1
ATOM 2615 C C . SER B 2 206 ? 16.488 8.802 7.599 1.00 16.76 2354 SER P C 1
ATOM 2616 O O . SER B 2 206 ? 16.545 10.009 7.830 1.00 16.89 2354 SER P O 1
ATOM 2619 N N . ALA B 2 207 ? 16.022 8.294 6.462 1.00 17.35 2355 ALA P N 1
ATOM 2620 C CA . ALA B 2 207 ? 15.532 9.132 5.379 1.00 19.73 2355 ALA P CA 1
ATOM 2621 C C . ALA B 2 207 ? 14.269 8.540 4.767 1.00 21.40 2355 ALA P C 1
ATOM 2622 O O . ALA B 2 207 ? 14.014 7.338 4.878 1.00 21.52 2355 ALA P O 1
ATOM 2624 N N . TRP B 2 208 ? 13.486 9.391 4.113 1.00 23.93 2356 TRP P N 1
ATOM 2625 C CA . TRP B 2 208 ? 12.249 8.958 3.478 1.00 26.90 2356 TRP P CA 1
ATOM 2626 C C . TRP B 2 208 ? 12.299 9.053 1.965 1.00 28.21 2356 TRP P C 1
ATOM 2627 O O . TRP B 2 208 ? 12.757 10.053 1.405 1.00 28.20 2356 TRP P O 1
ATOM 2638 N N . LEU B 2 209 ? 11.835 7.995 1.311 1.00 29.30 2357 LEU P N 1
ATOM 2639 C CA . LEU B 2 209 ? 11.783 7.952 -0.138 1.00 30.66 2357 LEU P CA 1
ATOM 2640 C C . LEU B 2 209 ? 10.334 8.176 -0.550 1.00 31.42 2357 LEU P C 1
ATOM 2641 O O . LEU B 2 209 ? 9.451 7.390 -0.194 1.00 31.88 2357 LEU P O 1
ATOM 2646 N N . THR B 2 210 ? 10.089 9.254 -1.282 1.00 31.78 2358 THR P N 1
ATOM 2647 C CA . THR B 2 210 ? 8.745 9.562 -1.753 1.00 32.66 2358 THR P CA 1
ATOM 2648 C C . THR B 2 210 ? 8.656 9.197 -3.229 1.00 33.30 2358 THR P C 1
ATOM 2649 O O . THR B 2 210 ? 9.506 9.594 -4.019 1.00 33.34 2358 THR P O 1
ATOM 2653 N N . VAL B 2 211 ? 7.639 8.423 -3.594 1.00 34.55 2359 VAL P N 1
ATOM 2654 C CA . VAL B 2 211 ? 7.451 8.032 -4.987 1.00 35.84 2359 VAL P CA 1
ATOM 2655 C C . VAL B 2 211 ? 6.189 8.718 -5.505 1.00 36.94 2359 VAL P C 1
ATOM 2656 O O . VAL B 2 211 ? 5.137 8.659 -4.867 1.00 37.37 2359 VAL P O 1
ATOM 2660 N N . LEU B 2 212 ? 6.290 9.364 -6.660 1.00 37.69 2360 LEU P N 1
ATOM 2661 C CA . LEU B 2 212 ? 5.147 10.075 -7.219 1.00 39.28 2360 LEU P CA 1
ATOM 2662 C C . LEU B 2 212 ? 4.757 9.567 -8.605 1.00 40.01 2360 LEU P C 1
ATOM 2663 O O . LEU B 2 212 ? 5.592 8.863 -9.215 1.00 40.80 2360 LEU P O 1
ATOM 2668 N N . PHE C 1 10 ? 52.281 3.396 38.915 1.00 24.49 1032 PHE N N 1
ATOM 2669 C CA . PHE C 1 10 ? 51.241 3.963 39.818 1.00 23.72 1032 PHE N CA 1
ATOM 2670 C C . PHE C 1 10 ? 49.968 3.136 39.774 1.00 23.51 1032 PHE N C 1
ATOM 2671 O O . PHE C 1 10 ? 49.008 3.402 40.503 1.00 22.03 1032 PHE N O 1
ATOM 2679 N N . THR C 1 11 ? 49.973 2.121 38.920 1.00 23.56 1033 THR N N 1
ATOM 2680 C CA . THR C 1 11 ? 48.822 1.247 38.790 1.00 24.31 1033 THR N CA 1
ATOM 2681 C C . THR C 1 11 ? 48.477 0.603 40.128 1.00 23.65 1033 THR N C 1
ATOM 2682 O O . THR C 1 11 ? 47.339 0.681 40.592 1.00 22.09 1033 THR N O 1
ATOM 2686 N N . GLN C 1 12 ? 49.466 -0.041 40.739 1.00 23.89 1034 GLN N N 1
ATOM 2687 C CA . GLN C 1 12 ? 49.251 -0.697 42.021 1.00 23.80 1034 GLN N CA 1
ATOM 2688 C C . GLN C 1 12 ? 48.911 0.348 43.072 1.00 23.29 1034 GLN N C 1
ATOM 2689 O O . GLN C 1 12 ? 48.026 0.138 43.900 1.00 23.40 1034 GLN N O 1
ATOM 2691 N N . HIS C 1 13 ? 49.613 1.475 43.039 1.00 22.83 1035 HIS N N 1
ATOM 2692 C CA . HIS C 1 13 ? 49.354 2.545 44.000 1.00 22.12 1035 HIS N CA 1
ATOM 2693 C C . HIS C 1 13 ? 47.892 2.988 43.905 1.00 21.00 1035 HIS N C 1
ATOM 2694 O O . HIS C 1 13 ? 47.212 3.114 44.919 1.00 21.69 1035 HIS N O 1
ATOM 2701 N N . VAL C 1 14 ? 47.413 3.213 42.683 1.00 20.07 1036 VAL N N 1
ATOM 2702 C CA . VAL C 1 14 ? 46.033 3.641 42.473 1.00 18.73 1036 VAL N CA 1
ATOM 2703 C C . VAL C 1 14 ? 45.045 2.558 42.879 1.00 19.00 1036 VAL N C 1
ATOM 2704 O O . VAL C 1 14 ? 44.041 2.847 43.518 1.00 18.21 1036 VAL N O 1
ATOM 2708 N N . ARG C 1 15 ? 45.324 1.310 42.513 1.00 20.01 1037 ARG N N 1
ATOM 2709 C CA . ARG C 1 15 ? 44.421 0.220 42.876 1.00 21.18 1037 ARG N CA 1
ATOM 2710 C C . ARG C 1 15 ? 44.227 0.243 44.385 1.00 22.11 1037 ARG N C 1
ATOM 2711 O O . ARG C 1 15 ? 43.107 0.160 44.885 1.00 22.70 1037 ARG N O 1
ATOM 2713 N N . GLU C 1 16 ? 45.331 0.371 45.112 1.00 21.98 1038 GLU N N 1
ATOM 2714 C CA . GLU C 1 16 ? 45.278 0.414 46.564 1.00 22.09 1038 GLU N CA 1
ATOM 2715 C C . GLU C 1 16 ? 44.528 1.647 47.075 1.00 22.16 1038 GLU N C 1
ATOM 2716 O O . GLU C 1 16 ? 43.585 1.525 47.857 1.00 21.64 1038 GLU N O 1
ATOM 2718 N N . GLN C 1 17 ? 44.936 2.834 46.629 1.00 21.34 1039 GLN N N 1
ATOM 2719 C CA . GLN C 1 17 ? 44.285 4.061 47.083 1.00 21.25 1039 GLN N CA 1
ATOM 2720 C C . GLN C 1 17 ? 42.805 4.159 46.704 1.00 21.51 1039 GLN N C 1
ATOM 2721 O O . GLN C 1 17 ? 42.051 4.875 47.357 1.00 20.75 1039 GLN N O 1
ATOM 2723 N N . SER C 1 18 ? 42.383 3.423 45.678 1.00 21.92 1040 SER N N 1
ATOM 2724 C CA . SER C 1 18 ? 40.990 3.480 45.231 1.00 23.54 1040 SER N CA 1
ATOM 2725 C C . SER C 1 18 ? 40.003 2.740 46.123 1.00 25.03 1040 SER N C 1
ATOM 2726 O O . SER C 1 18 ? 38.790 2.828 45.921 1.00 25.66 1040 SER N O 1
ATOM 2729 N N . LEU C 1 19 ? 40.526 2.024 47.114 1.00 26.58 1041 LEU N N 1
ATOM 2730 C CA . LEU C 1 19 ? 39.702 1.250 48.042 1.00 28.18 1041 LEU N CA 1
ATOM 2731 C C . LEU C 1 19 ? 39.021 2.113 49.090 1.00 28.66 1041 LEU N C 1
ATOM 2732 O O . LEU C 1 19 ? 37.898 1.820 49.510 1.00 29.59 1041 LEU N O 1
ATOM 2737 N N . VAL C 1 20 ? 39.702 3.172 49.522 1.00 28.58 1042 VAL N N 1
ATOM 2738 C CA . VAL C 1 20 ? 39.156 4.052 50.546 1.00 27.38 1042 VAL N CA 1
ATOM 2739 C C . VAL C 1 20 ? 39.332 5.536 50.276 1.00 27.04 1042 VAL N C 1
ATOM 2740 O O . VAL C 1 20 ? 40.022 5.943 49.345 1.00 26.85 1042 VAL N O 1
ATOM 2744 N N . THR C 1 21 ? 38.708 6.337 51.130 1.00 25.89 1043 THR N N 1
ATOM 2745 C CA . THR C 1 21 ? 38.768 7.788 51.034 1.00 25.54 1043 THR N CA 1
ATOM 2746 C C . THR C 1 21 ? 40.208 8.271 51.159 1.00 25.82 1043 THR N C 1
ATOM 2747 O O . THR C 1 21 ? 40.955 7.786 52.007 1.00 24.98 1043 THR N O 1
ATOM 2751 N N . ASP C 1 22 ? 40.603 9.220 50.314 1.00 26.36 1044 ASP N N 1
ATOM 2752 C CA . ASP C 1 22 ? 41.963 9.750 50.377 1.00 26.85 1044 ASP N CA 1
ATOM 2753 C C . ASP C 1 22 ? 41.973 10.842 51.440 1.00 27.56 1044 ASP N C 1
ATOM 2754 O O . ASP C 1 22 ? 41.538 11.964 51.187 1.00 28.36 1044 ASP N O 1
ATOM 2759 N N . GLN C 1 23 ? 42.468 10.513 52.627 1.00 28.00 1045 GLN N N 1
ATOM 2760 C CA . GLN C 1 23 ? 42.507 11.470 53.731 1.00 28.63 1045 GLN N CA 1
ATOM 2761 C C . GLN C 1 23 ? 43.763 12.334 53.725 1.00 28.04 1045 GLN N C 1
ATOM 2762 O O . GLN C 1 23 ? 43.911 13.232 54.554 1.00 28.25 1045 GLN N O 1
ATOM 2768 N N . LEU C 1 24 ? 44.657 12.076 52.780 1.00 26.94 1046 LEU N N 1
ATOM 2769 C CA . LEU C 1 24 ? 45.915 12.808 52.702 1.00 26.54 1046 LEU N CA 1
ATOM 2770 C C . LEU C 1 24 ? 46.014 13.818 51.560 1.00 26.16 1046 LEU N C 1
ATOM 2771 O O . LEU C 1 24 ? 47.030 14.499 51.428 1.00 26.30 1046 LEU N O 1
ATOM 2776 N N . SER C 1 25 ? 44.979 13.913 50.733 1.00 24.49 1047 SER N N 1
ATOM 2777 C CA . SER C 1 25 ? 45.018 14.839 49.606 1.00 24.30 1047 SER N CA 1
ATOM 2778 C C . SER C 1 25 ? 43.878 15.833 49.635 1.00 23.76 1047 SER N C 1
ATOM 2779 O O . SER C 1 25 ? 42.843 15.586 50.246 1.00 23.39 1047 SER N O 1
ATOM 2782 N N . ARG C 1 26 ? 44.062 16.964 48.971 1.00 24.27 1048 ARG N N 1
ATOM 2783 C CA . ARG C 1 26 ? 42.978 17.926 48.915 1.00 24.69 1048 ARG N CA 1
ATOM 2784 C C . ARG C 1 26 ? 41.963 17.219 48.015 1.00 24.69 1048 ARG N C 1
ATOM 2785 O O . ARG C 1 26 ? 42.339 16.564 47.034 1.00 24.60 1048 ARG N O 1
ATOM 2793 N N . ARG C 1 27 ? 40.687 17.296 48.363 1.00 24.32 1049 ARG N N 1
ATOM 2794 C CA . ARG C 1 27 ? 39.693 16.634 47.540 1.00 24.22 1049 ARG N CA 1
ATOM 2795 C C . ARG C 1 27 ? 38.938 17.645 46.690 1.00 23.91 1049 ARG N C 1
ATOM 2796 O O . ARG C 1 27 ? 38.342 18.597 47.193 1.00 23.84 1049 ARG N O 1
ATOM 2804 N N . LEU C 1 28 ? 39.009 17.423 45.382 1.00 23.19 1050 LEU N N 1
ATOM 2805 C CA . LEU C 1 28 ? 38.391 18.266 44.360 1.00 22.54 1050 LEU N CA 1
ATOM 2806 C C . LEU C 1 28 ? 36.871 18.359 44.448 1.00 21.55 1050 LEU N C 1
ATOM 2807 O O . LEU C 1 28 ? 36.184 17.359 44.673 1.00 20.27 1050 LEU N O 1
ATOM 2812 N N . ILE C 1 29 ? 36.352 19.568 44.256 1.00 20.49 1051 ILE N N 1
ATOM 2813 C CA . ILE C 1 29 ? 34.913 19.811 44.298 1.00 19.76 1051 ILE N CA 1
ATOM 2814 C C . ILE C 1 29 ? 34.395 20.466 43.013 1.00 19.29 1051 ILE N C 1
ATOM 2815 O O . ILE C 1 29 ? 34.947 21.461 42.538 1.00 19.36 1051 ILE N O 1
ATOM 2820 N N . ARG C 1 30 ? 33.342 19.889 42.444 1.00 17.26 1052 ARG N N 1
ATOM 2821 C CA . ARG C 1 30 ? 32.726 20.442 41.243 1.00 15.85 1052 ARG N CA 1
ATOM 2822 C C . ARG C 1 30 ? 31.289 20.755 41.622 1.00 15.01 1052 ARG N C 1
ATOM 2823 O O . ARG C 1 30 ? 30.681 20.050 42.437 1.00 13.38 1052 ARG N O 1
ATOM 2831 N N . THR C 1 31 ? 30.753 21.817 41.037 1.00 15.67 1053 THR N N 1
ATOM 2832 C CA . THR C 1 31 ? 29.391 22.243 41.332 1.00 17.09 1053 THR N CA 1
ATOM 2833 C C . THR C 1 31 ? 28.580 22.318 40.051 1.00 16.68 1053 THR N C 1
ATOM 2834 O O . THR C 1 31 ? 28.941 23.050 39.129 1.00 17.32 1053 THR N O 1
ATOM 2838 N N . TYR C 1 32 ? 27.491 21.558 39.996 1.00 16.19 1054 TYR N N 1
ATOM 2839 C CA . TYR C 1 32 ? 26.619 21.552 38.825 1.00 15.77 1054 TYR N CA 1
ATOM 2840 C C . TYR C 1 32 ? 25.249 20.980 39.151 1.00 15.37 1054 TYR N C 1
ATOM 2841 O O . TYR C 1 32 ? 24.939 20.694 40.311 1.00 14.43 1054 TYR N O 1
ATOM 2850 N N . GLN C 1 33 ? 24.429 20.831 38.119 1.00 14.47 1055 GLN N N 1
ATOM 2851 C CA . GLN C 1 33 ? 23.090 20.288 38.271 1.00 13.79 1055 GLN N CA 1
ATOM 2852 C C . GLN C 1 33 ? 23.033 18.964 37.539 1.00 13.41 1055 GLN N C 1
ATOM 2853 O O . GLN C 1 33 ? 23.635 18.826 36.478 1.00 12.94 1055 GLN N O 1
ATOM 2859 N N . LEU C 1 34 ? 22.319 17.995 38.107 1.00 12.69 1056 LEU N N 1
ATOM 2860 C CA . LEU C 1 34 ? 22.161 16.692 37.471 1.00 13.28 1056 LEU N CA 1
ATOM 2861 C C . LEU C 1 34 ? 20.829 16.645 36.745 1.00 12.98 1056 LEU N C 1
ATOM 2862 O O . LEU C 1 34 ? 19.769 16.576 37.365 1.00 13.94 1056 LEU N O 1
ATOM 2867 N N . TYR C 1 35 ? 20.888 16.680 35.422 1.00 12.24 1057 TYR N N 1
ATOM 2868 C CA . TYR C 1 35 ? 19.688 16.632 34.615 1.00 11.57 1057 TYR N CA 1
ATOM 2869 C C . TYR C 1 35 ? 19.321 15.182 34.326 1.00 12.08 1057 TYR N C 1
ATOM 2870 O O . TYR C 1 35 ? 20.166 14.376 33.940 1.00 10.64 1057 TYR N O 1
ATOM 2879 N N . SER C 1 36 ? 18.052 14.850 34.549 1.00 13.32 1058 SER N N 1
ATOM 2880 C CA . SER C 1 36 ? 17.556 13.503 34.307 1.00 13.61 1058 SER N CA 1
ATOM 2881 C C . SER C 1 36 ? 17.073 13.380 32.869 1.00 13.75 1058 SER N C 1
ATOM 2882 O O . SER C 1 36 ? 16.242 14.174 32.418 1.00 13.03 1058 SER N O 1
ATOM 2885 N N . ARG C 1 37 ? 17.585 12.384 32.151 1.00 14.49 1059 ARG N N 1
ATOM 2886 C CA . ARG C 1 37 ? 17.196 12.173 30.758 1.00 15.03 1059 ARG N CA 1
ATOM 2887 C C . ARG C 1 37 ? 15.716 11.824 30.653 1.00 16.43 1059 ARG N C 1
ATOM 2888 O O . ARG C 1 37 ? 15.025 12.258 29.726 1.00 16.52 1059 ARG N O 1
ATOM 2896 N N . THR C 1 38 ? 15.231 11.036 31.602 1.00 16.72 1060 THR N N 1
ATOM 2897 C CA . THR C 1 38 ? 13.838 10.621 31.591 1.00 18.02 1060 THR N CA 1
ATOM 2898 C C . THR C 1 38 ? 12.868 11.730 31.998 1.00 16.92 1060 THR N C 1
ATOM 2899 O O . THR C 1 38 ? 11.863 11.946 31.326 1.00 16.55 1060 THR N O 1
ATOM 2903 N N . SER C 1 39 ? 13.167 12.447 33.078 1.00 15.82 1061 SER N N 1
ATOM 2904 C CA . SER C 1 39 ? 12.249 13.483 33.540 1.00 15.74 1061 SER N CA 1
ATOM 2905 C C . SER C 1 39 ? 12.388 14.839 32.859 1.00 16.09 1061 SER N C 1
ATOM 2906 O O . SER C 1 39 ? 11.445 15.628 32.849 1.00 15.34 1061 SER N O 1
ATOM 2909 N N . GLY C 1 40 ? 13.559 15.118 32.300 1.00 15.81 1062 GLY N N 1
ATOM 2910 C CA . GLY C 1 40 ? 13.758 16.398 31.649 1.00 15.94 1062 GLY N CA 1
ATOM 2911 C C . GLY C 1 40 ? 14.017 17.461 32.695 1.00 16.74 1062 GLY N C 1
ATOM 2912 O O . GLY C 1 40 ? 14.175 18.636 32.378 1.00 16.04 1062 GLY N O 1
ATOM 2913 N N . LYS C 1 41 ? 14.055 17.052 33.957 1.00 16.80 1063 LYS N N 1
ATOM 2914 C CA . LYS C 1 41 ? 14.306 18.008 35.019 1.00 17.73 1063 LYS N CA 1
ATOM 2915 C C . LYS C 1 41 ? 15.525 17.629 35.850 1.00 17.49 1063 LYS N C 1
ATOM 2916 O O . LYS C 1 41 ? 16.172 16.617 35.575 1.00 17.96 1063 LYS N O 1
ATOM 2922 N N . HIS C 1 42 ? 15.841 18.446 36.849 1.00 16.14 1064 HIS N N 1
ATOM 2923 C CA . HIS C 1 42 ? 17.032 18.248 37.668 1.00 16.50 1064 HIS N CA 1
ATOM 2924 C C . HIS C 1 42 ? 16.862 17.608 39.039 1.00 16.31 1064 HIS N C 1
ATOM 2925 O O . HIS C 1 42 ? 15.837 17.775 39.703 1.00 16.45 1064 HIS N O 1
ATOM 2932 N N . VAL C 1 43 ? 17.889 16.876 39.460 1.00 15.78 1065 VAL N N 1
ATOM 2933 C CA . VAL C 1 43 ? 17.882 16.222 40.760 1.00 14.61 1065 VAL N CA 1
ATOM 2934 C C . VAL C 1 43 ? 17.981 17.289 41.848 1.00 15.05 1065 VAL N C 1
ATOM 2935 O O . VAL C 1 43 ? 18.790 18.218 41.763 1.00 14.18 1065 VAL N O 1
ATOM 2939 N N . GLN C 1 44 ? 17.147 17.158 42.869 1.00 15.60 1066 GLN N N 1
ATOM 2940 C CA . GLN C 1 44 ? 17.149 18.108 43.967 1.00 17.42 1066 GLN N CA 1
ATOM 2941 C C . GLN C 1 44 ? 16.965 17.399 45.301 1.00 17.47 1066 GLN N C 1
ATOM 2942 O O . GLN C 1 44 ? 16.356 16.334 45.374 1.00 17.87 1066 GLN N O 1
ATOM 2948 N N . VAL C 1 45 ? 17.510 17.994 46.351 1.00 19.05 1067 VAL N N 1
ATOM 2949 C CA . VAL C 1 45 ? 17.374 17.444 47.694 1.00 20.37 1067 VAL N CA 1
ATOM 2950 C C . VAL C 1 45 ? 16.662 18.552 48.464 1.00 20.60 1067 VAL N C 1
ATOM 2951 O O . VAL C 1 45 ? 17.168 19.665 48.569 1.00 20.21 1067 VAL N O 1
ATOM 2955 N N . LEU C 1 46 ? 15.478 18.239 48.976 1.00 21.65 1068 LEU N N 1
ATOM 2956 C CA . LEU C 1 46 ? 14.653 19.203 49.698 1.00 23.41 1068 LEU N CA 1
ATOM 2957 C C . LEU C 1 46 ? 14.896 19.278 51.201 1.00 24.16 1068 LEU N C 1
ATOM 2958 O O . LEU C 1 46 ? 15.479 18.374 51.804 1.00 24.30 1068 LEU N O 1
ATOM 2963 N N . ALA C 1 47 ? 14.413 20.363 51.799 1.00 25.59 1069 ALA N N 1
ATOM 2964 C CA . ALA C 1 47 ? 14.551 20.590 53.231 1.00 26.33 1069 ALA N CA 1
ATOM 2965 C C . ALA C 1 47 ? 13.875 19.481 54.031 1.00 26.70 1069 ALA N C 1
ATOM 2966 O O . ALA C 1 47 ? 14.311 19.146 55.131 1.00 27.55 1069 ALA N O 1
ATOM 2968 N N . ASN C 1 48 ? 12.811 18.908 53.481 1.00 27.40 1070 ASN N N 1
ATOM 2969 C CA . ASN C 1 48 ? 12.114 17.829 54.168 1.00 27.93 1070 ASN N CA 1
ATOM 2970 C C . ASN C 1 48 ? 12.827 16.504 53.905 1.00 27.52 1070 ASN N C 1
ATOM 2971 O O . ASN C 1 48 ? 12.271 15.429 54.142 1.00 27.45 1070 ASN N O 1
ATOM 2976 N N . LYS C 1 49 ? 14.057 16.598 53.400 1.00 26.98 1071 LYS N N 1
ATOM 2977 C CA . LYS C 1 49 ? 14.888 15.429 53.101 1.00 27.14 1071 LYS N CA 1
ATOM 2978 C C . LYS C 1 49 ? 14.433 14.565 51.919 1.00 27.10 1071 LYS N C 1
ATOM 2979 O O . LYS C 1 49 ? 14.947 13.461 51.721 1.00 27.81 1071 LYS N O 1
ATOM 2981 N N . ARG C 1 50 ? 13.476 15.056 51.138 1.00 26.59 1072 ARG N N 1
ATOM 2982 C CA . ARG C 1 50 ? 12.988 14.310 49.981 1.00 25.76 1072 ARG N CA 1
ATOM 2983 C C . ARG C 1 50 ? 13.912 14.523 48.776 1.00 25.53 1072 ARG N C 1
ATOM 2984 O O . ARG C 1 50 ? 14.453 15.611 48.574 1.00 24.91 1072 ARG N O 1
ATOM 2986 N N . ILE C 1 51 ? 14.086 13.474 47.979 1.00 25.22 1073 ILE N N 1
ATOM 2987 C CA . ILE C 1 51 ? 14.938 13.530 46.797 1.00 24.69 1073 ILE N CA 1
ATOM 2988 C C . ILE C 1 51 ? 14.159 13.135 45.550 1.00 23.34 1073 ILE N C 1
ATOM 2989 O O . ILE C 1 51 ? 13.522 12.091 45.524 1.00 23.82 1073 ILE N O 1
ATOM 2994 N N . ASN C 1 52 ? 14.197 13.979 44.524 1.00 23.00 1074 ASN N N 1
ATOM 2995 C CA . ASN C 1 52 ? 13.527 13.680 43.260 1.00 21.92 1074 ASN N CA 1
ATOM 2996 C C . ASN C 1 52 ? 14.201 14.462 42.144 1.00 21.73 1074 ASN N C 1
ATOM 2997 O O . ASN C 1 52 ? 15.181 15.165 42.386 1.00 21.71 1074 ASN N O 1
ATOM 3002 N N . ALA C 1 53 ? 13.688 14.326 40.924 1.00 22.25 1075 ALA N N 1
ATOM 3003 C CA . ALA C 1 53 ? 14.246 15.023 39.765 1.00 22.55 1075 ALA N CA 1
ATOM 3004 C C . ALA C 1 53 ? 13.152 15.845 39.087 1.00 22.94 1075 ALA N C 1
ATOM 3005 O O . ALA C 1 53 ? 12.823 15.625 37.918 1.00 22.34 1075 ALA N O 1
ATOM 3007 N N . MET C 1 54 ? 12.600 16.798 39.831 1.00 22.69 1076 MET N N 1
ATOM 3008 C CA . MET C 1 54 ? 11.528 17.642 39.330 1.00 23.51 1076 MET N CA 1
ATOM 3009 C C . MET C 1 54 ? 11.890 19.123 39.367 1.00 23.77 1076 MET N C 1
ATOM 3010 O O . MET C 1 54 ? 11.035 19.973 39.108 1.00 24.43 1076 MET N O 1
ATOM 3015 N N . ALA C 1 55 ? 13.142 19.439 39.687 1.00 22.99 1077 ALA N N 1
ATOM 3016 C CA . ALA C 1 55 ? 13.565 20.835 39.778 1.00 23.28 1077 ALA N CA 1
ATOM 3017 C C . ALA C 1 55 ? 13.845 21.516 38.444 1.00 24.01 1077 ALA N C 1
ATOM 3018 O O . ALA C 1 55 ? 14.444 20.924 37.542 1.00 24.31 1077 ALA N O 1
ATOM 3020 N N . GLU C 1 56 ? 13.411 22.769 38.327 1.00 24.88 1078 GLU N N 1
ATOM 3021 C CA . GLU C 1 56 ? 13.630 23.547 37.107 1.00 25.87 1078 GLU N CA 1
ATOM 3022 C C . GLU C 1 56 ? 15.080 24.015 37.103 1.00 25.26 1078 GLU N C 1
ATOM 3023 O O . GLU C 1 56 ? 15.727 24.063 38.148 1.00 23.99 1078 GLU N O 1
ATOM 3029 N N . ASP C 1 57 ? 15.586 24.367 35.928 1.00 24.92 1079 ASP N N 1
ATOM 3030 C CA . ASP C 1 57 ? 16.954 24.833 35.824 1.00 25.76 1079 ASP N CA 1
ATOM 3031 C C . ASP C 1 57 ? 17.191 26.021 36.749 1.00 25.30 1079 ASP N C 1
ATOM 3032 O O . ASP C 1 57 ? 16.439 26.994 36.721 1.00 25.14 1079 ASP N O 1
ATOM 3037 N N . GLY C 1 58 ? 18.231 25.932 37.572 1.00 24.89 1080 GLY N N 1
ATOM 3038 C CA . GLY C 1 58 ? 18.554 27.029 38.468 1.00 24.84 1080 GLY N CA 1
ATOM 3039 C C . GLY C 1 58 ? 17.913 26.978 39.844 1.00 24.98 1080 GLY N C 1
ATOM 3040 O O . GLY C 1 58 ? 18.188 27.827 40.685 1.00 25.69 1080 GLY N O 1
ATOM 3041 N N . ASP C 1 59 ? 17.062 25.992 40.090 1.00 24.44 1081 ASP N N 1
ATOM 3042 C CA . ASP C 1 59 ? 16.423 25.878 41.394 1.00 24.13 1081 ASP N CA 1
ATOM 3043 C C . ASP C 1 59 ? 17.512 25.704 42.457 1.00 23.85 1081 ASP N C 1
ATOM 3044 O O . ASP C 1 59 ? 18.353 24.806 42.358 1.00 23.87 1081 ASP N O 1
ATOM 3049 N N . PRO C 1 60 ? 17.509 26.564 43.490 1.00 23.52 1082 PRO N N 1
ATOM 3050 C CA . PRO C 1 60 ? 18.500 26.502 44.572 1.00 23.76 1082 PRO N CA 1
ATOM 3051 C C . PRO C 1 60 ? 18.721 25.093 45.141 1.00 23.08 1082 PRO N C 1
ATOM 3052 O O . PRO C 1 60 ? 19.849 24.725 45.493 1.00 23.73 1082 PRO N O 1
ATOM 3056 N N . PHE C 1 61 ? 17.651 24.312 45.233 1.00 21.38 1083 PHE N N 1
ATOM 3057 C CA . PHE C 1 61 ? 17.753 22.956 45.762 1.00 22.50 1083 PHE N CA 1
ATOM 3058 C C . PHE C 1 61 ? 18.343 21.955 44.762 1.00 21.75 1083 PHE N C 1
ATOM 3059 O O . PHE C 1 61 ? 18.551 20.786 45.098 1.00 21.46 1083 PHE N O 1
ATOM 3067 N N . ALA C 1 62 ? 18.610 22.413 43.540 1.00 20.24 1084 ALA N N 1
ATOM 3068 C CA . ALA C 1 62 ? 19.168 21.540 42.516 1.00 19.56 1084 ALA N CA 1
ATOM 3069 C C . ALA C 1 62 ? 20.660 21.789 42.321 1.00 19.55 1084 ALA N C 1
ATOM 3070 O O . ALA C 1 62 ? 21.304 21.131 41.494 1.00 18.08 1084 ALA N O 1
ATOM 3072 N N . LYS C 1 63 ? 21.208 22.742 43.074 1.00 18.66 1085 LYS N N 1
ATOM 3073 C CA . LYS C 1 63 ? 22.630 23.033 42.983 1.00 19.62 1085 LYS N CA 1
ATOM 3074 C C . LYS C 1 63 ? 23.337 21.944 43.783 1.00 18.59 1085 LYS N C 1
ATOM 3075 O O . LYS C 1 63 ? 23.139 21.823 44.993 1.00 17.92 1085 LYS N O 1
ATOM 3081 N N . LEU C 1 64 ? 24.155 21.150 43.104 1.00 17.38 1086 LEU N N 1
ATOM 3082 C CA . LEU C 1 64 ? 24.854 20.061 43.760 1.00 16.68 1086 LEU N CA 1
ATOM 3083 C C . LEU C 1 64 ? 26.345 20.318 43.900 1.00 15.58 1086 LEU N C 1
ATOM 3084 O O . LEU C 1 64 ? 26.963 20.938 43.035 1.00 15.65 1086 LEU N O 1
ATOM 3089 N N . ILE C 1 65 ? 26.907 19.845 45.007 1.00 14.79 1087 ILE N N 1
ATOM 3090 C CA . ILE C 1 65 ? 28.331 19.973 45.282 1.00 15.50 1087 ILE N CA 1
ATOM 3091 C C . ILE C 1 65 ? 28.844 18.548 45.274 1.00 14.66 1087 ILE N C 1
ATOM 3092 O O . ILE C 1 65 ? 28.478 17.746 46.121 1.00 15.18 1087 ILE N O 1
ATOM 3097 N N . VAL C 1 66 ? 29.684 18.240 44.294 1.00 14.82 1088 VAL N N 1
ATOM 3098 C CA . VAL C 1 66 ? 30.224 16.904 44.129 1.00 14.25 1088 VAL N CA 1
ATOM 3099 C C . VAL C 1 66 ? 31.709 16.876 44.466 1.00 15.10 1088 VAL N C 1
ATOM 3100 O O . VAL C 1 66 ? 32.538 17.440 43.751 1.00 15.10 1088 VAL N O 1
ATOM 3104 N N . GLU C 1 67 ? 32.037 16.188 45.552 1.00 16.43 1089 GLU N N 1
ATOM 3105 C CA . GLU C 1 67 ? 33.413 16.091 46.035 1.00 17.07 1089 GLU N CA 1
ATOM 3106 C C . GLU C 1 67 ? 33.980 14.707 45.753 1.00 16.71 1089 GLU N C 1
ATOM 3107 O O . GLU C 1 67 ? 33.316 13.698 46.009 1.00 16.45 1089 GLU N O 1
ATOM 3113 N N . THR C 1 68 ? 35.200 14.642 45.229 1.00 16.42 1090 THR N N 1
ATOM 3114 C CA . THR C 1 68 ? 35.762 13.336 44.935 1.00 17.24 1090 THR N CA 1
ATOM 3115 C C . THR C 1 68 ? 36.181 12.662 46.239 1.00 17.43 1090 THR N C 1
ATOM 3116 O O . THR C 1 68 ? 36.671 13.311 47.172 1.00 17.61 1090 THR N O 1
ATOM 3120 N N . ASP C 1 69 ? 35.939 11.359 46.311 1.00 16.94 1091 ASP N N 1
ATOM 3121 C CA . ASP C 1 69 ? 36.277 10.577 47.491 1.00 16.98 1091 ASP N CA 1
ATOM 3122 C C . ASP C 1 69 ? 37.693 10.042 47.341 1.00 16.90 1091 ASP N C 1
ATOM 3123 O O . ASP C 1 69 ? 38.495 10.069 48.281 1.00 17.51 1091 ASP N O 1
ATOM 3128 N N . THR C 1 70 ? 37.987 9.551 46.143 1.00 16.44 1092 THR N N 1
ATOM 3129 C CA . THR C 1 70 ? 39.292 9.007 45.812 1.00 15.68 1092 THR N CA 1
ATOM 3130 C C . THR C 1 70 ? 39.273 8.751 44.304 1.00 15.59 1092 THR N C 1
ATOM 3131 O O . THR C 1 70 ? 38.375 9.237 43.611 1.00 15.15 1092 THR N O 1
ATOM 3135 N N . PHE C 1 71 ? 40.250 8.005 43.796 1.00 14.41 1093 PHE N N 1
ATOM 3136 C CA . PHE C 1 71 ? 40.334 7.716 42.361 1.00 13.92 1093 PHE N CA 1
ATOM 3137 C C . PHE C 1 71 ? 39.119 6.965 41.803 1.00 13.96 1093 PHE N C 1
ATOM 3138 O O . PHE C 1 71 ? 38.225 6.568 42.552 1.00 14.51 1093 PHE N O 1
ATOM 3146 N N . GLY C 1 72 ? 39.116 6.771 40.483 1.00 13.61 1094 GLY N N 1
ATOM 3147 C CA . GLY C 1 72 ? 38.041 6.058 39.812 1.00 13.34 1094 GLY N CA 1
ATOM 3148 C C . GLY C 1 72 ? 36.756 6.859 39.699 1.00 12.68 1094 GLY N C 1
ATOM 3149 O O . GLY C 1 72 ? 35.683 6.298 39.490 1.00 11.70 1094 GLY N O 1
ATOM 3150 N N . SER C 1 73 ? 36.873 8.176 39.820 1.00 12.07 1095 SER N N 1
ATOM 3151 C CA . SER C 1 73 ? 35.719 9.067 39.771 1.00 12.90 1095 SER N CA 1
ATOM 3152 C C . SER C 1 73 ? 34.690 8.700 40.835 1.00 13.81 1095 SER N C 1
ATOM 3153 O O . SER C 1 73 ? 33.481 8.746 40.587 1.00 14.44 1095 SER N O 1
ATOM 3156 N N . ARG C 1 74 ? 35.173 8.314 42.015 1.00 13.98 1096 ARG N N 1
ATOM 3157 C CA . ARG C 1 74 ? 34.285 7.987 43.128 1.00 16.08 1096 ARG N CA 1
ATOM 3158 C C . ARG C 1 74 ? 34.021 9.320 43.826 1.00 16.00 1096 ARG N C 1
ATOM 3159 O O . ARG C 1 74 ? 34.958 9.987 44.283 1.00 15.81 1096 ARG N O 1
ATOM 3167 N N . VAL C 1 75 ? 32.752 9.703 43.906 1.00 14.61 1097 VAL N N 1
ATOM 3168 C CA . VAL C 1 75 ? 32.382 10.972 44.503 1.00 14.87 1097 VAL N CA 1
ATOM 3169 C C . VAL C 1 75 ? 31.171 10.891 45.422 1.00 15.87 1097 VAL N C 1
ATOM 3170 O O . VAL C 1 75 ? 30.460 9.877 45.456 1.00 15.77 1097 VAL N O 1
ATOM 3174 N N . ARG C 1 76 ? 30.959 11.976 46.162 1.00 15.63 1098 ARG N N 1
ATOM 3175 C CA . ARG C 1 76 ? 29.817 12.126 47.051 1.00 17.56 1098 ARG N CA 1
ATOM 3176 C C . ARG C 1 76 ? 29.028 13.279 46.459 1.00 17.52 1098 ARG N C 1
ATOM 3177 O O . ARG C 1 76 ? 29.617 14.251 45.980 1.00 17.48 1098 ARG N O 1
ATOM 3185 N N . VAL C 1 77 ? 27.705 13.163 46.468 1.00 17.66 1099 VAL N N 1
ATOM 3186 C CA . VAL C 1 77 ? 26.847 14.194 45.903 1.00 18.22 1099 VAL N CA 1
ATOM 3187 C C . VAL C 1 77 ? 26.036 14.854 47.011 1.00 19.75 1099 VAL N C 1
ATOM 3188 O O . VAL C 1 77 ? 25.180 14.221 47.639 1.00 19.60 1099 VAL N O 1
ATOM 3192 N N . ARG C 1 78 ? 26.308 16.136 47.228 1.00 20.45 1100 ARG N N 1
ATOM 3193 C CA . ARG C 1 78 ? 25.653 16.896 48.282 1.00 22.13 1100 ARG N CA 1
ATOM 3194 C C . ARG C 1 78 ? 24.840 18.082 47.768 1.00 21.50 1100 ARG N C 1
ATOM 3195 O O . ARG C 1 78 ? 25.260 18.778 46.848 1.00 19.95 1100 ARG N O 1
ATOM 3203 N N . GLY C 1 79 ? 23.671 18.307 48.364 1.00 21.36 1101 GLY N N 1
ATOM 3204 C CA . GLY C 1 79 ? 22.857 19.439 47.954 1.00 20.86 1101 GLY N CA 1
ATOM 3205 C C . GLY C 1 79 ? 23.439 20.665 48.626 1.00 20.34 1101 GLY N C 1
ATOM 3206 O O . GLY C 1 79 ? 23.480 20.726 49.848 1.00 21.53 1101 GLY N O 1
ATOM 3207 N N . ALA C 1 80 ? 23.899 21.640 47.850 1.00 21.43 1102 ALA N N 1
ATOM 3208 C CA . ALA C 1 80 ? 24.498 22.842 48.431 1.00 22.68 1102 ALA N CA 1
ATOM 3209 C C . ALA C 1 80 ? 23.558 23.590 49.374 1.00 23.79 1102 ALA N C 1
ATOM 3210 O O . ALA C 1 80 ? 23.982 24.117 50.401 1.00 23.91 1102 ALA N O 1
ATOM 3212 N N . GLU C 1 81 ? 22.282 23.625 49.014 1.00 24.66 1103 GLU N N 1
ATOM 3213 C CA . GLU C 1 81 ? 21.261 24.323 49.780 1.00 25.70 1103 GLU N CA 1
ATOM 3214 C C . GLU C 1 81 ? 20.994 23.724 51.159 1.00 25.41 1103 GLU N C 1
ATOM 3215 O O . GLU C 1 81 ? 21.056 24.423 52.173 1.00 25.36 1103 GLU N O 1
ATOM 3221 N N . THR C 1 82 ? 20.701 22.426 51.188 1.00 24.86 1104 THR N N 1
ATOM 3222 C CA . THR C 1 82 ? 20.388 21.727 52.430 1.00 24.22 1104 THR N CA 1
ATOM 3223 C C . THR C 1 82 ? 21.588 21.129 53.138 1.00 23.80 1104 THR N C 1
ATOM 3224 O O . THR C 1 82 ? 21.512 20.812 54.326 1.00 23.71 1104 THR N O 1
ATOM 3228 N N . GLY C 1 83 ? 22.687 20.959 52.404 1.00 23.33 1105 GLY N N 1
ATOM 3229 C CA . GLY C 1 83 ? 23.878 20.370 52.982 1.00 21.42 1105 GLY N CA 1
ATOM 3230 C C . GLY C 1 83 ? 23.700 18.876 53.158 1.00 21.23 1105 GLY N C 1
ATOM 3231 O O . GLY C 1 83 ? 24.525 18.218 53.794 1.00 22.16 1105 GLY N O 1
ATOM 3232 N N . LEU C 1 84 ? 22.626 18.333 52.585 1.00 20.47 1106 LEU N N 1
ATOM 3233 C CA . LEU C 1 84 ? 22.337 16.903 52.689 1.00 20.88 1106 LEU N CA 1
ATOM 3234 C C . LEU C 1 84 ? 22.979 16.057 51.578 1.00 20.37 1106 LEU N C 1
ATOM 3235 O O . LEU C 1 84 ? 23.012 16.464 50.419 1.00 20.00 1106 LEU N O 1
ATOM 3240 N N . TYR C 1 85 ? 23.484 14.878 51.942 1.00 20.04 1107 TYR N N 1
ATOM 3241 C CA . TYR C 1 85 ? 24.104 13.976 50.972 1.00 19.96 1107 TYR N CA 1
ATOM 3242 C C . TYR C 1 85 ? 23.097 12.990 50.385 1.00 20.23 1107 TYR N C 1
ATOM 3243 O O . TYR C 1 85 ? 22.178 12.533 51.070 1.00 20.94 1107 TYR N O 1
ATOM 3252 N N . ILE C 1 86 ? 23.272 12.664 49.112 1.00 20.36 1108 ILE N N 1
ATOM 3253 C CA . ILE C 1 86 ? 22.395 11.703 48.461 1.00 21.48 1108 ILE N CA 1
ATOM 3254 C C . ILE C 1 86 ? 23.022 10.330 48.686 1.00 22.81 1108 ILE N C 1
ATOM 3255 O O . ILE C 1 86 ? 24.153 10.063 48.251 1.00 21.89 1108 ILE N O 1
ATOM 3260 N N . CYS C 1 87 ? 22.288 9.463 49.373 1.00 23.35 1109 CYS N N 1
ATOM 3261 C CA . CYS C 1 87 ? 22.788 8.134 49.676 1.00 24.96 1109 CYS N CA 1
ATOM 3262 C C . CYS C 1 87 ? 21.773 7.065 49.323 1.00 25.16 1109 CYS N C 1
ATOM 3263 O O . CYS C 1 87 ? 20.614 7.362 49.036 1.00 25.02 1109 CYS N O 1
ATOM 3266 N N . MET C 1 88 ? 22.217 5.814 49.351 1.00 26.02 1110 MET N N 1
ATOM 3267 C CA . MET C 1 88 ? 21.355 4.689 49.018 1.00 27.11 1110 MET N CA 1
ATOM 3268 C C . MET C 1 88 ? 21.349 3.687 50.160 1.00 27.51 1110 MET N C 1
ATOM 3269 O O . MET C 1 88 ? 22.397 3.374 50.712 1.00 27.27 1110 MET N O 1
ATOM 3274 N N . ASN C 1 89 ? 20.171 3.186 50.517 1.00 28.49 1111 ASN N N 1
ATOM 3275 C CA . ASN C 1 89 ? 20.053 2.213 51.603 1.00 29.99 1111 ASN N CA 1
ATOM 3276 C C . ASN C 1 89 ? 20.084 0.802 51.031 1.00 31.78 1111 ASN N C 1
ATOM 3277 O O . ASN C 1 89 ? 20.096 0.617 49.809 1.00 32.09 1111 ASN N O 1
ATOM 3282 N N . LYS C 1 90 ? 20.069 -0.188 51.919 1.00 33.72 1112 LYS N N 1
ATOM 3283 C CA . LYS C 1 90 ? 20.092 -1.590 51.512 1.00 35.18 1112 LYS N CA 1
ATOM 3284 C C . LYS C 1 90 ? 18.914 -1.979 50.614 1.00 36.37 1112 LYS N C 1
ATOM 3285 O O . LYS C 1 90 ? 18.984 -2.980 49.900 1.00 37.38 1112 LYS N O 1
ATOM 3287 N N . LYS C 1 91 ? 17.832 -1.208 50.643 1.00 36.86 1113 LYS N N 1
ATOM 3288 C CA . LYS C 1 91 ? 16.682 -1.528 49.804 1.00 36.24 1113 LYS N CA 1
ATOM 3289 C C . LYS C 1 91 ? 16.787 -0.808 48.463 1.00 36.15 1113 LYS N C 1
ATOM 3290 O O . LYS C 1 91 ? 15.854 -0.835 47.660 1.00 37.16 1113 LYS N O 1
ATOM 3292 N N . GLY C 1 92 ? 17.932 -0.171 48.221 1.00 35.06 1114 GLY N N 1
ATOM 3293 C CA . GLY C 1 92 ? 18.140 0.540 46.970 1.00 32.88 1114 GLY N CA 1
ATOM 3294 C C . GLY C 1 92 ? 17.417 1.871 46.923 1.00 31.78 1114 GLY N C 1
ATOM 3295 O O . GLY C 1 92 ? 17.292 2.484 45.864 1.00 31.94 1114 GLY N O 1
ATOM 3296 N N . LYS C 1 93 ? 16.956 2.327 48.079 1.00 30.53 1115 LYS N N 1
ATOM 3297 C CA . LYS C 1 93 ? 16.226 3.582 48.176 1.00 29.71 1115 LYS N CA 1
ATOM 3298 C C . LYS C 1 93 ? 17.165 4.769 48.384 1.00 28.28 1115 LYS N C 1
ATOM 3299 O O . LYS C 1 93 ? 18.097 4.703 49.185 1.00 27.61 1115 LYS N O 1
ATOM 3305 N N . LEU C 1 94 ? 16.924 5.849 47.649 1.00 27.11 1116 LEU N N 1
ATOM 3306 C CA . LEU C 1 94 ? 17.743 7.046 47.792 1.00 26.57 1116 LEU N CA 1
ATOM 3307 C C . LEU C 1 94 ? 17.266 7.794 49.027 1.00 25.73 1116 LEU N C 1
ATOM 3308 O O . LEU C 1 94 ? 16.073 8.074 49.169 1.00 25.61 1116 LEU N O 1
ATOM 3313 N N . ILE C 1 95 ? 18.196 8.105 49.921 1.00 24.95 1117 ILE N N 1
ATOM 3314 C CA . ILE C 1 95 ? 17.874 8.828 51.145 1.00 25.30 1117 ILE N CA 1
ATOM 3315 C C . ILE C 1 95 ? 18.848 9.984 51.347 1.00 25.36 1117 ILE N C 1
ATOM 3316 O O . ILE C 1 95 ? 20.019 9.888 50.982 1.00 25.97 1117 ILE N O 1
ATOM 3321 N N . ALA C 1 96 ? 18.358 11.080 51.917 1.00 25.25 1118 ALA N N 1
ATOM 3322 C CA . ALA C 1 96 ? 19.188 12.250 52.167 1.00 25.99 1118 ALA N CA 1
ATOM 3323 C C . ALA C 1 96 ? 19.715 12.176 53.594 1.00 26.76 1118 ALA N C 1
ATOM 3324 O O . ALA C 1 96 ? 18.938 12.007 54.528 1.00 27.54 1118 ALA N O 1
ATOM 3326 N N . LYS C 1 97 ? 21.029 12.304 53.764 1.00 27.17 1119 LYS N N 1
ATOM 3327 C CA . LYS C 1 97 ? 21.620 12.219 55.097 1.00 28.07 1119 LYS N CA 1
ATOM 3328 C C . LYS C 1 97 ? 22.555 13.368 55.448 1.00 27.74 1119 LYS N C 1
ATOM 3329 O O . LYS C 1 97 ? 23.238 13.919 54.584 1.00 27.61 1119 LYS N O 1
ATOM 3335 N N . SER C 1 98 ? 22.576 13.723 56.729 1.00 27.95 1120 SER N N 1
ATOM 3336 C CA . SER C 1 98 ? 23.430 14.800 57.218 1.00 28.79 1120 SER N CA 1
ATOM 3337 C C . SER C 1 98 ? 24.871 14.319 57.241 1.00 28.56 1120 SER N C 1
ATOM 3338 O O . SER C 1 98 ? 25.788 15.061 56.911 1.00 29.05 1120 SER N O 1
ATOM 3340 N N . ASN C 1 99 ? 25.067 13.071 57.646 1.00 29.45 1121 ASN N N 1
ATOM 3341 C CA . ASN C 1 99 ? 26.408 12.496 57.696 1.00 30.38 1121 ASN N CA 1
ATOM 3342 C C . ASN C 1 99 ? 26.613 11.618 56.471 1.00 29.76 1121 ASN N C 1
ATOM 3343 O O . ASN C 1 99 ? 25.931 10.610 56.308 1.00 29.32 1121 ASN N O 1
ATOM 3348 N N . GLY C 1 100 ? 27.544 12.012 55.609 1.00 30.17 1122 GLY N N 1
ATOM 3349 C CA . GLY C 1 100 ? 27.802 11.240 54.405 1.00 30.79 1122 GLY N CA 1
ATOM 3350 C C . GLY C 1 100 ? 29.140 10.521 54.404 1.00 30.90 1122 GLY N C 1
ATOM 3351 O O . GLY C 1 100 ? 29.801 10.440 53.374 1.00 31.52 1122 GLY N O 1
ATOM 3352 N N . LYS C 1 101 ? 29.535 9.984 55.553 1.00 30.47 1123 LYS N N 1
ATOM 3353 C CA . LYS C 1 101 ? 30.810 9.282 55.671 1.00 30.40 1123 LYS N CA 1
ATOM 3354 C C . LYS C 1 101 ? 30.807 7.892 55.035 1.00 30.22 1123 LYS N C 1
ATOM 3355 O O . LYS C 1 101 ? 31.800 7.470 54.438 1.00 31.05 1123 LYS N O 1
ATOM 3357 N N . GLY C 1 102 ? 29.689 7.186 55.163 1.00 29.31 1124 GLY N N 1
ATOM 3358 C CA . GLY C 1 102 ? 29.592 5.841 54.620 1.00 27.96 1124 GLY N CA 1
ATOM 3359 C C . GLY C 1 102 ? 29.740 5.646 53.117 1.00 27.17 1124 GLY N C 1
ATOM 3360 O O . GLY C 1 102 ? 29.450 6.541 52.309 1.00 26.44 1124 GLY N O 1
ATOM 3361 N N . LYS C 1 103 ? 30.184 4.447 52.748 1.00 25.76 1125 LYS N N 1
ATOM 3362 C CA . LYS C 1 103 ? 30.375 4.074 51.348 1.00 25.74 1125 LYS N CA 1
ATOM 3363 C C . LYS C 1 103 ? 29.036 4.169 50.614 1.00 24.62 1125 LYS N C 1
ATOM 3364 O O . LYS C 1 103 ? 28.993 4.352 49.397 1.00 24.34 1125 LYS N O 1
ATOM 3370 N N . ASP C 1 104 ? 27.948 4.045 51.373 1.00 23.50 1126 ASP N N 1
ATOM 3371 C CA . ASP C 1 104 ? 26.598 4.126 50.831 1.00 22.32 1126 ASP N CA 1
ATOM 3372 C C . ASP C 1 104 ? 26.330 5.501 50.229 1.00 21.72 1126 ASP N C 1
ATOM 3373 O O . ASP C 1 104 ? 25.383 5.673 49.464 1.00 21.48 1126 ASP N O 1
ATOM 3378 N N . CYS C 1 105 ? 27.162 6.475 50.585 1.00 20.68 1127 CYS N N 1
ATOM 3379 C CA . CYS C 1 105 ? 27.035 7.836 50.074 1.00 21.38 1127 CYS N CA 1
ATOM 3380 C C . CYS C 1 105 ? 28.009 8.089 48.923 1.00 20.26 1127 CYS N C 1
ATOM 3381 O O . CYS C 1 105 ? 28.092 9.206 48.408 1.00 19.60 1127 CYS N O 1
ATOM 3384 N N . VAL C 1 106 ? 28.751 7.059 48.527 1.00 18.48 1128 VAL N N 1
ATOM 3385 C CA . VAL C 1 106 ? 29.716 7.204 47.440 1.00 17.06 1128 VAL N CA 1
ATOM 3386 C C . VAL C 1 106 ? 29.200 6.585 46.147 1.00 16.14 1128 VAL N C 1
ATOM 3387 O O . VAL C 1 106 ? 28.638 5.494 46.152 1.00 17.08 1128 VAL N O 1
ATOM 3391 N N . PHE C 1 107 ? 29.389 7.299 45.042 1.00 15.44 1129 PHE N N 1
ATOM 3392 C CA . PHE C 1 107 ? 28.972 6.828 43.728 1.00 13.24 1129 PHE N CA 1
ATOM 3393 C C . PHE C 1 107 ? 30.139 6.932 42.742 1.00 12.40 1129 PHE N C 1
ATOM 3394 O O . PHE C 1 107 ? 31.003 7.799 42.866 1.00 10.86 1129 PHE N O 1
ATOM 3402 N N . THR C 1 108 ? 30.164 6.033 41.767 1.00 11.13 1130 THR N N 1
ATOM 3403 C CA . THR C 1 108 ? 31.191 6.064 40.745 1.00 9.37 1130 THR N CA 1
ATOM 3404 C C . THR C 1 108 ? 30.543 6.786 39.554 1.00 9.28 1130 THR N C 1
ATOM 3405 O O . THR C 1 108 ? 29.485 6.372 39.075 1.00 7.87 1130 THR N O 1
ATOM 3409 N N . GLU C 1 109 ? 31.150 7.883 39.112 1.00 9.36 1131 GLU N N 1
ATOM 3410 C CA . GLU C 1 109 ? 30.629 8.622 37.967 1.00 10.91 1131 GLU N CA 1
ATOM 3411 C C . GLU C 1 109 ? 31.110 7.895 36.720 1.00 11.32 1131 GLU N C 1
ATOM 3412 O O . GLU C 1 109 ? 32.311 7.721 36.522 1.00 12.25 1131 GLU N O 1
ATOM 3418 N N . ILE C 1 110 ? 30.172 7.475 35.884 1.00 11.14 1132 ILE N N 1
ATOM 3419 C CA . ILE C 1 110 ? 30.498 6.745 34.666 1.00 12.27 1132 ILE N CA 1
ATOM 3420 C C . ILE C 1 110 ? 30.080 7.516 33.422 1.00 11.02 1132 ILE N C 1
ATOM 3421 O O . ILE C 1 110 ? 29.030 8.157 33.419 1.00 10.22 1132 ILE N O 1
ATOM 3426 N N . VAL C 1 111 ? 30.911 7.489 32.384 1.00 10.69 1133 VAL N N 1
ATOM 3427 C CA . VAL C 1 111 ? 30.534 8.118 31.122 1.00 10.89 1133 VAL N CA 1
ATOM 3428 C C . VAL C 1 111 ? 30.158 6.922 30.252 1.00 11.25 1133 VAL N C 1
ATOM 3429 O O . VAL C 1 111 ? 31.023 6.207 29.739 1.00 9.97 1133 VAL N O 1
ATOM 3433 N N . LEU C 1 112 ? 28.856 6.689 30.119 1.00 11.25 1134 LEU N N 1
ATOM 3434 C CA . LEU C 1 112 ? 28.350 5.553 29.358 1.00 11.15 1134 LEU N CA 1
ATOM 3435 C C . LEU C 1 112 ? 28.729 5.527 27.885 1.00 11.51 1134 LEU N C 1
ATOM 3436 O O . LEU C 1 112 ? 29.153 6.537 27.317 1.00 11.08 1134 LEU N O 1
ATOM 3441 N N . GLU C 1 113 ? 28.558 4.353 27.279 1.00 11.30 1135 GLU N N 1
ATOM 3442 C CA . GLU C 1 113 ? 28.847 4.152 25.861 1.00 12.67 1135 GLU N CA 1
ATOM 3443 C C . GLU C 1 113 ? 27.958 5.040 24.987 1.00 11.80 1135 GLU N C 1
ATOM 3444 O O . GLU C 1 113 ? 28.319 5.348 23.855 1.00 12.40 1135 GLU N O 1
ATOM 3450 N N . ASN C 1 114 ? 26.798 5.441 25.516 1.00 10.84 1136 ASN N N 1
ATOM 3451 C CA . ASN C 1 114 ? 25.878 6.310 24.786 1.00 9.47 1136 ASN N CA 1
ATOM 3452 C C . ASN C 1 114 ? 26.144 7.777 25.107 1.00 9.48 1136 ASN N C 1
ATOM 3453 O O . ASN C 1 114 ? 25.352 8.658 24.758 1.00 9.14 1136 ASN N O 1
ATOM 3458 N N . ASN C 1 115 ? 27.246 8.027 25.806 1.00 8.28 1137 ASN N N 1
ATOM 3459 C CA . ASN C 1 115 ? 27.673 9.375 26.148 1.00 6.78 1137 ASN N CA 1
ATOM 3460 C C . ASN C 1 115 ? 26.905 10.094 27.250 1.00 8.33 1137 ASN N C 1
ATOM 3461 O O . ASN C 1 115 ? 27.143 11.275 27.523 1.00 6.46 1137 ASN N O 1
ATOM 3466 N N . TYR C 1 116 ? 25.992 9.384 27.898 1.00 8.15 1138 TYR N N 1
ATOM 3467 C CA . TYR C 1 116 ? 25.263 9.980 29.012 1.00 9.11 1138 TYR N CA 1
ATOM 3468 C C . TYR C 1 116 ? 26.043 9.649 30.286 1.00 10.04 1138 TYR N C 1
ATOM 3469 O O . TYR C 1 116 ? 26.944 8.804 30.271 1.00 10.40 1138 TYR N O 1
ATOM 3478 N N . THR C 1 117 ? 25.695 10.324 31.375 1.00 9.94 1139 THR N N 1
ATOM 3479 C CA . THR C 1 117 ? 26.326 10.105 32.664 1.00 10.67 1139 THR N CA 1
ATOM 3480 C C . THR C 1 117 ? 25.490 9.121 33.482 1.00 10.82 1139 THR N C 1
ATOM 3481 O O . THR C 1 117 ? 24.267 9.122 33.379 1.00 10.57 1139 THR N O 1
ATOM 3485 N N . ALA C 1 118 ? 26.148 8.271 34.269 1.00 10.76 1140 ALA N N 1
ATOM 3486 C CA . ALA C 1 118 ? 25.434 7.353 35.156 1.00 11.44 1140 ALA N CA 1
ATOM 3487 C C . ALA C 1 118 ? 26.168 7.396 36.488 1.00 12.13 1140 ALA N C 1
ATOM 3488 O O . ALA C 1 118 ? 27.370 7.653 36.528 1.00 11.32 1140 ALA N O 1
ATOM 3490 N N . LEU C 1 119 ? 25.440 7.177 37.576 1.00 11.54 1141 LEU N N 1
ATOM 3491 C CA . LEU C 1 119 ? 26.042 7.182 38.900 1.00 12.98 1141 LEU N CA 1
ATOM 3492 C C . LEU C 1 119 ? 25.730 5.853 39.568 1.00 13.81 1141 LEU N C 1
ATOM 3493 O O . LEU C 1 119 ? 24.582 5.571 39.906 1.00 13.85 1141 LEU N O 1
ATOM 3498 N N . GLN C 1 120 ? 26.770 5.039 39.723 1.00 14.91 1142 GLN N N 1
ATOM 3499 C CA . GLN C 1 120 ? 26.684 3.711 40.325 1.00 16.16 1142 GLN N CA 1
ATOM 3500 C C . GLN C 1 120 ? 27.112 3.785 41.789 1.00 16.24 1142 GLN N C 1
ATOM 3501 O O . GLN C 1 120 ? 28.178 4.322 42.105 1.00 16.77 1142 GLN N O 1
ATOM 3507 N N . ASN C 1 121 ? 26.290 3.246 42.685 1.00 17.30 1143 ASN N N 1
ATOM 3508 C CA . ASN C 1 121 ? 26.623 3.297 44.105 1.00 17.41 1143 ASN N CA 1
ATOM 3509 C C . ASN C 1 121 ? 27.836 2.441 44.429 1.00 18.25 1143 ASN N C 1
ATOM 3510 O O . ASN C 1 121 ? 27.998 1.345 43.891 1.00 19.00 1143 ASN N O 1
ATOM 3515 N N . ALA C 1 122 ? 28.690 2.954 45.310 1.00 19.81 1144 ALA N N 1
ATOM 3516 C CA . ALA C 1 122 ? 29.913 2.255 45.702 1.00 22.00 1144 ALA N CA 1
ATOM 3517 C C . ALA C 1 122 ? 29.683 1.062 46.636 1.00 23.15 1144 ALA N C 1
ATOM 3518 O O . ALA C 1 122 ? 30.366 0.040 46.526 1.00 23.20 1144 ALA N O 1
ATOM 3520 N N . LYS C 1 123 ? 28.735 1.191 47.559 1.00 24.44 1145 LYS N N 1
ATOM 3521 C CA . LYS C 1 123 ? 28.437 0.104 48.481 1.00 24.90 1145 LYS N CA 1
ATOM 3522 C C . LYS C 1 123 ? 27.698 -1.004 47.740 1.00 25.49 1145 LYS N C 1
ATOM 3523 O O . LYS C 1 123 ? 28.102 -2.160 47.771 1.00 26.61 1145 LYS N O 1
ATOM 3525 N N . TYR C 1 124 ? 26.615 -0.636 47.067 1.00 26.73 1146 TYR N N 1
ATOM 3526 C CA . TYR C 1 124 ? 25.807 -1.584 46.308 1.00 27.93 1146 TYR N CA 1
ATOM 3527 C C . TYR C 1 124 ? 26.111 -1.378 44.824 1.00 28.00 1146 TYR N C 1
ATOM 3528 O O . TYR C 1 124 ? 25.366 -0.711 44.103 1.00 27.91 1146 TYR N O 1
ATOM 3537 N N . GLU C 1 125 ? 27.224 -1.970 44.394 1.00 27.98 1147 GLU N N 1
ATOM 3538 C CA . GLU C 1 125 ? 27.743 -1.865 43.033 1.00 28.43 1147 GLU N CA 1
ATOM 3539 C C . GLU C 1 125 ? 26.800 -2.151 41.868 1.00 28.35 1147 GLU N C 1
ATOM 3540 O O . GLU C 1 125 ? 27.124 -1.829 40.727 1.00 29.43 1147 GLU N O 1
ATOM 3542 N N . GLY C 1 126 ? 25.649 -2.755 42.135 1.00 28.01 1148 GLY N N 1
ATOM 3543 C CA . GLY C 1 126 ? 24.722 -3.044 41.054 1.00 27.18 1148 GLY N CA 1
ATOM 3544 C C . GLY C 1 126 ? 23.582 -2.042 40.973 1.00 26.60 1148 GLY N C 1
ATOM 3545 O O . GLY C 1 126 ? 22.759 -2.083 40.054 1.00 26.26 1148 GLY N O 1
ATOM 3546 N N . TRP C 1 127 ? 23.528 -1.128 41.931 1.00 25.56 1149 TRP N N 1
ATOM 3547 C CA . TRP C 1 127 ? 22.464 -0.139 41.939 1.00 25.53 1149 TRP N CA 1
ATOM 3548 C C . TRP C 1 127 ? 22.906 1.251 41.486 1.00 23.50 1149 TRP N C 1
ATOM 3549 O O . TRP C 1 127 ? 23.998 1.711 41.821 1.00 22.50 1149 TRP N O 1
ATOM 3560 N N . TYR C 1 128 ? 22.036 1.899 40.713 1.00 21.27 1150 TYR N N 1
ATOM 3561 C CA . TYR C 1 128 ? 22.292 3.227 40.152 1.00 19.60 1150 TYR N CA 1
ATOM 3562 C C . TYR C 1 128 ? 21.289 4.283 40.601 1.00 18.80 1150 TYR N C 1
ATOM 3563 O O . TYR C 1 128 ? 20.142 3.973 40.913 1.00 17.26 1150 TYR N O 1
ATOM 3572 N N . MET C 1 129 ? 21.726 5.537 40.617 1.00 18.16 1151 MET N N 1
ATOM 3573 C CA . MET C 1 129 ? 20.833 6.626 40.961 1.00 19.10 1151 MET N CA 1
ATOM 3574 C C . MET C 1 129 ? 19.904 6.634 39.757 1.00 19.06 1151 MET N C 1
ATOM 3575 O O . MET C 1 129 ? 20.364 6.550 38.612 1.00 18.49 1151 MET N O 1
ATOM 3580 N N . ALA C 1 130 ? 18.603 6.715 39.999 1.00 18.66 1152 ALA N N 1
ATOM 3581 C CA . ALA C 1 130 ? 17.652 6.696 38.900 1.00 19.15 1152 ALA N CA 1
ATOM 3582 C C . ALA C 1 130 ? 16.339 7.381 39.238 1.00 19.70 1152 ALA N C 1
ATOM 3583 O O . ALA C 1 130 ? 15.927 7.412 40.394 1.00 20.06 1152 ALA N O 1
ATOM 3585 N N . PHE C 1 131 ? 15.681 7.919 38.216 1.00 19.99 1153 PHE N N 1
ATOM 3586 C CA . PHE C 1 131 ? 14.397 8.595 38.390 1.00 20.71 1153 PHE N CA 1
ATOM 3587 C C . PHE C 1 131 ? 13.460 8.241 37.244 1.00 20.98 1153 PHE N C 1
ATOM 3588 O O . PHE C 1 131 ? 13.913 7.855 36.172 1.00 20.98 1153 PHE N O 1
ATOM 3596 N N . THR C 1 132 ? 12.156 8.373 37.483 1.00 22.13 1154 THR N N 1
ATOM 3597 C CA . THR C 1 132 ? 11.131 8.061 36.485 1.00 22.12 1154 THR N CA 1
ATOM 3598 C C . THR C 1 132 ? 10.864 9.240 35.564 1.00 22.43 1154 THR N C 1
ATOM 3599 O O . THR C 1 132 ? 11.391 10.338 35.761 1.00 22.58 1154 THR N O 1
ATOM 3603 N N . ARG C 1 133 ? 10.014 9.005 34.570 1.00 22.75 1155 ARG N N 1
ATOM 3604 C CA . ARG C 1 133 ? 9.641 10.034 33.611 1.00 24.11 1155 ARG N CA 1
ATOM 3605 C C . ARG C 1 133 ? 8.997 11.216 34.338 1.00 24.77 1155 ARG N C 1
ATOM 3606 O O . ARG C 1 133 ? 9.136 12.363 33.917 1.00 24.35 1155 ARG N O 1
ATOM 3608 N N . LYS C 1 134 ? 8.311 10.928 35.441 1.00 24.60 1156 LYS N N 1
ATOM 3609 C CA . LYS C 1 134 ? 7.652 11.965 36.224 1.00 25.22 1156 LYS N CA 1
ATOM 3610 C C . LYS C 1 134 ? 8.600 12.581 37.246 1.00 25.51 1156 LYS N C 1
ATOM 3611 O O . LYS C 1 134 ? 8.211 13.464 38.003 1.00 25.77 1156 LYS N O 1
ATOM 3613 N N . GLY C 1 135 ? 9.841 12.109 37.268 1.00 25.68 1157 GLY N N 1
ATOM 3614 C CA . GLY C 1 135 ? 10.816 12.649 38.196 1.00 26.50 1157 GLY N CA 1
ATOM 3615 C C . GLY C 1 135 ? 10.833 12.028 39.582 1.00 27.27 1157 GLY N C 1
ATOM 3616 O O . GLY C 1 135 ? 11.419 12.595 40.502 1.00 26.52 1157 GLY N O 1
ATOM 3617 N N . ARG C 1 136 ? 10.201 10.871 39.742 1.00 28.37 1158 ARG N N 1
ATOM 3618 C CA . ARG C 1 136 ? 10.177 10.210 41.039 1.00 30.75 1158 ARG N CA 1
ATOM 3619 C C . ARG C 1 136 ? 11.353 9.249 41.179 1.00 31.12 1158 ARG N C 1
ATOM 3620 O O . ARG C 1 136 ? 11.847 8.709 40.195 1.00 29.81 1158 ARG N O 1
ATOM 3628 N N . PRO C 1 137 ? 11.816 9.026 42.417 1.00 32.76 1159 PRO N N 1
ATOM 3629 C CA . PRO C 1 137 ? 12.941 8.129 42.701 1.00 33.74 1159 PRO N CA 1
ATOM 3630 C C . PRO C 1 137 ? 12.628 6.697 42.284 1.00 34.62 1159 PRO N C 1
ATOM 3631 O O . PRO C 1 137 ? 11.508 6.225 42.467 1.00 34.51 1159 PRO N O 1
ATOM 3635 N N . ARG C 1 138 ? 13.623 6.011 41.727 1.00 35.79 1160 ARG N N 1
ATOM 3636 C CA . ARG C 1 138 ? 13.467 4.623 41.300 1.00 36.92 1160 ARG N CA 1
ATOM 3637 C C . ARG C 1 138 ? 14.367 3.762 42.188 1.00 37.64 1160 ARG N C 1
ATOM 3638 O O . ARG C 1 138 ? 15.537 4.088 42.386 1.00 38.15 1160 ARG N O 1
ATOM 3646 N N . LYS C 1 139 ? 13.819 2.678 42.732 1.00 38.24 1161 LYS N N 1
ATOM 3647 C CA . LYS C 1 139 ? 14.591 1.786 43.596 1.00 39.48 1161 LYS N CA 1
ATOM 3648 C C . LYS C 1 139 ? 15.787 1.216 42.837 1.00 39.92 1161 LYS N C 1
ATOM 3649 O O . LYS C 1 139 ? 15.642 0.719 41.718 1.00 40.15 1161 LYS N O 1
ATOM 3651 N N . GLY C 1 140 ? 16.965 1.289 43.453 1.00 40.35 1162 GLY N N 1
ATOM 3652 C CA . GLY C 1 140 ? 18.172 0.781 42.820 1.00 39.88 1162 GLY N CA 1
ATOM 3653 C C . GLY C 1 140 ? 18.072 -0.661 42.356 1.00 39.89 1162 GLY N C 1
ATOM 3654 O O . GLY C 1 140 ? 18.699 -1.045 41.370 1.00 40.29 1162 GLY N O 1
ATOM 3655 N N . SER C 1 141 ? 17.284 -1.462 43.064 1.00 39.79 1163 SER N N 1
ATOM 3656 C CA . SER C 1 141 ? 17.101 -2.872 42.730 1.00 38.96 1163 SER N CA 1
ATOM 3657 C C . SER C 1 141 ? 16.555 -3.097 41.317 1.00 38.83 1163 SER N C 1
ATOM 3658 O O . SER C 1 141 ? 16.866 -4.106 40.673 1.00 39.35 1163 SER N O 1
ATOM 3660 N N . LYS C 1 142 ? 15.739 -2.169 40.828 1.00 37.87 1164 LYS N N 1
ATOM 3661 C CA . LYS C 1 142 ? 15.178 -2.315 39.490 1.00 36.56 1164 LYS N CA 1
ATOM 3662 C C . LYS C 1 142 ? 16.014 -1.596 38.430 1.00 35.77 1164 LYS N C 1
ATOM 3663 O O . LYS C 1 142 ? 15.586 -1.477 37.277 1.00 35.89 1164 LYS N O 1
ATOM 3665 N N . THR C 1 143 ? 17.209 -1.143 38.805 1.00 33.56 1165 THR N N 1
ATOM 3666 C CA . THR C 1 143 ? 18.069 -0.411 37.875 1.00 32.62 1165 THR N CA 1
ATOM 3667 C C . THR C 1 143 ? 19.134 -1.216 37.133 1.00 32.37 1165 THR N C 1
ATOM 3668 O O . THR C 1 143 ? 19.853 -2.031 37.717 1.00 32.40 1165 THR N O 1
ATOM 3672 N N . ARG C 1 144 ? 19.220 -0.966 35.831 1.00 32.06 1166 ARG N N 1
ATOM 3673 C CA . ARG C 1 144 ? 20.201 -1.604 34.962 1.00 31.42 1166 ARG N CA 1
ATOM 3674 C C . ARG C 1 144 ? 20.782 -0.468 34.122 1.00 31.12 1166 ARG N C 1
ATOM 3675 O O . ARG C 1 144 ? 20.083 0.481 33.773 1.00 30.69 1166 ARG N O 1
ATOM 3677 N N . GLN C 1 145 ? 22.064 -0.573 33.804 1.00 31.05 1167 GLN N N 1
ATOM 3678 C CA . GLN C 1 145 ? 22.776 0.456 33.056 1.00 30.91 1167 GLN N CA 1
ATOM 3679 C C . GLN C 1 145 ? 22.164 0.946 31.732 1.00 30.37 1167 GLN N C 1
ATOM 3680 O O . GLN C 1 145 ? 22.356 2.104 31.358 1.00 30.30 1167 GLN N O 1
ATOM 3686 N N . HIS C 1 146 ? 21.415 0.090 31.039 1.00 29.82 1168 HIS N N 1
ATOM 3687 C CA . HIS C 1 146 ? 20.813 0.456 29.754 1.00 29.68 1168 HIS N CA 1
ATOM 3688 C C . HIS C 1 146 ? 19.520 1.275 29.839 1.00 28.94 1168 HIS N C 1
ATOM 3689 O O . HIS C 1 146 ? 19.099 1.889 28.858 1.00 28.95 1168 HIS N O 1
ATOM 3696 N N . GLN C 1 147 ? 18.881 1.268 31.001 1.00 27.52 1169 GLN N N 1
ATOM 3697 C CA . GLN C 1 147 ? 17.629 1.994 31.187 1.00 25.97 1169 GLN N CA 1
ATOM 3698 C C . GLN C 1 147 ? 17.829 3.507 31.129 1.00 24.88 1169 GLN N C 1
ATOM 3699 O O . GLN C 1 147 ? 18.801 4.035 31.666 1.00 23.68 1169 GLN N O 1
ATOM 3705 N N . ARG C 1 148 ? 16.903 4.204 30.482 1.00 23.84 1170 ARG N N 1
ATOM 3706 C CA . ARG C 1 148 ? 17.000 5.653 30.375 1.00 23.86 1170 ARG N CA 1
ATOM 3707 C C . ARG C 1 148 ? 16.877 6.329 31.736 1.00 22.55 1170 ARG N C 1
ATOM 3708 O O . ARG C 1 148 ? 17.374 7.437 31.932 1.00 21.76 1170 ARG N O 1
ATOM 3716 N N . GLU C 1 149 ? 16.218 5.660 32.676 1.00 21.29 1171 GLU N N 1
ATOM 3717 C CA . GLU C 1 149 ? 16.036 6.218 34.013 1.00 20.58 1171 GLU N CA 1
ATOM 3718 C C . GLU C 1 149 ? 17.351 6.444 34.746 1.00 18.53 1171 GLU N C 1
ATOM 3719 O O . GLU C 1 149 ? 17.424 7.271 35.650 1.00 18.68 1171 GLU N O 1
ATOM 3725 N N . VAL C 1 150 ? 18.390 5.717 34.356 1.00 17.10 1172 VAL N N 1
ATOM 3726 C CA . VAL C 1 150 ? 19.681 5.834 35.016 1.00 16.81 1172 VAL N CA 1
ATOM 3727 C C . VAL C 1 150 ? 20.623 6.826 34.324 1.00 15.75 1172 VAL N C 1
ATOM 3728 O O . VAL C 1 150 ? 21.738 7.044 34.781 1.00 15.39 1172 VAL N O 1
ATOM 3732 N N . HIS C 1 151 ? 20.152 7.446 33.246 1.00 14.98 1173 HIS N N 1
ATOM 3733 C CA . HIS C 1 151 ? 20.961 8.392 32.476 1.00 14.68 1173 HIS N CA 1
ATOM 3734 C C . HIS C 1 151 ? 20.791 9.855 32.868 1.00 14.12 1173 HIS N C 1
ATOM 3735 O O . HIS C 1 151 ? 19.677 10.332 33.061 1.00 14.24 1173 HIS N O 1
ATOM 3742 N N . PHE C 1 152 ? 21.917 10.557 32.962 1.00 12.69 1174 PHE N N 1
ATOM 3743 C CA . PHE C 1 152 ? 21.940 11.964 33.328 1.00 12.42 1174 PHE N CA 1
ATOM 3744 C C . PHE C 1 152 ? 22.910 12.764 32.453 1.00 12.91 1174 PHE N C 1
ATOM 3745 O O . PHE C 1 152 ? 23.680 12.207 31.669 1.00 11.54 1174 PHE N O 1
ATOM 3753 N N . MET C 1 153 ? 22.841 14.080 32.594 1.00 12.15 1175 MET N N 1
ATOM 3754 C CA . MET C 1 153 ? 23.729 14.996 31.894 1.00 12.58 1175 MET N CA 1
ATOM 3755 C C . MET C 1 153 ? 24.104 16.000 32.969 1.00 12.27 1175 MET N C 1
ATOM 3756 O O . MET C 1 153 ? 23.233 16.469 33.704 1.00 14.05 1175 MET N O 1
ATOM 3761 N N . LYS C 1 154 ? 25.392 16.289 33.102 1.00 11.51 1176 LYS N N 1
ATOM 3762 C CA . LYS C 1 154 ? 25.843 17.254 34.091 1.00 11.94 1176 LYS N CA 1
ATOM 3763 C C . LYS C 1 154 ? 25.716 18.618 33.430 1.00 12.43 1176 LYS N C 1
ATOM 3764 O O . LYS C 1 154 ? 26.257 18.830 32.346 1.00 11.78 1176 LYS N O 1
ATOM 3770 N N . ARG C 1 155 ? 24.994 19.535 34.065 1.00 14.13 1177 ARG N N 1
ATOM 3771 C CA . ARG C 1 155 ? 24.803 20.862 33.494 1.00 16.55 1177 ARG N CA 1
ATOM 3772 C C . ARG C 1 155 ? 25.346 21.979 34.379 1.00 19.15 1177 ARG N C 1
ATOM 3773 O O . ARG C 1 155 ? 25.307 21.888 35.606 1.00 19.51 1177 ARG N O 1
ATOM 3781 N N . LEU C 1 156 ? 25.854 23.031 33.739 1.00 21.34 1178 LEU N N 1
ATOM 3782 C CA . LEU C 1 156 ? 26.408 24.180 34.446 1.00 24.33 1178 LEU N CA 1
ATOM 3783 C C . LEU C 1 156 ? 25.351 24.804 35.344 1.00 25.53 1178 LEU N C 1
ATOM 3784 O O . LEU C 1 156 ? 24.160 24.806 35.015 1.00 25.61 1178 LEU N O 1
ATOM 3789 N N . PRO C 1 157 ? 25.769 25.342 36.500 1.00 26.70 1179 PRO N N 1
ATOM 3790 C CA . PRO C 1 157 ? 24.796 25.966 37.400 1.00 27.56 1179 PRO N CA 1
ATOM 3791 C C . PRO C 1 157 ? 24.269 27.223 36.712 1.00 28.30 1179 PRO N C 1
ATOM 3792 O O . PRO C 1 157 ? 25.023 27.731 35.847 1.00 28.56 1179 PRO N O 1
ATOM 3796 N N . LYS D 2 3 ? -13.524 24.577 11.000 1.00 37.51 3151 LYS R N 1
ATOM 3797 C CA . LYS D 2 3 ? -14.295 23.957 12.115 1.00 36.42 3151 LYS R CA 1
ATOM 3798 C C . LYS D 2 3 ? -13.630 24.203 13.470 1.00 36.37 3151 LYS R C 1
ATOM 3799 O O . LYS D 2 3 ? -14.256 24.745 14.384 1.00 35.81 3151 LYS R O 1
ATOM 3801 N N . ARG D 2 4 ? -12.359 23.825 13.592 1.00 36.23 3152 ARG R N 1
ATOM 3802 C CA . ARG D 2 4 ? -11.648 23.990 14.858 1.00 35.90 3152 ARG R CA 1
ATOM 3803 C C . ARG D 2 4 ? -10.211 24.510 14.756 1.00 35.52 3152 ARG R C 1
ATOM 3804 O O . ARG D 2 4 ? -9.487 24.204 13.807 1.00 35.12 3152 ARG R O 1
ATOM 3812 N N . ALA D 2 5 ? -9.809 25.292 15.755 1.00 34.59 3153 ALA R N 1
ATOM 3813 C CA . ALA D 2 5 ? -8.463 25.850 15.815 1.00 33.75 3153 ALA R CA 1
ATOM 3814 C C . ALA D 2 5 ? -7.477 24.754 16.225 1.00 32.77 3153 ALA R C 1
ATOM 3815 O O . ALA D 2 5 ? -7.865 23.744 16.815 1.00 32.76 3153 ALA R O 1
ATOM 3817 N N . PRO D 2 6 ? -6.185 24.938 15.914 1.00 32.00 3154 PRO R N 1
ATOM 3818 C CA . PRO D 2 6 ? -5.180 23.932 16.272 1.00 31.10 3154 PRO R CA 1
ATOM 3819 C C . PRO D 2 6 ? -4.956 23.794 17.780 1.00 30.06 3154 PRO R C 1
ATOM 3820 O O . PRO D 2 6 ? -5.037 24.773 18.528 1.00 29.18 3154 PRO R O 1
ATOM 3824 N N . TYR D 2 7 ? -4.690 22.566 18.218 1.00 28.86 3155 TYR R N 1
ATOM 3825 C CA . TYR D 2 7 ? -4.449 22.276 19.630 1.00 28.97 3155 TYR R CA 1
ATOM 3826 C C . TYR D 2 7 ? -3.440 21.124 19.780 1.00 29.26 3155 TYR R C 1
ATOM 3827 O O . TYR D 2 7 ? -3.326 20.276 18.894 1.00 30.01 3155 TYR R O 1
ATOM 3836 N N . TRP D 2 8 ? -2.710 21.097 20.893 1.00 29.62 3156 TRP R N 1
ATOM 3837 C CA . TRP D 2 8 ? -1.725 20.044 21.137 1.00 30.22 3156 TRP R CA 1
ATOM 3838 C C . TRP D 2 8 ? -2.458 18.757 21.493 1.00 31.69 3156 TRP R C 1
ATOM 3839 O O . TRP D 2 8 ? -3.369 18.760 22.321 1.00 31.58 3156 TRP R O 1
ATOM 3850 N N . THR D 2 9 ? -2.051 17.660 20.865 1.00 33.78 3157 THR R N 1
ATOM 3851 C CA . THR D 2 9 ? -2.678 16.362 21.080 1.00 35.72 3157 THR R CA 1
ATOM 3852 C C . THR D 2 9 ? -1.920 15.477 22.066 1.00 36.79 3157 THR R C 1
ATOM 3853 O O . THR D 2 9 ? -2.383 14.391 22.413 1.00 37.79 3157 THR R O 1
ATOM 3857 N N . ASN D 2 10 ? -0.759 15.937 22.521 1.00 38.18 3158 ASN R N 1
ATOM 3858 C CA . ASN D 2 10 ? 0.039 15.163 23.470 1.00 39.41 3158 ASN R CA 1
ATOM 3859 C C . ASN D 2 10 ? 0.964 16.065 24.271 1.00 39.77 3158 ASN R C 1
ATOM 3860 O O . ASN D 2 10 ? 2.175 16.096 24.043 1.00 41.27 3158 ASN R O 1
ATOM 3862 N N . THR D 2 11 ? 0.389 16.790 25.218 1.00 39.51 3159 THR R N 1
ATOM 3863 C CA . THR D 2 11 ? 1.155 17.701 26.059 1.00 39.90 3159 THR R CA 1
ATOM 3864 C C . THR D 2 11 ? 2.242 16.978 26.853 1.00 40.20 3159 THR R C 1
ATOM 3865 O O . THR D 2 11 ? 3.097 17.616 27.472 1.00 40.10 3159 THR R O 1
ATOM 3869 N N . GLU D 2 12 ? 2.193 15.648 26.841 1.00 40.23 3160 GLU R N 1
ATOM 3870 C CA . GLU D 2 12 ? 3.159 14.828 27.564 1.00 39.01 3160 GLU R CA 1
ATOM 3871 C C . GLU D 2 12 ? 4.586 15.188 27.170 1.00 38.51 3160 GLU R C 1
ATOM 3872 O O . GLU D 2 12 ? 5.335 15.754 27.966 1.00 38.69 3160 GLU R O 1
ATOM 3874 N N . LYS D 2 13 ? 4.949 14.867 25.932 1.00 37.40 3161 LYS R N 1
ATOM 3875 C CA . LYS D 2 13 ? 6.286 15.148 25.423 1.00 36.80 3161 LYS R CA 1
ATOM 3876 C C . LYS D 2 13 ? 6.649 16.627 25.492 1.00 35.79 3161 LYS R C 1
ATOM 3877 O O . LYS D 2 13 ? 7.797 16.977 25.767 1.00 35.76 3161 LYS R O 1
ATOM 3879 N N . MET D 2 14 ? 5.668 17.490 25.247 1.00 34.54 3162 MET R N 1
ATOM 3880 C CA . MET D 2 14 ? 5.889 18.930 25.259 1.00 33.16 3162 MET R CA 1
ATOM 3881 C C . MET D 2 14 ? 6.240 19.474 26.645 1.00 32.02 3162 MET R C 1
ATOM 3882 O O . MET D 2 14 ? 6.875 20.525 26.763 1.00 32.27 3162 MET R O 1
ATOM 3887 N N . GLU D 2 15 ? 5.848 18.750 27.689 1.00 30.22 3163 GLU R N 1
ATOM 3888 C CA . GLU D 2 15 ? 6.143 19.165 29.060 1.00 28.76 3163 GLU R CA 1
ATOM 3889 C C . GLU D 2 15 ? 7.656 19.192 29.287 1.00 27.57 3163 GLU R C 1
ATOM 3890 O O . GLU D 2 15 ? 8.169 19.921 30.138 1.00 26.22 3163 GLU R O 1
ATOM 3892 N N . LYS D 2 16 ? 8.361 18.389 28.503 1.00 26.80 3164 LYS R N 1
ATOM 3893 C CA . LYS D 2 16 ? 9.811 18.292 28.584 1.00 26.19 3164 LYS R CA 1
ATOM 3894 C C . LYS D 2 16 ? 10.390 19.382 27.681 1.00 24.55 3164 LYS R C 1
ATOM 3895 O O . LYS D 2 16 ? 10.864 19.107 26.578 1.00 23.91 3164 LYS R O 1
ATOM 3901 N N . ARG D 2 17 ? 10.334 20.618 28.172 1.00 22.79 3165 ARG R N 1
ATOM 3902 C CA . ARG D 2 17 ? 10.798 21.796 27.449 1.00 22.45 3165 ARG R CA 1
ATOM 3903 C C . ARG D 2 17 ? 12.304 21.856 27.222 1.00 21.94 3165 ARG R C 1
ATOM 3904 O O . ARG D 2 17 ? 12.765 22.349 26.193 1.00 20.68 3165 ARG R O 1
ATOM 3906 N N . LEU D 2 18 ? 13.063 21.361 28.193 1.00 20.88 3166 LEU R N 1
ATOM 3907 C CA . LEU D 2 18 ? 14.516 21.374 28.113 1.00 20.23 3166 LEU R CA 1
ATOM 3908 C C . LEU D 2 18 ? 15.076 20.033 27.682 1.00 19.09 3166 LEU R C 1
ATOM 3909 O O . LEU D 2 18 ? 14.836 19.020 28.334 1.00 19.97 3166 LEU R O 1
ATOM 3914 N N . HIS D 2 19 ? 15.803 20.028 26.573 1.00 17.63 3167 HIS R N 1
ATOM 3915 C CA . HIS D 2 19 ? 16.443 18.815 26.085 1.00 16.61 3167 HIS R CA 1
ATOM 3916 C C . HIS D 2 19 ? 17.939 19.038 26.220 1.00 15.46 3167 HIS R C 1
ATOM 3917 O O . HIS D 2 19 ? 18.516 19.854 25.497 1.00 15.30 3167 HIS R O 1
ATOM 3924 N N . ALA D 2 20 ? 18.554 18.349 27.177 1.00 13.52 3168 ALA R N 1
ATOM 3925 C CA . ALA D 2 20 ? 19.996 18.458 27.383 1.00 12.13 3168 ALA R CA 1
ATOM 3926 C C . ALA D 2 20 ? 20.538 17.110 26.924 1.00 11.72 3168 ALA R C 1
ATOM 3927 O O . ALA D 2 20 ? 20.180 16.069 27.481 1.00 10.76 3168 ALA R O 1
ATOM 3929 N N . VAL D 2 21 ? 21.389 17.128 25.903 1.00 10.18 3169 VAL R N 1
ATOM 3930 C CA . VAL D 2 21 ? 21.916 15.883 25.353 1.00 9.05 3169 VAL R CA 1
ATOM 3931 C C . VAL D 2 21 ? 23.392 15.923 25.019 1.00 9.94 3169 VAL R C 1
ATOM 3932 O O . VAL D 2 21 ? 23.998 16.994 24.927 1.00 9.86 3169 VAL R O 1
ATOM 3936 N N . PRO D 2 22 ? 24.005 14.740 24.850 1.00 9.73 3170 PRO R N 1
ATOM 3937 C CA . PRO D 2 22 ? 25.428 14.763 24.509 1.00 9.96 3170 PRO R CA 1
ATOM 3938 C C . PRO D 2 22 ? 25.584 15.034 23.021 1.00 9.56 3170 PRO R C 1
ATOM 3939 O O . PRO D 2 22 ? 24.687 14.736 22.229 1.00 10.59 3170 PRO R O 1
ATOM 3943 N N . ALA D 2 23 ? 26.716 15.617 22.644 1.00 9.99 3171 ALA R N 1
ATOM 3944 C CA . ALA D 2 23 ? 26.986 15.897 21.240 1.00 8.55 3171 ALA R CA 1
ATOM 3945 C C . ALA D 2 23 ? 26.992 14.568 20.505 1.00 9.52 3171 ALA R C 1
ATOM 3946 O O . ALA D 2 23 ? 27.286 13.533 21.103 1.00 8.31 3171 ALA R O 1
ATOM 3948 N N . ALA D 2 24 ? 26.664 14.618 19.211 1.00 9.82 3172 ALA R N 1
ATOM 3949 C CA . ALA D 2 24 ? 26.604 13.458 18.321 1.00 11.08 3172 ALA R CA 1
ATOM 3950 C C . ALA D 2 24 ? 25.284 12.696 18.429 1.00 12.24 3172 ALA R C 1
ATOM 3951 O O . ALA D 2 24 ? 25.103 11.647 17.806 1.00 14.15 3172 ALA R O 1
ATOM 3953 N N . ASN D 2 25 ? 24.360 13.230 19.217 1.00 11.10 3173 ASN R N 1
ATOM 3954 C CA . ASN D 2 25 ? 23.049 12.627 19.362 1.00 11.14 3173 ASN R CA 1
ATOM 3955 C C . ASN D 2 25 ? 22.119 13.215 18.306 1.00 11.55 3173 ASN R C 1
ATOM 3956 O O . ASN D 2 25 ? 22.380 14.299 17.751 1.00 10.89 3173 ASN R O 1
ATOM 3961 N N . THR D 2 26 ? 21.035 12.504 18.024 1.00 10.71 3174 THR R N 1
ATOM 3962 C CA . THR D 2 26 ? 20.030 13.033 17.118 1.00 12.07 3174 THR R CA 1
ATOM 3963 C C . THR D 2 26 ? 18.970 13.647 18.036 1.00 12.37 3174 THR R C 1
ATOM 3964 O O . THR D 2 26 ? 18.553 13.021 19.019 1.00 11.16 3174 THR R O 1
ATOM 3968 N N . VAL D 2 27 ? 18.561 14.876 17.742 1.00 13.67 3175 VAL R N 1
ATOM 3969 C CA . VAL D 2 27 ? 17.543 15.546 18.545 1.00 14.34 3175 VAL R CA 1
ATOM 3970 C C . VAL D 2 27 ? 16.244 15.653 17.760 1.00 15.88 3175 VAL R C 1
ATOM 3971 O O . VAL D 2 27 ? 16.227 16.084 16.605 1.00 15.65 3175 VAL R O 1
ATOM 3975 N N . LYS D 2 28 ? 15.154 15.248 18.400 1.00 16.75 3176 LYS R N 1
ATOM 3976 C CA . LYS D 2 28 ? 13.849 15.271 17.765 1.00 19.21 3176 LYS R CA 1
ATOM 3977 C C . LYS D 2 28 ? 12.846 16.039 18.623 1.00 18.51 3176 LYS R C 1
ATOM 3978 O O . LYS D 2 28 ? 12.560 15.644 19.746 1.00 18.14 3176 LYS R O 1
ATOM 3984 N N . PHE D 2 29 ? 12.333 17.145 18.097 1.00 19.19 3177 PHE R N 1
ATOM 3985 C CA . PHE D 2 29 ? 11.344 17.948 18.814 1.00 20.04 3177 PHE R CA 1
ATOM 3986 C C . PHE D 2 29 ? 9.992 17.679 18.186 1.00 20.39 3177 PHE R C 1
ATOM 3987 O O . PHE D 2 29 ? 9.863 17.680 16.965 1.00 21.70 3177 PHE R O 1
ATOM 3995 N N . ARG D 2 30 ? 8.985 17.441 19.018 1.00 20.90 3178 ARG R N 1
ATOM 3996 C CA . ARG D 2 30 ? 7.650 17.153 18.516 1.00 21.24 3178 ARG R CA 1
ATOM 3997 C C . ARG D 2 30 ? 6.566 18.040 19.124 1.00 22.00 3178 ARG R C 1
ATOM 3998 O O . ARG D 2 30 ? 6.632 18.424 20.289 1.00 21.17 3178 ARG R O 1
ATOM 4000 N N . CYS D 2 31 ? 5.572 18.364 18.302 1.00 22.16 3179 CYS R N 1
ATOM 4001 C CA . CYS D 2 31 ? 4.440 19.184 18.721 1.00 22.80 3179 CYS R CA 1
ATOM 4002 C C . CYS D 2 31 ? 3.180 18.612 18.082 1.00 23.15 3179 CYS R C 1
ATOM 4003 O O . CYS D 2 31 ? 2.555 19.263 17.241 1.00 22.20 3179 CYS R O 1
ATOM 4006 N N . PRO D 2 32 ? 2.792 17.383 18.475 1.00 23.65 3180 PRO R N 1
ATOM 4007 C CA . PRO D 2 32 ? 1.602 16.714 17.935 1.00 24.74 3180 PRO R CA 1
ATOM 4008 C C . PRO D 2 32 ? 0.435 17.699 17.945 1.00 25.86 3180 PRO R C 1
ATOM 4009 O O . PRO D 2 32 ? 0.046 18.183 19.005 1.00 24.84 3180 PRO R O 1
ATOM 4013 N N . ALA D 2 33 ? -0.115 18.000 16.773 1.00 26.58 3181 ALA R N 1
ATOM 4014 C CA . ALA D 2 33 ? -1.206 18.965 16.699 1.00 28.48 3181 ALA R CA 1
ATOM 4015 C C . ALA D 2 33 ? -2.485 18.472 16.043 1.00 29.68 3181 ALA R C 1
ATOM 4016 O O . ALA D 2 33 ? -2.465 17.606 15.168 1.00 30.51 3181 ALA R O 1
ATOM 4018 N N . GLY D 2 34 ? -3.602 19.044 16.482 1.00 31.83 3182 GLY R N 1
ATOM 4019 C CA . GLY D 2 34 ? -4.898 18.695 15.930 1.00 32.55 3182 GLY R CA 1
ATOM 4020 C C . GLY D 2 34 ? -5.528 19.936 15.323 1.00 34.09 3182 GLY R C 1
ATOM 4021 O O . GLY D 2 34 ? -4.940 21.023 15.365 1.00 33.49 3182 GLY R O 1
ATOM 4022 N N . GLY D 2 35 ? -6.723 19.785 14.757 1.00 34.91 3183 GLY R N 1
ATOM 4023 C CA . GLY D 2 35 ? -7.395 20.921 14.155 1.00 35.57 3183 GLY R CA 1
ATOM 4024 C C . GLY D 2 35 ? -8.018 20.602 12.810 1.00 36.72 3183 GLY R C 1
ATOM 4025 O O . GLY D 2 35 ? -7.596 19.673 12.124 1.00 37.41 3183 GLY R O 1
ATOM 4026 N N . ASN D 2 36 ? -9.033 21.374 12.436 1.00 36.79 3184 ASN R N 1
ATOM 4027 C CA . ASN D 2 36 ? -9.718 21.187 11.165 1.00 37.05 3184 ASN R CA 1
ATOM 4028 C C . ASN D 2 36 ? -10.002 22.544 10.531 1.00 37.03 3184 ASN R C 1
ATOM 4029 O O . ASN D 2 36 ? -10.667 23.391 11.124 1.00 37.42 3184 ASN R O 1
ATOM 4031 N N . PRO D 2 37 ? -9.487 22.775 9.318 1.00 37.19 3185 PRO R N 1
ATOM 4032 C CA . PRO D 2 37 ? -8.673 21.815 8.566 1.00 37.71 3185 PRO R CA 1
ATOM 4033 C C . PRO D 2 37 ? -7.330 21.533 9.246 1.00 38.05 3185 PRO R C 1
ATOM 4034 O O . PRO D 2 37 ? -6.979 22.181 10.234 1.00 37.94 3185 PRO R O 1
ATOM 4038 N N . MET D 2 38 ? -6.594 20.558 8.721 1.00 38.30 3186 MET R N 1
ATOM 4039 C CA . MET D 2 38 ? -5.293 20.192 9.273 1.00 38.08 3186 MET R CA 1
ATOM 4040 C C . MET D 2 38 ? -4.400 21.428 9.301 1.00 36.75 3186 MET R C 1
ATOM 4041 O O . MET D 2 38 ? -4.235 22.106 8.290 1.00 37.01 3186 MET R O 1
ATOM 4046 N N . PRO D 2 39 ? -3.817 21.738 10.463 1.00 35.33 3187 PRO R N 1
ATOM 4047 C CA . PRO D 2 39 ? -2.946 22.907 10.570 1.00 34.94 3187 PRO R CA 1
ATOM 4048 C C . PRO D 2 39 ? -1.553 22.680 9.985 1.00 34.44 3187 PRO R C 1
ATOM 4049 O O . PRO D 2 39 ? -1.070 21.549 9.930 1.00 34.01 3187 PRO R O 1
ATOM 4053 N N . THR D 2 40 ? -0.924 23.765 9.538 1.00 33.83 3188 THR R N 1
ATOM 4054 C CA . THR D 2 40 ? 0.417 23.702 8.975 1.00 33.77 3188 THR R CA 1
ATOM 4055 C C . THR D 2 40 ? 1.405 23.995 10.103 1.00 33.95 3188 THR R C 1
ATOM 4056 O O . THR D 2 40 ? 1.035 24.580 11.124 1.00 34.22 3188 THR R O 1
ATOM 4060 N N . MET D 2 41 ? 2.661 23.605 9.910 1.00 32.90 3189 MET R N 1
ATOM 4061 C CA . MET D 2 41 ? 3.689 23.819 10.923 1.00 31.34 3189 MET R CA 1
ATOM 4062 C C . MET D 2 41 ? 4.967 24.438 10.365 1.00 30.28 3189 MET R C 1
ATOM 4063 O O . MET D 2 41 ? 5.377 24.141 9.237 1.00 30.17 3189 MET R O 1
ATOM 4068 N N . ARG D 2 42 ? 5.578 25.311 11.165 1.00 28.19 3190 ARG R N 1
ATOM 4069 C CA . ARG D 2 42 ? 6.831 25.978 10.808 1.00 26.81 3190 ARG R CA 1
ATOM 4070 C C . ARG D 2 42 ? 7.709 25.925 12.045 1.00 24.22 3190 ARG R C 1
ATOM 4071 O O . ARG D 2 42 ? 7.207 25.851 13.168 1.00 23.42 3190 ARG R O 1
ATOM 4079 N N . TRP D 2 43 ? 9.018 25.974 11.852 1.00 21.16 3191 TRP R N 1
ATOM 4080 C CA . TRP D 2 43 ? 9.917 25.952 12.994 1.00 19.49 3191 TRP R CA 1
ATOM 4081 C C . TRP D 2 43 ? 10.830 27.147 12.989 1.00 18.62 3191 TRP R C 1
ATOM 4082 O O . TRP D 2 43 ? 11.295 27.589 11.939 1.00 18.72 3191 TRP R O 1
ATOM 4093 N N . LEU D 2 44 ? 11.081 27.673 14.179 1.00 17.54 3192 LEU R N 1
ATOM 4094 C CA . LEU D 2 44 ? 11.952 28.823 14.323 1.00 17.52 3192 LEU R CA 1
ATOM 4095 C C . LEU D 2 44 ? 13.107 28.462 15.248 1.00 17.88 3192 LEU R C 1
ATOM 4096 O O . LEU D 2 44 ? 12.956 27.635 16.148 1.00 18.10 3192 LEU R O 1
ATOM 4101 N N . LYS D 2 45 ? 14.269 29.054 15.008 1.00 17.25 3193 LYS R N 1
ATOM 4102 C CA . LYS D 2 45 ? 15.391 28.844 15.903 1.00 18.23 3193 LYS R CA 1
ATOM 4103 C C . LYS D 2 45 ? 15.675 30.228 16.468 1.00 18.37 3193 LYS R C 1
ATOM 4104 O O . LYS D 2 45 ? 15.881 31.181 15.718 1.00 18.47 3193 LYS R O 1
ATOM 4110 N N . ASN D 2 46 ? 15.674 30.330 17.789 1.00 18.91 3194 ASN R N 1
ATOM 4111 C CA . ASN D 2 46 ? 15.908 31.598 18.468 1.00 19.91 3194 ASN R CA 1
ATOM 4112 C C . ASN D 2 46 ? 14.998 32.713 17.942 1.00 21.17 3194 ASN R C 1
ATOM 4113 O O . ASN D 2 46 ? 15.443 33.836 17.711 1.00 21.78 3194 ASN R O 1
ATOM 4118 N N . GLY D 2 47 ? 13.725 32.388 17.742 1.00 22.56 3195 GLY R N 1
ATOM 4119 C CA . GLY D 2 47 ? 12.763 33.375 17.281 1.00 23.98 3195 GLY R CA 1
ATOM 4120 C C . GLY D 2 47 ? 12.680 33.691 15.797 1.00 24.91 3195 GLY R C 1
ATOM 4121 O O . GLY D 2 47 ? 11.730 34.349 15.365 1.00 25.88 3195 GLY R O 1
ATOM 4122 N N . LYS D 2 48 ? 13.652 33.241 15.009 1.00 24.48 3196 LYS R N 1
ATOM 4123 C CA . LYS D 2 48 ? 13.647 33.514 13.572 1.00 24.17 3196 LYS R CA 1
ATOM 4124 C C . LYS D 2 48 ? 13.481 32.236 12.751 1.00 23.48 3196 LYS R C 1
ATOM 4125 O O . LYS D 2 48 ? 13.708 31.134 13.251 1.00 22.85 3196 LYS R O 1
ATOM 4127 N N . GLU D 2 49 ? 13.097 32.385 11.486 1.00 22.06 3197 GLU R N 1
ATOM 4128 C CA . GLU D 2 49 ? 12.899 31.225 10.622 1.00 21.63 3197 GLU R CA 1
ATOM 4129 C C . GLU D 2 49 ? 14.139 30.325 10.588 1.00 20.60 3197 GLU R C 1
ATOM 4130 O O . GLU D 2 49 ? 15.254 30.787 10.363 1.00 20.39 3197 GLU R O 1
ATOM 4132 N N . PHE D 2 50 ? 13.926 29.037 10.831 1.00 19.32 3198 PHE R N 1
ATOM 4133 C CA . PHE D 2 50 ? 15.006 28.057 10.842 1.00 19.82 3198 PHE R CA 1
ATOM 4134 C C . PHE D 2 50 ? 15.233 27.563 9.417 1.00 19.87 3198 PHE R C 1
ATOM 4135 O O . PHE D 2 50 ? 14.397 26.866 8.854 1.00 20.54 3198 PHE R O 1
ATOM 4143 N N . LYS D 2 51 ? 16.366 27.924 8.836 1.00 21.11 3199 LYS R N 1
ATOM 4144 C CA . LYS D 2 51 ? 16.680 27.518 7.470 1.00 22.43 3199 LYS R CA 1
ATOM 4145 C C . LYS D 2 51 ? 17.659 26.350 7.441 1.00 21.25 3199 LYS R C 1
ATOM 4146 O O . LYS D 2 51 ? 18.396 26.128 8.394 1.00 21.66 3199 LYS R O 1
ATOM 4152 N N . GLN D 2 52 ? 17.663 25.613 6.335 1.00 20.55 3200 GLN R N 1
ATOM 4153 C CA . GLN D 2 52 ? 18.555 24.471 6.182 1.00 20.02 3200 GLN R CA 1
ATOM 4154 C C . GLN D 2 52 ? 20.017 24.875 6.352 1.00 19.81 3200 GLN R C 1
ATOM 4155 O O . GLN D 2 52 ? 20.801 24.150 6.962 1.00 19.69 3200 GLN R O 1
ATOM 4161 N N . GLU D 2 53 ? 20.372 26.037 5.817 1.00 19.51 3201 GLU R N 1
ATOM 4162 C CA . GLU D 2 53 ? 21.742 26.536 5.882 1.00 19.82 3201 GLU R CA 1
ATOM 4163 C C . GLU D 2 53 ? 22.194 26.994 7.261 1.00 18.99 3201 GLU R C 1
ATOM 4164 O O . GLU D 2 53 ? 23.365 27.327 7.448 1.00 19.01 3201 GLU R O 1
ATOM 4170 N N . HIS D 2 54 ? 21.281 27.011 8.226 1.00 18.32 3202 HIS R N 1
ATOM 4171 C CA . HIS D 2 54 ? 21.638 27.451 9.566 1.00 18.67 3202 HIS R CA 1
ATOM 4172 C C . HIS D 2 54 ? 22.513 26.472 10.351 1.00 17.30 3202 HIS R C 1
ATOM 4173 O O . HIS D 2 54 ? 23.046 26.820 11.400 1.00 16.86 3202 HIS R O 1
ATOM 4180 N N . ARG D 2 55 ? 22.664 25.251 9.846 1.00 15.92 3203 ARG R N 1
ATOM 4181 C CA . ARG D 2 55 ? 23.507 24.264 10.516 1.00 15.20 3203 ARG R CA 1
ATOM 4182 C C . ARG D 2 55 ? 24.049 23.286 9.487 1.00 15.50 3203 ARG R C 1
ATOM 4183 O O . ARG D 2 55 ? 23.407 23.034 8.461 1.00 15.33 3203 ARG R O 1
ATOM 4191 N N . ILE D 2 56 ? 25.231 22.740 9.761 1.00 15.78 3204 ILE R N 1
ATOM 4192 C CA . ILE D 2 56 ? 25.847 21.773 8.865 1.00 16.15 3204 ILE R CA 1
ATOM 4193 C C . ILE D 2 56 ? 24.929 20.558 8.790 1.00 15.55 3204 ILE R C 1
ATO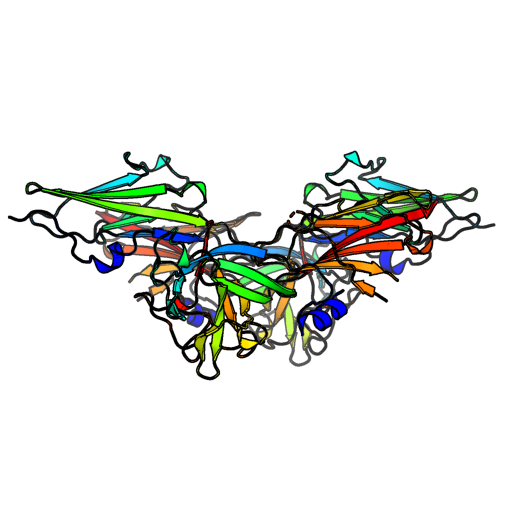M 4194 O O . ILE D 2 56 ? 24.526 20.025 9.816 1.00 16.07 3204 ILE R O 1
ATOM 4199 N N . GLY D 2 57 ? 24.591 20.139 7.577 1.00 15.29 3205 GLY R N 1
ATOM 4200 C CA . GLY D 2 57 ? 23.718 18.992 7.412 1.00 16.32 3205 GLY R CA 1
ATOM 4201 C C . GLY D 2 57 ? 22.242 19.340 7.526 1.00 16.11 3205 GLY R C 1
ATOM 4202 O O . GLY D 2 57 ? 21.392 18.454 7.439 1.00 16.48 3205 GLY R O 1
ATOM 4203 N N . GLY D 2 58 ? 21.935 20.621 7.723 1.00 15.30 3206 GLY R N 1
ATOM 4204 C CA . GLY D 2 58 ? 20.548 21.045 7.843 1.00 15.17 3206 GLY R CA 1
ATOM 4205 C C . GLY D 2 58 ? 19.710 20.248 8.832 1.00 15.26 3206 GLY R C 1
ATOM 4206 O O . GLY D 2 58 ? 20.206 19.787 9.853 1.00 14.83 3206 GLY R O 1
ATOM 4207 N N . TYR D 2 59 ? 18.429 20.090 8.532 1.00 15.06 3207 TYR R N 1
ATOM 4208 C CA . TYR D 2 59 ? 17.541 19.341 9.405 1.00 15.68 3207 TYR R CA 1
ATOM 4209 C C . TYR D 2 59 ? 16.446 18.670 8.590 1.00 16.25 3207 TYR R C 1
ATOM 4210 O O . TYR D 2 59 ? 16.345 18.868 7.382 1.00 15.59 3207 TYR R O 1
ATOM 4219 N N . LYS D 2 60 ? 15.627 17.874 9.264 1.00 16.72 3208 LYS R N 1
ATOM 4220 C CA . LYS D 2 60 ? 14.530 17.183 8.609 1.00 18.20 3208 LYS R CA 1
ATOM 4221 C C . LYS D 2 60 ? 13.236 17.438 9.373 1.00 19.35 3208 LYS R C 1
ATOM 4222 O O . LYS D 2 60 ? 13.253 17.673 10.582 1.00 18.30 3208 LYS R O 1
ATOM 4228 N N . VAL D 2 61 ? 12.118 17.396 8.659 1.00 20.86 3209 VAL R N 1
ATOM 4229 C CA . VAL D 2 61 ? 10.816 17.597 9.273 1.00 23.88 3209 VAL R CA 1
ATOM 4230 C C . VAL D 2 61 ? 9.890 16.477 8.837 1.00 26.14 3209 VAL R C 1
ATOM 4231 O O . VAL D 2 61 ? 9.777 16.199 7.647 1.00 27.21 3209 VAL R O 1
ATOM 4235 N N . ARG D 2 62 ? 9.245 15.827 9.801 1.00 28.63 3210 ARG R N 1
ATOM 4236 C CA . ARG D 2 62 ? 8.300 14.751 9.506 1.00 30.65 3210 ARG R CA 1
ATOM 4237 C C . ARG D 2 62 ? 6.919 15.264 9.896 1.00 31.88 3210 ARG R C 1
ATOM 4238 O O . ARG D 2 62 ? 6.496 15.134 11.046 1.00 31.61 3210 ARG R O 1
ATOM 4240 N N . ASN D 2 63 ? 6.226 15.857 8.929 1.00 33.81 3211 ASN R N 1
ATOM 4241 C CA . ASN D 2 63 ? 4.906 16.426 9.165 1.00 35.30 3211 ASN R CA 1
ATOM 4242 C C . ASN D 2 63 ? 3.913 15.477 9.823 1.00 34.98 3211 ASN R C 1
ATOM 4243 O O . ASN D 2 63 ? 3.105 15.902 10.650 1.00 35.28 3211 ASN R O 1
ATOM 4248 N N . GLN D 2 64 ? 3.986 14.197 9.475 1.00 34.25 3212 GLN R N 1
ATOM 4249 C CA . GLN D 2 64 ? 3.081 13.206 10.048 1.00 33.47 3212 GLN R CA 1
ATOM 4250 C C . GLN D 2 64 ? 3.343 12.995 11.536 1.00 32.72 3212 GLN R C 1
ATOM 4251 O O . GLN D 2 64 ? 2.500 12.459 12.257 1.00 33.61 3212 GLN R O 1
ATOM 4253 N N . HIS D 2 65 ? 4.517 13.407 11.999 1.00 31.08 3213 HIS R N 1
ATOM 4254 C CA . HIS D 2 65 ? 4.848 13.256 13.408 1.00 29.69 3213 HIS R CA 1
ATOM 4255 C C . HIS D 2 65 ? 5.047 14.625 14.048 1.00 28.49 3213 HIS R C 1
ATOM 4256 O O . HIS D 2 65 ? 5.462 14.724 15.204 1.00 28.34 3213 HIS R O 1
ATOM 4258 N N . TRP D 2 66 ? 4.732 15.676 13.292 1.00 27.13 3214 TRP R N 1
ATOM 4259 C CA . TRP D 2 66 ? 4.883 17.051 13.763 1.00 25.59 3214 TRP R CA 1
ATOM 4260 C C . TRP D 2 66 ? 6.238 17.181 14.440 1.00 23.96 3214 TRP R C 1
ATOM 4261 O O . TRP D 2 66 ? 6.333 17.633 15.582 1.00 23.65 3214 TRP R O 1
ATOM 4272 N N . SER D 2 67 ? 7.292 16.801 13.732 1.00 21.29 3215 SER R N 1
ATOM 4273 C CA . SER D 2 67 ? 8.610 16.846 14.334 1.00 19.23 3215 SER R CA 1
ATOM 4274 C C . SER D 2 67 ? 9.727 17.515 13.561 1.00 17.56 3215 SER R C 1
ATOM 4275 O O . SER D 2 67 ? 9.744 17.527 12.326 1.00 17.19 3215 SER R O 1
ATOM 4278 N N . LEU D 2 68 ? 10.665 18.069 14.326 1.00 15.20 3216 LEU R N 1
ATOM 4279 C CA . LEU D 2 68 ? 11.858 18.705 13.785 1.00 13.56 3216 LEU R CA 1
ATOM 4280 C C . LEU D 2 68 ? 12.986 17.779 14.207 1.00 13.13 3216 LEU R C 1
ATOM 4281 O O . LEU D 2 68 ? 13.130 17.457 15.393 1.00 11.16 3216 LEU R O 1
ATOM 4286 N N . ILE D 2 69 ? 13.783 17.349 13.237 1.00 12.89 3217 ILE R N 1
ATOM 4287 C CA . ILE D 2 69 ? 14.878 16.433 13.518 1.00 13.03 3217 ILE R CA 1
ATOM 4288 C C . ILE D 2 69 ? 16.251 17.003 13.199 1.00 12.58 3217 ILE R C 1
ATOM 4289 O O . ILE D 2 69 ? 16.503 17.440 12.079 1.00 11.97 3217 ILE R O 1
ATOM 4294 N N . MET D 2 70 ? 17.137 16.994 14.187 1.00 11.92 3218 MET R N 1
ATOM 4295 C CA . MET D 2 70 ? 18.490 17.486 13.977 1.00 12.10 3218 MET R CA 1
ATOM 4296 C C . MET D 2 70 ? 19.455 16.365 14.311 1.00 11.67 3218 MET R C 1
ATOM 4297 O O . MET D 2 70 ? 19.508 15.894 15.449 1.00 11.13 3218 MET R O 1
ATOM 4302 N N . GLU D 2 71 ? 20.208 15.931 13.309 1.00 11.68 3219 GLU R N 1
ATOM 4303 C CA . GLU D 2 71 ? 21.172 14.843 13.482 1.00 11.91 3219 GLU R CA 1
ATOM 4304 C C . GLU D 2 71 ? 22.580 15.288 13.883 1.00 11.88 3219 GLU R C 1
ATOM 4305 O O . GLU D 2 71 ? 23.048 16.362 13.499 1.00 11.40 3219 GLU R O 1
ATOM 4311 N N . SER D 2 72 ? 23.243 14.436 14.658 1.00 11.50 3220 SER R N 1
ATOM 4312 C CA . SER D 2 72 ? 24.599 14.671 15.142 1.00 11.54 3220 SER R CA 1
ATOM 4313 C C . SER D 2 72 ? 24.787 16.087 15.643 1.00 10.50 3220 SER R C 1
ATOM 4314 O O . SER D 2 72 ? 25.623 16.830 15.129 1.00 9.86 3220 SER R O 1
ATOM 4317 N N . VAL D 2 73 ? 24.014 16.454 16.658 1.00 10.42 3221 VAL R N 1
ATOM 4318 C CA . VAL D 2 73 ? 24.078 17.795 17.207 1.00 10.26 3221 VAL R CA 1
ATOM 4319 C C . VAL D 2 73 ? 25.448 18.134 17.776 1.00 11.32 3221 VAL R C 1
ATOM 4320 O O . VAL D 2 73 ? 26.174 17.266 18.260 1.00 12.63 3221 VAL R O 1
ATOM 4324 N N . VAL D 2 74 ? 25.790 19.412 17.689 1.00 11.17 3222 VAL R N 1
ATOM 4325 C CA . VAL D 2 74 ? 27.056 19.944 18.181 1.00 11.81 3222 VAL R CA 1
ATOM 4326 C C . VAL D 2 74 ? 26.700 21.120 19.089 1.00 12.25 3222 VAL R C 1
ATOM 4327 O O . VAL D 2 74 ? 25.549 21.567 19.105 1.00 12.35 3222 VAL R O 1
ATOM 4331 N N . PRO D 2 75 ? 27.669 21.630 19.866 1.00 12.55 3223 PRO R N 1
ATOM 4332 C CA . PRO D 2 75 ? 27.395 22.758 20.766 1.00 13.35 3223 PRO R CA 1
ATOM 4333 C C . PRO D 2 75 ? 26.757 23.979 20.108 1.00 14.56 3223 PRO R C 1
ATOM 4334 O O . PRO D 2 75 ? 25.938 24.666 20.730 1.00 14.30 3223 PRO R O 1
ATOM 4338 N N . SER D 2 76 ? 27.106 24.257 18.854 1.00 14.59 3224 SER R N 1
ATOM 4339 C CA . SER D 2 76 ? 26.521 25.416 18.187 1.00 15.73 3224 SER R CA 1
ATOM 4340 C C . SER D 2 76 ? 25.025 25.233 17.936 1.00 16.60 3224 SER R C 1
ATOM 4341 O O . SER D 2 76 ? 24.358 26.149 17.452 1.00 15.85 3224 SER R O 1
ATOM 4344 N N . ASP D 2 77 ? 24.489 24.055 18.254 1.00 16.26 3225 ASP R N 1
ATOM 4345 C CA . ASP D 2 77 ? 23.056 23.827 18.062 1.00 16.05 3225 ASP R CA 1
ATOM 4346 C C . ASP D 2 77 ? 22.259 24.291 19.282 1.00 16.02 3225 ASP R C 1
ATOM 4347 O O . ASP D 2 77 ? 21.026 24.286 19.258 1.00 15.90 3225 ASP R O 1
ATOM 4352 N N . LYS D 2 78 ? 22.955 24.670 20.348 1.00 15.19 3226 LYS R N 1
ATOM 4353 C CA . LYS D 2 78 ? 22.280 25.130 21.556 1.00 16.46 3226 LYS R CA 1
ATOM 4354 C C . LYS D 2 78 ? 21.378 26.305 21.193 1.00 16.34 3226 LYS R C 1
ATOM 4355 O O . LYS D 2 78 ? 21.702 27.089 20.308 1.00 17.19 3226 LYS R O 1
ATOM 4357 N N . GLY D 2 79 ? 20.241 26.419 21.869 1.00 16.66 3227 GLY R N 1
ATOM 4358 C CA . GLY D 2 79 ? 19.327 27.510 21.578 1.00 16.09 3227 GLY R CA 1
ATOM 4359 C C . GLY D 2 79 ? 17.870 27.139 21.790 1.00 15.78 3227 GLY R C 1
ATOM 4360 O O . GLY D 2 79 ? 17.558 26.112 22.389 1.00 15.02 3227 GLY R O 1
ATOM 4361 N N . ASN D 2 80 ? 16.970 27.990 21.307 1.00 15.87 3228 ASN R N 1
ATOM 4362 C CA . ASN D 2 80 ? 15.547 27.747 21.444 1.00 16.22 3228 ASN R CA 1
ATOM 4363 C C . ASN D 2 80 ? 14.936 27.389 20.101 1.00 15.69 3228 ASN R C 1
ATOM 4364 O O . ASN D 2 80 ? 15.308 27.937 19.059 1.00 14.80 3228 ASN R O 1
ATOM 4369 N N . TYR D 2 81 ? 14.002 26.451 20.138 1.00 14.40 3229 TYR R N 1
ATOM 4370 C CA . TYR D 2 81 ? 13.329 26.008 18.939 1.00 14.99 3229 TYR R CA 1
ATOM 4371 C C . TYR D 2 81 ? 11.832 26.089 19.169 1.00 15.72 3229 TYR R C 1
ATOM 4372 O O . TYR D 2 81 ? 11.291 25.452 20.080 1.00 15.49 3229 TYR R O 1
ATOM 4381 N N . THR D 2 82 ? 11.174 26.892 18.343 1.00 16.12 3230 THR R N 1
ATOM 4382 C CA . THR D 2 82 ? 9.739 27.102 18.457 1.00 17.29 3230 THR R CA 1
ATOM 4383 C C . THR D 2 82 ? 8.972 26.535 17.269 1.00 18.05 3230 THR R C 1
ATOM 4384 O O . THR D 2 82 ? 9.341 26.753 16.114 1.00 17.57 3230 THR R O 1
ATOM 4388 N N . CYS D 2 83 ? 7.911 25.795 17.564 1.00 18.67 3231 CYS R N 1
ATOM 4389 C CA . CYS D 2 83 ? 7.060 25.242 16.517 1.00 20.71 3231 CYS R CA 1
ATOM 4390 C C . CYS D 2 83 ? 5.828 26.136 16.479 1.00 21.03 3231 CYS R C 1
ATOM 4391 O O . CYS D 2 83 ? 5.242 26.441 17.520 1.00 20.91 3231 CYS R O 1
ATOM 4394 N N . VAL D 2 84 ? 5.443 26.558 15.283 1.00 22.03 3232 VAL R N 1
ATOM 4395 C CA . VAL D 2 84 ? 4.268 27.400 15.110 1.00 22.91 3232 VAL R CA 1
ATOM 4396 C C . VAL D 2 84 ? 3.276 26.623 14.248 1.00 23.63 3232 VAL R C 1
ATOM 4397 O O . VAL D 2 84 ? 3.536 26.363 13.075 1.00 22.74 3232 VAL R O 1
ATOM 4401 N N . VAL D 2 85 ? 2.156 26.232 14.852 1.00 24.57 3233 VAL R N 1
ATOM 4402 C CA . VAL D 2 85 ? 1.115 25.468 14.163 1.00 26.12 3233 VAL R CA 1
ATOM 4403 C C . VAL D 2 85 ? -0.092 26.368 13.915 1.00 27.13 3233 VAL R C 1
ATOM 4404 O O . VAL D 2 85 ? -0.541 27.069 14.823 1.00 27.32 3233 VAL R O 1
ATOM 4408 N N . GLU D 2 86 ? -0.631 26.344 12.699 1.00 27.71 3234 GLU R N 1
ATOM 4409 C CA . GLU D 2 86 ? -1.757 27.216 12.386 1.00 28.51 3234 GLU R CA 1
ATOM 4410 C C . GLU D 2 86 ? -2.688 26.803 11.241 1.00 28.82 3234 GLU R C 1
ATOM 4411 O O . GLU D 2 86 ? -2.292 26.100 10.311 1.00 28.50 3234 GLU R O 1
ATOM 4413 N N . ASN D 2 87 ? -3.930 27.273 11.335 1.00 28.95 3235 ASN R N 1
ATOM 4414 C CA . ASN D 2 87 ? -4.964 27.049 10.329 1.00 29.07 3235 ASN R CA 1
ATOM 4415 C C . ASN D 2 87 ? -5.814 28.319 10.324 1.00 29.63 3235 ASN R C 1
ATOM 4416 O O . ASN D 2 87 ? -5.417 29.332 10.909 1.00 29.12 3235 ASN R O 1
ATOM 4421 N N . GLU D 2 88 ? -6.981 28.274 9.689 1.00 29.22 3236 GLU R N 1
ATOM 4422 C CA . GLU D 2 88 ? -7.844 29.454 9.620 1.00 29.72 3236 GLU R CA 1
ATOM 4423 C C . GLU D 2 88 ? -8.420 29.894 10.967 1.00 29.13 3236 GLU R C 1
ATOM 4424 O O . GLU D 2 88 ? -8.630 31.080 11.193 1.00 29.51 3236 GLU R O 1
ATOM 4426 N N . TYR D 2 89 ? -8.652 28.945 11.865 1.00 29.38 3237 TYR R N 1
ATOM 4427 C CA . TYR D 2 89 ? -9.230 29.253 13.166 1.00 29.64 3237 TYR R CA 1
ATOM 4428 C C . TYR D 2 89 ? -8.247 29.655 14.272 1.00 30.33 3237 TYR R C 1
ATOM 4429 O O . TYR D 2 89 ? -8.662 29.923 15.402 1.00 30.44 3237 TYR R O 1
ATOM 4431 N N . GLY D 2 90 ? -6.952 29.700 13.967 1.00 29.76 3238 GLY R N 1
ATOM 4432 C CA . GLY D 2 90 ? -5.999 30.082 14.997 1.00 28.77 3238 GLY R CA 1
ATOM 4433 C C . GLY D 2 90 ? -4.555 29.666 14.778 1.00 28.20 3238 GLY R C 1
ATOM 4434 O O . GLY D 2 90 ? -4.234 28.911 13.859 1.00 27.88 3238 GLY R O 1
ATOM 4435 N N . SER D 2 91 ? -3.677 30.168 15.641 1.00 27.76 3239 SER R N 1
ATOM 4436 C CA . SER D 2 91 ? -2.252 29.866 15.569 1.00 27.41 3239 SER R CA 1
ATOM 4437 C C . SER D 2 91 ? -1.683 29.757 16.981 1.00 26.58 3239 SER R C 1
ATOM 4438 O O . SER D 2 91 ? -1.941 30.610 17.826 1.00 26.27 3239 SER R O 1
ATOM 4441 N N . ILE D 2 92 ? -0.917 28.703 17.236 1.00 26.39 3240 ILE R N 1
ATOM 4442 C CA . ILE D 2 92 ? -0.306 28.500 18.544 1.00 25.50 3240 ILE R CA 1
ATOM 4443 C C . ILE D 2 92 ? 1.153 28.076 18.386 1.00 25.05 3240 ILE R C 1
ATOM 4444 O O . ILE D 2 92 ? 1.552 27.576 17.329 1.00 24.40 3240 ILE R O 1
ATOM 4449 N N . ASN D 2 93 ? 1.949 28.286 19.432 1.00 24.09 3241 ASN R N 1
ATOM 4450 C CA . ASN D 2 93 ? 3.352 27.911 19.393 1.00 23.12 3241 ASN R CA 1
ATOM 4451 C C . ASN D 2 93 ? 3.854 27.370 20.720 1.00 21.75 3241 ASN R C 1
ATOM 4452 O O . ASN D 2 93 ? 3.262 27.609 21.773 1.00 21.39 3241 ASN R O 1
ATOM 4457 N N . HIS D 2 94 ? 4.949 26.625 20.645 1.00 20.28 3242 HIS R N 1
ATOM 4458 C CA . HIS D 2 94 ? 5.582 26.024 21.810 1.00 19.01 3242 HIS R CA 1
ATOM 4459 C C . HIS D 2 94 ? 7.085 26.113 21.606 1.00 17.58 3242 HIS R C 1
ATOM 4460 O O . HIS D 2 94 ? 7.570 25.857 20.511 1.00 16.99 3242 HIS R O 1
ATOM 4467 N N . THR D 2 95 ? 7.820 26.457 22.659 1.00 16.30 3243 THR R N 1
ATOM 4468 C CA . THR D 2 95 ? 9.268 26.579 22.551 1.00 16.08 3243 THR R CA 1
ATOM 4469 C C . THR D 2 95 ? 10.062 25.570 23.381 1.00 15.35 3243 THR R C 1
ATOM 4470 O O . THR D 2 95 ? 9.836 25.420 24.577 1.00 13.71 3243 THR R O 1
ATOM 4474 N N . TYR D 2 96 ? 10.990 24.876 22.727 1.00 15.36 3244 TYR R N 1
ATOM 4475 C CA . TYR D 2 96 ? 11.861 23.914 23.400 1.00 14.57 3244 TYR R CA 1
ATOM 4476 C C . TYR D 2 96 ? 13.239 24.564 23.547 1.00 14.96 3244 TYR R C 1
ATOM 4477 O O . TYR D 2 96 ? 13.604 25.452 22.768 1.00 13.73 3244 TYR R O 1
ATOM 4486 N N . HIS D 2 97 ? 14.005 24.137 24.546 1.00 15.02 3245 HIS R N 1
ATOM 4487 C CA . HIS D 2 97 ? 15.354 24.666 24.709 1.00 15.73 3245 HIS R CA 1
ATOM 4488 C C . HIS D 2 97 ? 16.327 23.500 24.580 1.00 14.68 3245 HIS R C 1
ATOM 4489 O O . HIS D 2 97 ? 16.122 22.443 25.169 1.00 14.80 3245 HIS R O 1
ATOM 4496 N N . LEU D 2 98 ? 17.377 23.690 23.793 1.00 12.98 3246 LEU R N 1
ATOM 4497 C CA . LEU D 2 98 ? 18.358 22.637 23.580 1.00 12.72 3246 LEU R CA 1
ATOM 4498 C C . LEU D 2 98 ? 19.731 22.976 24.146 1.00 12.77 3246 LEU R C 1
ATOM 4499 O O . LEU D 2 98 ? 20.289 24.039 23.872 1.00 14.01 3246 LEU R O 1
ATOM 4504 N N . ASP D 2 99 ? 20.264 22.058 24.938 1.00 12.67 3247 ASP R N 1
ATOM 4505 C CA . ASP D 2 99 ? 21.589 22.211 25.529 1.00 14.28 3247 ASP R CA 1
ATOM 4506 C C . ASP D 2 99 ? 22.362 20.983 25.014 1.00 14.18 3247 ASP R C 1
ATOM 4507 O O . ASP D 2 99 ? 21.885 19.851 25.132 1.00 15.08 3247 ASP R O 1
ATOM 4512 N N . VAL D 2 100 ? 23.522 21.206 24.403 1.00 13.64 3248 VAL R N 1
ATOM 4513 C CA . VAL D 2 100 ? 24.329 20.102 23.888 1.00 14.17 3248 VAL R CA 1
ATOM 4514 C C . VAL D 2 100 ? 25.683 20.107 24.599 1.00 14.10 3248 VAL R C 1
ATOM 4515 O O . VAL D 2 100 ? 26.355 21.140 24.655 1.00 14.46 3248 VAL R O 1
ATOM 4519 N N . VAL D 2 101 ? 26.078 18.958 25.142 1.00 13.36 3249 VAL R N 1
ATOM 4520 C CA . VAL D 2 101 ? 27.342 18.853 25.860 1.00 14.98 3249 VAL R CA 1
ATOM 4521 C C . VAL D 2 101 ? 28.265 17.791 25.249 1.00 15.44 3249 VAL R C 1
ATOM 4522 O O . VAL D 2 101 ? 27.859 16.654 25.037 1.00 16.73 3249 VAL R O 1
ATOM 4526 N N . GLU D 2 102 ? 29.506 18.169 24.966 1.00 15.73 3250 GLU R N 1
ATOM 4527 C CA . GLU D 2 102 ? 30.474 17.236 24.399 1.00 16.35 3250 GLU R CA 1
ATOM 4528 C C . GLU D 2 102 ? 30.964 16.335 25.528 1.00 15.58 3250 GLU R C 1
ATOM 4529 O O . GLU D 2 102 ? 31.420 16.822 26.558 1.00 16.03 3250 GLU R O 1
ATOM 4535 N N . ARG D 2 103 ? 30.845 15.026 25.342 1.00 14.70 3251 ARG R N 1
ATOM 4536 C CA . ARG D 2 103 ? 31.260 14.062 26.356 1.00 13.37 3251 ARG R CA 1
ATOM 4537 C C . ARG D 2 103 ? 32.573 13.393 25.978 1.00 12.49 3251 ARG R C 1
ATOM 4538 O O . ARG D 2 103 ? 32.881 13.247 24.797 1.00 12.46 3251 ARG R O 1
ATOM 4546 N N . SER D 2 104 ? 33.361 13.011 26.978 1.00 10.44 3252 SER R N 1
ATOM 4547 C CA . SER D 2 104 ? 34.641 12.348 26.730 1.00 9.69 3252 SER R CA 1
ATOM 4548 C C . SER D 2 104 ? 34.786 11.073 27.560 1.00 8.58 3252 SER R C 1
ATOM 4549 O O . SER D 2 104 ? 34.809 11.133 28.794 1.00 9.45 3252 SER R O 1
ATOM 4552 N N . ARG D 2 105 ? 34.889 9.924 26.888 1.00 8.04 3253 ARG R N 1
ATOM 4553 C CA . ARG D 2 105 ? 35.034 8.644 27.580 1.00 8.58 3253 ARG R CA 1
ATOM 4554 C C . ARG D 2 105 ? 36.513 8.246 27.710 1.00 8.47 3253 ARG R C 1
ATOM 4555 O O . ARG D 2 105 ? 36.861 7.058 27.649 1.00 8.41 3253 ARG R O 1
ATOM 4563 N N . HIS D 2 106 ? 37.380 9.236 27.909 1.00 7.73 3254 HIS R N 1
ATOM 4564 C CA . HIS D 2 106 ? 38.810 8.970 28.034 1.00 7.90 3254 HIS R CA 1
ATOM 4565 C C . HIS D 2 106 ? 39.388 9.311 29.395 1.00 7.86 3254 HIS R C 1
ATOM 4566 O O . HIS D 2 106 ? 38.787 10.045 30.188 1.00 5.83 3254 HIS R O 1
ATOM 4573 N N . ARG D 2 107 ? 40.570 8.766 29.663 1.00 7.71 3255 ARG R N 1
ATOM 4574 C CA . ARG D 2 107 ? 41.250 9.014 30.928 1.00 8.52 3255 ARG R CA 1
ATOM 4575 C C . ARG D 2 107 ? 41.727 10.460 30.929 1.00 8.13 3255 ARG R C 1
ATOM 4576 O O . ARG D 2 107 ? 41.774 11.098 29.890 1.00 6.93 3255 ARG R O 1
ATOM 4584 N N . PRO D 2 108 ? 42.103 10.993 32.099 1.00 9.08 3256 PRO R N 1
ATOM 4585 C CA . PRO D 2 108 ? 42.566 12.384 32.202 1.00 10.67 3256 PRO R CA 1
ATOM 4586 C C . PRO D 2 108 ? 43.713 12.763 31.266 1.00 11.12 3256 PRO R C 1
ATOM 4587 O O . PRO D 2 108 ? 44.531 11.930 30.900 1.00 11.73 3256 PRO R O 1
ATOM 4591 N N . ILE D 2 109 ? 43.753 14.030 30.883 1.00 11.25 3257 ILE R N 1
ATOM 4592 C CA . ILE D 2 109 ? 44.813 14.539 30.020 1.00 13.27 3257 ILE R CA 1
ATOM 4593 C C . ILE D 2 109 ? 45.461 15.680 30.795 1.00 14.03 3257 ILE R C 1
ATOM 4594 O O . ILE D 2 109 ? 44.769 16.560 31.290 1.00 14.05 3257 ILE R O 1
ATOM 4599 N N . LEU D 2 110 ? 46.785 15.646 30.919 1.00 15.38 3258 LEU R N 1
ATOM 4600 C CA . LEU D 2 110 ? 47.501 16.682 31.650 1.00 16.21 3258 LEU R CA 1
ATOM 4601 C C . LEU D 2 110 ? 48.197 17.596 30.665 1.00 16.48 3258 LEU R C 1
ATOM 4602 O O . LEU D 2 110 ? 48.510 17.189 29.548 1.00 15.63 3258 LEU R O 1
ATOM 4607 N N . GLN D 2 111 ? 48.449 18.832 31.080 1.00 16.47 3259 GLN R N 1
ATOM 4608 C CA . GLN D 2 111 ? 49.122 19.769 30.201 1.00 16.44 3259 GLN R CA 1
ATOM 4609 C C . GLN D 2 111 ? 50.606 19.414 30.120 1.00 15.67 3259 GLN R C 1
ATOM 4610 O O . GLN D 2 111 ? 51.272 19.230 31.143 1.00 14.63 3259 GLN R O 1
ATOM 4616 N N . ALA D 2 112 ? 51.119 19.307 28.899 1.00 14.20 3260 ALA R N 1
ATOM 4617 C CA . ALA D 2 112 ? 52.525 18.983 28.688 1.00 13.61 3260 ALA R CA 1
ATOM 4618 C C . ALA D 2 112 ? 53.411 20.047 29.342 1.00 14.25 3260 ALA R C 1
ATOM 4619 O O . ALA D 2 112 ? 53.102 21.244 29.276 1.00 12.97 3260 ALA R O 1
ATOM 4621 N N . GLY D 2 113 ? 54.507 19.609 29.968 1.00 14.03 3261 GLY R N 1
ATOM 4622 C CA . GLY D 2 113 ? 55.433 20.534 30.607 1.00 14.90 3261 GLY R CA 1
ATOM 4623 C C . GLY D 2 113 ? 55.130 20.870 32.063 1.00 15.78 3261 GLY R C 1
ATOM 4624 O O . GLY D 2 113 ? 55.933 21.517 32.734 1.00 17.08 3261 GLY R O 1
ATOM 4625 N N . LEU D 2 114 ? 53.973 20.440 32.553 1.00 15.40 3262 LEU R N 1
ATOM 4626 C CA . LEU D 2 114 ? 53.573 20.702 33.930 1.00 15.54 3262 LEU R CA 1
ATOM 4627 C C . LEU D 2 114 ? 53.340 19.398 34.676 1.00 14.78 3262 LEU R C 1
ATOM 4628 O O . LEU D 2 114 ? 52.671 18.508 34.167 1.00 15.74 3262 LEU R O 1
ATOM 4633 N N . PRO D 2 115 ? 53.892 19.268 35.894 1.00 14.48 3263 PRO R N 1
ATOM 4634 C CA . PRO D 2 115 ? 54.714 20.265 36.593 1.00 14.71 3263 PRO R CA 1
ATOM 4635 C C . PRO D 2 115 ? 56.104 20.397 35.972 1.00 16.05 3263 PRO R C 1
ATOM 4636 O O . PRO D 2 115 ? 56.670 19.414 35.487 1.00 15.88 3263 PRO R O 1
ATOM 4640 N N . ALA D 2 116 ? 56.643 21.613 35.983 1.00 15.93 3264 ALA R N 1
ATOM 4641 C CA . ALA D 2 116 ? 57.960 21.868 35.415 1.00 17.86 3264 ALA R CA 1
ATOM 4642 C C . ALA D 2 116 ? 59.059 21.584 36.427 1.00 18.34 3264 ALA R C 1
ATOM 4643 O O . ALA D 2 116 ? 58.823 21.634 37.640 1.00 18.12 3264 ALA R O 1
ATOM 4645 N N . ASN D 2 117 ? 60.252 21.270 35.927 1.00 19.09 3265 ASN R N 1
ATOM 4646 C CA . ASN D 2 117 ? 61.393 21.018 36.799 1.00 20.38 3265 ASN R CA 1
ATOM 4647 C C . ASN D 2 117 ? 61.684 22.336 37.477 1.00 21.40 3265 ASN R C 1
ATOM 4648 O O . ASN D 2 117 ? 61.370 23.395 36.929 1.00 21.59 3265 ASN R O 1
ATOM 4653 N N . ALA D 2 118 ? 62.284 22.277 38.658 1.00 22.91 3266 ALA R N 1
ATOM 4654 C CA . ALA D 2 118 ? 62.609 23.495 39.390 1.00 25.84 3266 ALA R CA 1
ATOM 4655 C C . ALA D 2 118 ? 63.914 23.352 40.158 1.00 27.34 3266 ALA R C 1
ATOM 4656 O O . ALA D 2 118 ? 64.283 22.260 40.588 1.00 27.51 3266 ALA R O 1
ATOM 4658 N N . SER D 2 119 ? 64.602 24.474 40.324 1.00 29.46 3267 SER R N 1
ATOM 4659 C CA . SER D 2 119 ? 65.868 24.507 41.026 1.00 31.85 3267 SER R CA 1
ATOM 4660 C C . SER D 2 119 ? 65.879 25.703 41.972 1.00 33.06 3267 SER R C 1
ATOM 4661 O O . SER D 2 119 ? 65.374 26.773 41.638 1.00 33.16 3267 SER R O 1
ATOM 4664 N N . THR D 2 120 ? 66.443 25.521 43.158 1.00 34.57 3268 THR R N 1
ATOM 4665 C CA . THR D 2 120 ? 66.508 26.618 44.114 1.00 36.26 3268 THR R CA 1
ATOM 4666 C C . THR D 2 120 ? 67.598 26.399 45.143 1.00 36.86 3268 THR R C 1
ATOM 4667 O O . THR D 2 120 ? 68.023 25.268 45.387 1.00 37.15 3268 THR R O 1
ATOM 4671 N N . VAL D 2 121 ? 68.057 27.492 45.740 1.00 37.67 3269 VAL R N 1
ATOM 4672 C CA . VAL D 2 121 ? 69.072 27.395 46.773 1.00 38.60 3269 VAL R CA 1
ATOM 4673 C C . VAL D 2 121 ? 68.330 27.089 48.070 1.00 38.46 3269 VAL R C 1
ATOM 4674 O O . VAL D 2 121 ? 67.210 27.559 48.275 1.00 38.45 3269 VAL R O 1
ATOM 4678 N N . VAL D 2 122 ? 68.943 26.289 48.933 1.00 38.23 3270 VAL R N 1
ATOM 4679 C CA . VAL D 2 122 ? 68.325 25.921 50.200 1.00 38.26 3270 VAL R CA 1
ATOM 4680 C C . VAL D 2 122 ? 67.642 27.122 50.847 1.00 37.65 3270 VAL R C 1
ATOM 4681 O O . VAL D 2 122 ? 68.106 28.256 50.716 1.00 37.49 3270 VAL R O 1
ATOM 4685 N N . GLY D 2 123 ? 66.529 26.870 51.530 1.00 37.20 3271 GLY R N 1
ATOM 4686 C CA . GLY D 2 123 ? 65.806 27.943 52.191 1.00 36.86 3271 GLY R CA 1
ATOM 4687 C C . GLY D 2 123 ? 64.902 28.731 51.264 1.00 36.70 3271 GLY R C 1
ATOM 4688 O O . GLY D 2 123 ? 64.101 29.549 51.715 1.00 36.42 3271 GLY R O 1
ATOM 4689 N N . GLY D 2 124 ? 65.035 28.487 49.964 1.00 36.71 3272 GLY R N 1
ATOM 4690 C CA . GLY D 2 124 ? 64.211 29.182 48.994 1.00 36.16 3272 GLY R CA 1
ATOM 4691 C C . GLY D 2 124 ? 62.868 28.496 48.854 1.00 36.04 3272 GLY R C 1
ATOM 4692 O O . GLY D 2 124 ? 62.662 27.405 49.389 1.00 35.59 3272 GLY R O 1
ATOM 4693 N N . ASP D 2 125 ? 61.949 29.134 48.142 1.00 35.55 3273 ASP R N 1
ATOM 4694 C CA . ASP D 2 125 ? 60.626 28.567 47.944 1.00 35.80 3273 ASP R CA 1
ATOM 4695 C C . ASP D 2 125 ? 60.393 28.159 46.494 1.00 34.97 3273 ASP R C 1
ATOM 4696 O O . ASP D 2 125 ? 60.891 28.795 45.564 1.00 34.35 3273 ASP R O 1
ATOM 4701 N N . VAL D 2 126 ? 59.633 27.087 46.314 1.00 33.72 3274 VAL R N 1
ATOM 4702 C CA . VAL D 2 126 ? 59.345 26.565 44.987 1.00 32.49 3274 VAL R CA 1
ATOM 4703 C C . VAL D 2 126 ? 57.896 26.098 44.876 1.00 30.91 3274 VAL R C 1
ATOM 4704 O O . VAL D 2 126 ? 57.242 25.817 45.882 1.00 30.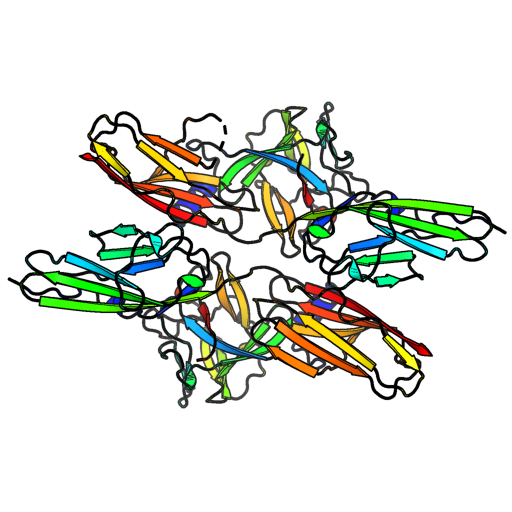29 3274 VAL R O 1
ATOM 4708 N N . GLU D 2 127 ? 57.400 26.021 43.648 1.00 28.91 3275 GLU R N 1
ATOM 4709 C CA . GLU D 2 127 ? 56.045 25.549 43.414 1.00 28.21 3275 GLU R CA 1
ATOM 4710 C C . GLU D 2 127 ? 56.008 24.621 42.205 1.00 26.18 3275 GLU R C 1
ATOM 4711 O O . GLU D 2 127 ? 56.888 24.659 41.341 1.00 25.96 3275 GLU R O 1
ATOM 4717 N N . PHE D 2 128 ? 54.985 23.779 42.169 1.00 23.82 3276 PHE R N 1
ATOM 4718 C CA . PHE D 2 128 ? 54.768 22.832 41.084 1.00 21.61 3276 PHE R CA 1
ATOM 4719 C C . PHE D 2 128 ? 53.313 22.997 40.653 1.00 19.86 3276 PHE R C 1
ATOM 4720 O O . PHE D 2 128 ? 52.408 23.025 41.490 1.00 18.58 3276 PHE R O 1
ATOM 4728 N N . VAL D 2 129 ? 53.089 23.114 39.352 1.00 18.26 3277 VAL R N 1
ATOM 4729 C CA . VAL D 2 129 ? 51.740 23.291 38.838 1.00 17.32 3277 VAL R CA 1
ATOM 4730 C C . VAL D 2 129 ? 51.320 22.122 37.958 1.00 16.81 3277 VAL R C 1
ATOM 4731 O O . VAL D 2 129 ? 52.126 21.525 37.259 1.00 15.87 3277 VAL R O 1
ATOM 4735 N N . CYS D 2 130 ? 50.042 21.796 38.003 1.00 17.91 3278 CYS R N 1
ATOM 4736 C CA . CYS D 2 130 ? 49.512 20.727 37.184 1.00 17.71 3278 CYS R CA 1
ATOM 4737 C C . CYS D 2 130 ? 48.119 21.123 36.755 1.00 17.27 3278 CYS R C 1
ATOM 4738 O O . CYS D 2 130 ? 47.330 21.614 37.563 1.00 17.03 3278 CYS R O 1
ATOM 4741 N N . LYS D 2 131 ? 47.829 20.930 35.472 1.00 16.58 3279 LYS R N 1
ATOM 4742 C CA . LYS D 2 131 ? 46.524 21.256 34.921 1.00 15.86 3279 LYS R CA 1
ATOM 4743 C C . LYS D 2 131 ? 45.964 19.972 34.318 1.00 15.89 3279 LYS R C 1
ATOM 4744 O O . LYS D 2 131 ? 46.579 19.361 33.436 1.00 15.02 3279 LYS R O 1
ATOM 4746 N N . VAL D 2 132 ? 44.796 19.569 34.803 1.00 15.34 3280 VAL R N 1
ATOM 4747 C CA . VAL D 2 132 ? 44.160 18.347 34.352 1.00 15.10 3280 VAL R CA 1
ATOM 4748 C C . VAL D 2 132 ? 42.812 18.571 33.670 1.00 15.29 3280 VAL R C 1
ATOM 4749 O O . VAL D 2 132 ? 41.983 19.363 34.132 1.00 15.53 3280 VAL R O 1
ATOM 4753 N N . TYR D 2 133 ? 42.616 17.897 32.538 1.00 14.89 3281 TYR R N 1
ATOM 4754 C CA . TYR D 2 133 ? 41.342 17.961 31.837 1.00 14.33 3281 TYR R CA 1
ATOM 4755 C C . TYR D 2 133 ? 40.716 16.584 31.964 1.00 13.16 3281 TYR R C 1
ATOM 4756 O O . TYR D 2 133 ? 41.346 15.570 31.645 1.00 11.53 3281 TYR R O 1
ATOM 4765 N N . SER D 2 134 ? 39.465 16.547 32.402 1.00 11.23 3282 SER R N 1
ATOM 4766 C CA . SER D 2 134 ? 38.771 15.284 32.561 1.00 10.88 3282 SER R CA 1
ATOM 4767 C C . SER D 2 134 ? 37.270 15.510 32.675 1.00 10.75 3282 SER R C 1
ATOM 4768 O O . SER D 2 134 ? 36.816 16.263 33.539 1.00 11.74 3282 SER R O 1
ATOM 4771 N N . ASP D 2 135 ? 36.508 14.876 31.791 1.00 9.90 3283 ASP R N 1
ATOM 4772 C CA . ASP D 2 135 ? 35.057 14.985 31.806 1.00 10.10 3283 ASP R CA 1
ATOM 4773 C C . ASP D 2 135 ? 34.609 14.308 33.108 1.00 10.16 3283 ASP R C 1
ATOM 4774 O O . ASP D 2 135 ? 34.049 14.948 33.994 1.00 8.90 3283 ASP R O 1
ATOM 4779 N N . ALA D 2 136 ? 34.855 13.004 33.215 1.00 10.04 3284 ALA R N 1
ATOM 4780 C CA . ALA D 2 136 ? 34.509 12.281 34.434 1.00 10.43 3284 ALA R CA 1
ATOM 4781 C C . ALA D 2 136 ? 35.319 12.906 35.577 1.00 11.10 3284 ALA R C 1
ATOM 4782 O O . ALA D 2 136 ? 36.507 13.198 35.423 1.00 10.28 3284 ALA R O 1
ATOM 4784 N N . GLN D 2 137 ? 34.664 13.121 36.711 1.00 12.05 3285 GLN R N 1
ATOM 4785 C CA . GLN D 2 137 ? 35.297 13.722 37.878 1.00 13.13 3285 GLN R CA 1
ATOM 4786 C C . GLN D 2 137 ? 36.635 13.046 38.207 1.00 11.95 3285 GLN R C 1
ATOM 4787 O O . GLN D 2 137 ? 36.692 11.853 38.492 1.00 11.71 3285 GLN R O 1
ATOM 4793 N N . PRO D 2 138 ? 37.731 13.803 38.170 1.00 11.23 3286 PRO R N 1
ATOM 4794 C CA . PRO D 2 138 ? 39.015 13.176 38.479 1.00 11.85 3286 PRO R CA 1
ATOM 4795 C C . PRO D 2 138 ? 39.451 13.384 39.915 1.00 12.65 3286 PRO R C 1
ATOM 4796 O O . PRO D 2 138 ? 38.906 14.225 40.634 1.00 12.29 3286 PRO R O 1
ATOM 4800 N N . HIS D 2 139 ? 40.433 12.593 40.330 1.00 12.96 3287 HIS R N 1
ATOM 4801 C CA . HIS D 2 139 ? 41.023 12.766 41.639 1.00 12.77 3287 HIS R CA 1
ATOM 4802 C C . HIS D 2 139 ? 42.482 13.012 41.311 1.00 13.06 3287 HIS R C 1
ATOM 4803 O O . HIS D 2 139 ? 43.012 12.390 40.390 1.00 13.60 3287 HIS R O 1
ATOM 4810 N N . ILE D 2 140 ? 43.122 13.921 42.045 1.00 13.37 3288 ILE R N 1
ATOM 4811 C CA . ILE D 2 140 ? 44.525 14.259 41.821 1.00 13.40 3288 ILE R CA 1
ATOM 4812 C C . ILE D 2 140 ? 45.380 14.102 43.073 1.00 14.14 3288 ILE R C 1
ATOM 4813 O O . ILE D 2 140 ? 44.980 14.519 44.159 1.00 14.89 3288 ILE R O 1
ATOM 4818 N N . GLN D 2 141 ? 46.553 13.489 42.923 1.00 15.20 3289 GLN R N 1
ATOM 4819 C CA . GLN D 2 141 ? 47.482 13.330 44.040 1.00 15.49 3289 GLN R CA 1
ATOM 4820 C C . GLN D 2 141 ? 48.870 13.833 43.664 1.00 16.07 3289 GLN R C 1
ATOM 4821 O O . GLN D 2 141 ? 49.344 13.620 42.548 1.00 14.95 3289 GLN R O 1
ATOM 4827 N N . TRP D 2 142 ? 49.510 14.503 44.614 1.00 15.66 3290 TRP R N 1
ATOM 4828 C CA . TRP D 2 142 ? 50.866 14.992 44.443 1.00 16.00 3290 TRP R CA 1
ATOM 4829 C C . TRP D 2 142 ? 51.691 13.940 45.163 1.00 16.71 3290 TRP R C 1
ATOM 4830 O O . TRP D 2 142 ? 51.442 13.650 46.337 1.00 17.21 3290 TRP R O 1
ATOM 4841 N N . ILE D 2 143 ? 52.669 13.369 44.474 1.00 17.35 3291 ILE R N 1
ATOM 4842 C CA . ILE D 2 143 ? 53.465 12.313 45.063 1.00 18.28 3291 ILE R CA 1
ATOM 4843 C C . ILE D 2 143 ? 54.968 12.542 45.030 1.00 20.66 3291 ILE R C 1
ATOM 4844 O O . ILE D 2 143 ? 55.554 12.863 43.994 1.00 20.98 3291 ILE R O 1
ATOM 4849 N N . LYS D 2 144 ? 55.584 12.363 46.188 1.00 21.92 3292 LYS R N 1
ATOM 4850 C CA . LYS D 2 144 ? 57.013 12.518 46.326 1.00 23.76 3292 LYS R CA 1
ATOM 4851 C C . LYS D 2 144 ? 57.640 11.135 46.264 1.00 24.75 3292 LYS R C 1
ATOM 4852 O O . LYS D 2 144 ? 57.247 10.235 47.000 1.00 24.66 3292 LYS R O 1
ATOM 4858 N N . HIS D 2 145 ? 58.593 10.952 45.362 1.00 26.34 3293 HIS R N 1
ATOM 4859 C CA . HIS D 2 145 ? 59.272 9.672 45.259 1.00 28.82 3293 HIS R CA 1
ATOM 4860 C C . HIS D 2 145 ? 60.337 9.702 46.348 1.00 29.82 3293 HIS R C 1
ATOM 4861 O O . HIS D 2 145 ? 61.403 10.290 46.167 1.00 30.67 3293 HIS R O 1
ATOM 4868 N N . VAL D 2 146 ? 60.033 9.085 47.485 1.00 30.75 3294 VAL R N 1
ATOM 4869 C CA . VAL D 2 146 ? 60.954 9.063 48.617 1.00 31.47 3294 VAL R CA 1
ATOM 4870 C C . VAL D 2 146 ? 61.467 7.654 48.891 1.00 31.95 3294 VAL R C 1
ATOM 4871 O O . VAL D 2 146 ? 62.181 7.077 48.076 1.00 31.78 3294 VAL R O 1
ATOM 4873 N N . TYR D 2 160 ? 58.491 3.475 47.080 1.00 33.81 3308 TYR R N 1
ATOM 4874 C CA . TYR D 2 160 ? 58.357 4.372 48.227 1.00 33.72 3308 TYR R CA 1
ATOM 4875 C C . TYR D 2 160 ? 57.725 5.680 47.779 1.00 33.33 3308 TYR R C 1
ATOM 4876 O O . TYR D 2 160 ? 58.405 6.547 47.228 1.00 33.57 3308 TYR R O 1
ATOM 4878 N N . LEU D 2 161 ? 56.424 5.820 48.022 1.00 32.13 3309 LEU R N 1
ATOM 4879 C CA . LEU D 2 161 ? 55.697 7.017 47.626 1.00 31.11 3309 LEU R CA 1
ATOM 4880 C C . LEU D 2 161 ? 55.052 7.740 48.799 1.00 30.73 3309 LEU R C 1
ATOM 4881 O O . LEU D 2 161 ? 54.390 7.127 49.631 1.00 31.67 3309 LEU R O 1
ATOM 4886 N N . LYS D 2 162 ? 55.239 9.051 48.854 1.00 29.45 3310 LYS R N 1
ATOM 4887 C CA . LYS D 2 162 ? 54.653 9.847 49.914 1.00 28.93 3310 LYS R CA 1
ATOM 4888 C C . LYS D 2 162 ? 53.653 10.815 49.291 1.00 28.11 3310 LYS R C 1
ATOM 4889 O O . LYS D 2 162 ? 54.018 11.646 48.460 1.00 28.27 3310 LYS R O 1
ATOM 4895 N N . VAL D 2 163 ? 52.391 10.699 49.684 1.00 27.26 3311 VAL R N 1
ATOM 4896 C CA . VAL D 2 163 ? 51.352 11.579 49.165 1.00 26.23 3311 VAL R CA 1
ATOM 4897 C C . VAL D 2 163 ? 51.406 12.914 49.907 1.00 26.53 3311 VAL R C 1
ATOM 4898 O O . VAL D 2 163 ? 51.307 12.959 51.132 1.00 28.30 3311 VAL R O 1
ATOM 4902 N N . LEU D 2 164 ? 51.573 13.996 49.154 1.00 26.41 3312 LEU R N 1
ATOM 4903 C CA . LEU D 2 164 ? 51.660 15.336 49.718 1.00 26.68 3312 LEU R CA 1
ATOM 4904 C C . LEU D 2 164 ? 50.346 16.073 49.518 1.00 27.42 3312 LEU R C 1
ATOM 4905 O O . LEU D 2 164 ? 49.630 15.824 48.550 1.00 27.59 3312 LEU R O 1
ATOM 4910 N N . LYS D 2 165 ? 50.031 16.988 50.421 1.00 28.26 3313 LYS R N 1
ATOM 4911 C CA . LYS D 2 165 ? 48.790 17.726 50.294 1.00 30.25 3313 LYS R CA 1
ATOM 4912 C C . LYS D 2 165 ? 48.998 19.168 49.851 1.00 31.30 3313 LYS R C 1
ATOM 4913 O O . LYS D 2 165 ? 49.996 19.806 50.183 1.00 32.46 3313 LYS R O 1
ATOM 4919 N N . ALA D 2 166 ? 48.059 19.684 49.079 1.00 33.54 3314 ALA R N 1
ATOM 4920 C CA . ALA D 2 166 ? 48.143 21.078 48.698 1.00 35.58 3314 ALA R CA 1
ATOM 4921 C C . ALA D 2 166 ? 47.473 21.691 49.930 1.00 37.00 3314 ALA R C 1
ATOM 4922 O O . ALA D 2 166 ? 46.503 21.132 50.440 1.00 36.87 3314 ALA R O 1
ATOM 4924 N N . ALA D 2 167 ? 47.990 22.805 50.435 1.00 38.34 3315 ALA R N 1
ATOM 4925 C CA . ALA D 2 167 ? 47.393 23.416 51.620 1.00 39.91 3315 ALA R CA 1
ATOM 4926 C C . ALA D 2 167 ? 46.301 24.426 51.274 1.00 41.24 3315 ALA R C 1
ATOM 4927 O O . ALA D 2 167 ? 45.468 24.757 52.118 1.00 41.96 3315 ALA R O 1
ATOM 4929 N N . GLY D 2 168 ? 46.302 24.895 50.029 1.00 42.50 3316 GLY R N 1
ATOM 4930 C CA . GLY D 2 168 ? 45.322 25.875 49.579 1.00 43.99 3316 GLY R CA 1
ATOM 4931 C C . GLY D 2 168 ? 43.858 25.575 49.850 1.00 44.95 3316 GLY R C 1
ATOM 4932 O O . GLY D 2 168 ? 43.494 24.469 50.248 1.00 45.40 3316 GLY R O 1
ATOM 4933 N N . VAL D 2 169 ? 43.011 26.577 49.630 1.00 46.23 3317 VAL R N 1
ATOM 4934 C CA . VAL D 2 169 ? 41.575 26.440 49.843 1.00 46.99 3317 VAL R CA 1
ATOM 4935 C C . VAL D 2 169 ? 40.909 25.896 48.583 1.00 47.57 3317 VAL R C 1
ATOM 4936 O O . VAL D 2 169 ? 41.528 25.843 47.518 1.00 48.04 3317 VAL R O 1
ATOM 4938 N N . ILE D 2 176 ? 43.119 24.248 38.369 1.00 31.94 3324 ILE R N 1
ATOM 4939 C CA . ILE D 2 176 ? 44.577 24.190 38.377 1.00 31.46 3324 ILE R CA 1
ATOM 4940 C C . ILE D 2 176 ? 45.093 23.865 39.778 1.00 30.31 3324 ILE R C 1
ATOM 4941 O O . ILE D 2 176 ? 44.649 24.451 40.765 1.00 30.19 3324 ILE R O 1
ATOM 4946 N N . GLU D 2 177 ? 46.017 22.914 39.855 1.00 28.80 3325 GLU R N 1
ATOM 4947 C CA . GLU D 2 177 ? 46.587 22.488 41.129 1.00 27.76 3325 GLU R CA 1
ATOM 4948 C C . GLU D 2 177 ? 47.998 23.029 41.305 1.00 26.48 3325 GLU R C 1
ATOM 4949 O O . GLU D 2 177 ? 48.787 23.039 40.359 1.00 25.24 3325 GLU R O 1
ATOM 4955 N N . VAL D 2 178 ? 48.318 23.464 42.522 1.00 25.08 3326 VAL R N 1
ATOM 4956 C CA . VAL D 2 178 ? 49.644 23.981 42.823 1.00 24.75 3326 VAL R CA 1
ATOM 4957 C C . VAL D 2 178 ? 50.127 23.428 44.154 1.00 24.21 3326 VAL R C 1
ATOM 4958 O O . VAL D 2 178 ? 49.380 23.399 45.130 1.00 24.74 3326 VAL R O 1
ATOM 4962 N N . LEU D 2 179 ? 51.375 22.983 44.181 1.00 24.27 3327 LEU R N 1
ATOM 4963 C CA . LEU D 2 179 ? 51.982 22.453 45.386 1.00 24.28 3327 LEU R CA 1
ATOM 4964 C C . LEU D 2 179 ? 53.107 23.408 45.749 1.00 24.76 3327 LEU R C 1
ATOM 4965 O O . LEU D 2 179 ? 54.012 23.631 44.949 1.00 24.77 3327 LEU R O 1
ATOM 4970 N N . TYR D 2 180 ? 53.037 24.001 46.935 1.00 25.48 3328 TYR R N 1
ATOM 4971 C CA . TYR D 2 180 ? 54.088 24.913 47.366 1.00 26.83 3328 TYR R CA 1
ATOM 4972 C C . TYR D 2 180 ? 55.007 24.220 48.351 1.00 27.70 3328 TYR R C 1
ATOM 4973 O O . TYR D 2 180 ? 54.552 23.528 49.263 1.00 27.72 3328 TYR R O 1
ATOM 4982 N N . ILE D 2 181 ? 56.304 24.405 48.153 1.00 28.77 3329 ILE R N 1
ATOM 4983 C CA . ILE D 2 181 ? 57.307 23.833 49.035 1.00 30.21 3329 ILE R CA 1
ATOM 4984 C C . ILE D 2 181 ? 58.164 24.996 49.519 1.00 31.79 3329 ILE R C 1
ATOM 4985 O O . ILE D 2 181 ? 59.036 25.485 48.802 1.00 32.13 3329 ILE R O 1
ATOM 4990 N N . ARG D 2 182 ? 57.890 25.441 50.741 1.00 33.45 3330 ARG R N 1
ATOM 4991 C CA . ARG D 2 182 ? 58.593 26.565 51.346 1.00 34.84 3330 ARG R CA 1
ATOM 4992 C C . ARG D 2 182 ? 59.822 26.148 52.148 1.00 35.11 3330 ARG R C 1
ATOM 4993 O O . ARG D 2 182 ? 59.879 25.039 52.675 1.00 35.05 3330 ARG R O 1
ATOM 5001 N N . ASN D 2 183 ? 60.801 27.046 52.232 1.00 35.81 3331 ASN R N 1
ATOM 5002 C CA . ASN D 2 183 ? 62.038 26.795 52.968 1.00 36.26 3331 ASN R CA 1
ATOM 5003 C C . ASN D 2 183 ? 62.624 25.453 52.570 1.00 37.02 3331 ASN R C 1
ATOM 5004 O O . ASN D 2 183 ? 62.913 24.608 53.420 1.00 37.21 3331 ASN R O 1
ATOM 5009 N N . VAL D 2 184 ? 62.793 25.265 51.268 1.00 37.50 3332 VAL R N 1
ATOM 5010 C CA . VAL D 2 184 ? 63.331 24.025 50.742 1.00 37.91 3332 VAL R CA 1
ATOM 5011 C C . VAL D 2 184 ? 64.631 23.619 51.430 1.00 38.04 3332 VAL R C 1
ATOM 5012 O O . VAL D 2 184 ? 65.443 24.465 51.801 1.00 38.70 3332 VAL R O 1
ATOM 5014 N N . THR D 2 185 ? 64.804 22.316 51.621 1.00 38.00 3333 THR R N 1
ATOM 5015 C CA . THR D 2 185 ? 66.017 21.774 52.221 1.00 37.90 3333 THR R CA 1
ATOM 5016 C C . THR D 2 185 ? 66.534 20.742 51.234 1.00 38.20 3333 THR R C 1
ATOM 5017 O O . THR D 2 185 ? 65.900 20.494 50.205 1.00 38.48 3333 THR R O 1
ATOM 5021 N N . PHE D 2 186 ? 67.682 20.144 51.524 1.00 37.83 3334 PHE R N 1
ATOM 5022 C CA . PHE D 2 186 ? 68.219 19.147 50.611 1.00 37.86 3334 PHE R CA 1
ATOM 5023 C C . PHE D 2 186 ? 67.321 17.922 50.592 1.00 37.43 3334 PHE R C 1
ATOM 5024 O O . PHE D 2 186 ? 67.235 17.223 49.585 1.00 37.15 3334 PHE R O 1
ATOM 5032 N N . GLU D 2 187 ? 66.632 17.683 51.703 1.00 36.70 3335 GLU R N 1
ATOM 5033 C CA . GLU D 2 187 ? 65.727 16.547 51.807 1.00 36.14 3335 GLU R CA 1
ATOM 5034 C C . GLU D 2 187 ? 64.541 16.693 50.844 1.00 35.11 3335 GLU R C 1
ATOM 5035 O O . GLU D 2 187 ? 63.959 15.698 50.415 1.00 34.60 3335 GLU R O 1
ATOM 5037 N N . ASP D 2 188 ? 64.187 17.931 50.507 1.00 33.73 3336 ASP R N 1
ATOM 5038 C CA . ASP D 2 188 ? 63.076 18.181 49.587 1.00 32.83 3336 ASP R CA 1
ATOM 5039 C C . ASP D 2 188 ? 63.435 17.770 48.164 1.00 31.88 3336 ASP R C 1
ATOM 5040 O O . ASP D 2 188 ? 62.558 17.450 47.361 1.00 31.54 3336 ASP R O 1
ATOM 5045 N N . ALA D 2 189 ? 64.728 17.794 47.858 1.00 30.26 3337 ALA R N 1
ATOM 5046 C CA . ALA D 2 189 ? 65.205 17.435 46.532 1.00 28.70 3337 ALA R CA 1
ATOM 5047 C C . ALA D 2 189 ? 64.648 16.080 46.106 1.00 27.18 3337 ALA R C 1
ATOM 5048 O O . ALA D 2 189 ? 64.437 15.198 46.934 1.00 26.29 3337 ALA R O 1
ATOM 5050 N N . GLY D 2 190 ? 64.412 15.919 44.810 1.00 25.99 3338 GLY R N 1
ATOM 5051 C CA . GLY D 2 190 ? 63.881 14.663 44.317 1.00 24.50 3338 GLY R CA 1
ATOM 5052 C C . GLY D 2 190 ? 62.807 14.840 43.259 1.00 23.14 3338 GLY R C 1
ATOM 5053 O O . GLY D 2 190 ? 62.570 15.944 42.773 1.00 22.90 3338 GLY R O 1
ATOM 5054 N N . GLU D 2 191 ? 62.151 13.739 42.912 1.00 22.38 3339 GLU R N 1
ATOM 5055 C CA . GLU D 2 191 ? 61.111 13.738 41.889 1.00 21.52 3339 GLU R CA 1
ATOM 5056 C C . GLU D 2 191 ? 59.707 13.890 42.466 1.00 19.72 3339 GLU R C 1
ATOM 5057 O O . GLU D 2 191 ? 59.363 13.251 43.460 1.00 18.51 3339 GLU R O 1
ATOM 5063 N N . TYR D 2 192 ? 58.914 14.757 41.837 1.00 18.10 3340 TYR R N 1
ATOM 5064 C CA . TYR D 2 192 ? 57.531 15.005 42.244 1.00 17.52 3340 TYR R CA 1
ATOM 5065 C C . TYR D 2 192 ? 56.584 14.641 41.102 1.00 17.06 3340 TYR R C 1
ATOM 5066 O O . TYR D 2 192 ? 56.823 15.002 39.947 1.00 17.77 3340 TYR R O 1
ATOM 5075 N N . THR D 2 193 ? 55.501 13.948 41.431 1.00 15.98 3341 THR R N 1
ATOM 5076 C CA . THR D 2 193 ? 54.538 13.511 40.432 1.00 15.62 3341 THR R CA 1
ATOM 5077 C C . THR D 2 193 ? 53.107 13.971 40.687 1.00 16.00 3341 THR R C 1
ATOM 5078 O O . THR D 2 193 ? 52.629 13.958 41.830 1.00 16.17 3341 THR R O 1
ATOM 5082 N N . CYS D 2 194 ? 52.433 14.376 39.613 1.00 14.87 3342 CYS R N 1
ATOM 5083 C CA . CYS D 2 194 ? 51.036 14.763 39.678 1.00 14.46 3342 CYS R CA 1
ATOM 5084 C C . CYS D 2 194 ? 50.315 13.595 39.026 1.00 13.41 3342 CYS R C 1
ATOM 5085 O O . CYS D 2 194 ? 50.442 13.380 37.819 1.00 12.99 3342 CYS R O 1
ATOM 5088 N N . LEU D 2 195 ? 49.563 12.852 39.831 1.00 11.89 3343 LEU R N 1
ATOM 5089 C CA . LEU D 2 195 ? 48.835 11.662 39.387 1.00 11.35 3343 LEU R CA 1
ATOM 5090 C C . LEU D 2 195 ? 47.346 11.948 39.313 1.00 10.57 3343 LEU R C 1
ATOM 5091 O O . LEU D 2 195 ? 46.744 12.297 40.323 1.00 10.22 3343 LEU R O 1
ATOM 5096 N N . ALA D 2 196 ? 46.743 11.777 38.140 1.00 9.59 3344 ALA R N 1
ATOM 5097 C CA . ALA D 2 196 ? 45.312 12.028 37.996 1.00 9.25 3344 ALA R CA 1
ATOM 5098 C C . ALA D 2 196 ? 44.578 10.796 37.493 1.00 8.90 3344 ALA R C 1
ATOM 5099 O O . ALA D 2 196 ? 45.078 10.066 36.633 1.00 9.44 3344 ALA R O 1
ATOM 5101 N N . GLY D 2 197 ? 43.388 10.564 38.029 1.00 8.44 3345 GLY R N 1
ATOM 5102 C CA . GLY D 2 197 ? 42.621 9.411 37.596 1.00 9.46 3345 GLY R CA 1
ATOM 5103 C C . GLY D 2 197 ? 41.115 9.617 37.625 1.00 10.02 3345 GLY R C 1
ATOM 5104 O O . GLY D 2 197 ? 40.598 10.388 38.440 1.00 11.37 3345 GLY R O 1
ATOM 5105 N N . ASN D 2 198 ? 40.410 8.965 36.706 1.00 8.73 3346 ASN R N 1
ATOM 5106 C CA . ASN D 2 198 ? 38.954 9.035 36.686 1.00 8.37 3346 ASN R CA 1
ATOM 5107 C C . ASN D 2 198 ? 38.453 7.613 36.520 1.00 8.82 3346 ASN R C 1
ATOM 5108 O O . ASN D 2 198 ? 39.244 6.665 36.623 1.00 7.75 3346 ASN R O 1
ATOM 5113 N N . SER D 2 199 ? 37.156 7.459 36.262 1.00 7.97 3347 SER R N 1
ATOM 5114 C CA . SER D 2 199 ? 36.564 6.134 36.112 1.00 7.97 3347 SER R CA 1
ATOM 5115 C C . SER D 2 199 ? 37.034 5.366 34.873 1.00 8.51 3347 SER R C 1
ATOM 5116 O O . SER D 2 199 ? 36.657 4.206 34.683 1.00 8.70 3347 SER R O 1
ATOM 5119 N N . ILE D 2 200 ? 37.835 6.002 34.020 1.00 8.38 3348 ILE R N 1
ATOM 5120 C CA . ILE D 2 200 ? 38.322 5.308 32.834 1.00 8.88 3348 ILE R CA 1
ATOM 5121 C C . ILE D 2 200 ? 39.764 4.857 33.019 1.00 10.21 3348 ILE R C 1
ATOM 5122 O O . ILE D 2 200 ? 40.083 3.682 32.822 1.00 9.95 3348 ILE R O 1
ATOM 5127 N N . GLY D 2 201 ? 40.632 5.785 33.413 1.00 10.70 3349 GLY R N 1
ATOM 5128 C CA . GLY D 2 201 ? 42.030 5.440 33.604 1.00 10.66 3349 GLY R CA 1
ATOM 5129 C C . GLY D 2 201 ? 42.829 6.500 34.337 1.00 10.70 3349 GLY R C 1
ATOM 5130 O O . GLY D 2 201 ? 42.270 7.369 35.004 1.00 9.63 3349 GLY R O 1
ATOM 5131 N N . ILE D 2 202 ? 44.146 6.445 34.184 1.00 11.60 3350 ILE R N 1
ATOM 5132 C CA . ILE D 2 202 ? 45.030 7.378 34.867 1.00 12.15 3350 ILE R CA 1
ATOM 5133 C C . ILE D 2 202 ? 46.099 7.964 33.958 1.00 13.12 3350 ILE R C 1
ATOM 5134 O O . ILE D 2 202 ? 46.382 7.422 32.892 1.00 13.89 3350 ILE R O 1
ATOM 5139 N N . SER D 2 203 ? 46.699 9.061 34.410 1.00 13.73 3351 SER R N 1
ATOM 5140 C CA . SER D 2 203 ? 47.760 9.758 33.689 1.00 14.33 3351 SER R CA 1
ATOM 5141 C C . SER D 2 203 ? 48.558 10.533 34.724 1.00 13.55 3351 SER R C 1
ATOM 5142 O O . SER D 2 203 ? 48.007 10.978 35.731 1.00 13.33 3351 SER R O 1
ATOM 5145 N N . PHE D 2 204 ? 49.847 10.717 34.473 1.00 13.04 3352 PHE R N 1
ATOM 5146 C CA . PHE D 2 204 ? 50.694 11.426 35.423 1.00 12.97 3352 PHE R CA 1
ATOM 5147 C C . PHE D 2 204 ? 51.912 12.053 34.751 1.00 13.63 3352 PHE R C 1
ATOM 5148 O O . PHE D 2 204 ? 52.429 11.535 33.752 1.00 14.62 3352 PHE R O 1
ATOM 5156 N N . HIS D 2 205 ? 52.336 13.193 35.286 1.00 13.37 3353 HIS R N 1
ATOM 5157 C CA . HIS D 2 205 ? 53.508 13.906 34.796 1.00 12.93 3353 HIS R CA 1
ATOM 5158 C C . HIS D 2 205 ? 54.432 14.058 35.993 1.00 14.08 3353 HIS R C 1
ATOM 5159 O O . HIS D 2 205 ? 53.960 14.215 37.123 1.00 13.97 3353 HIS R O 1
ATOM 5166 N N . SER D 2 206 ? 55.738 14.022 35.753 1.00 15.31 3354 SER R N 1
ATOM 5167 C CA . SER D 2 206 ? 56.708 14.139 36.836 1.00 16.79 3354 SER R CA 1
ATOM 5168 C C . SER D 2 206 ? 57.725 15.240 36.614 1.00 17.14 3354 SER R C 1
ATOM 5169 O O . SER D 2 206 ? 58.059 15.574 35.472 1.00 16.37 3354 SER R O 1
ATOM 5172 N N . ALA D 2 207 ? 58.218 15.795 37.719 1.00 18.32 3355 ALA R N 1
ATOM 5173 C CA . ALA D 2 207 ? 59.200 16.872 37.673 1.00 20.32 3355 ALA R CA 1
ATOM 5174 C C . ALA D 2 207 ? 60.277 16.673 38.736 1.00 21.91 3355 ALA R C 1
ATOM 5175 O O . ALA D 2 207 ? 60.074 15.970 39.727 1.00 22.03 3355 ALA R O 1
ATOM 5177 N N . TRP D 2 208 ? 61.427 17.301 38.522 1.00 24.66 3356 TRP R N 1
ATOM 5178 C CA . TRP D 2 208 ? 62.535 17.187 39.454 1.00 27.28 3356 TRP R CA 1
ATOM 5179 C C . TRP D 2 208 ? 62.856 18.492 40.156 1.00 28.15 3356 TRP R C 1
ATOM 5180 O O . TRP D 2 208 ? 62.926 19.547 39.526 1.00 28.27 3356 TRP R O 1
ATOM 5191 N N . LEU D 2 209 ? 63.033 18.412 41.471 1.00 29.54 3357 LEU R N 1
ATOM 5192 C CA . LEU D 2 209 ? 63.393 19.582 42.265 1.00 30.43 3357 LEU R CA 1
ATOM 5193 C C . LEU D 2 209 ? 64.877 19.484 42.584 1.00 31.13 3357 LEU R C 1
ATOM 5194 O O . LEU D 2 209 ? 65.317 18.535 43.236 1.00 31.37 3357 LEU R O 1
ATOM 5199 N N . THR D 2 210 ? 65.647 20.455 42.111 1.00 31.93 3358 THR R N 1
ATOM 5200 C CA . THR D 2 210 ? 67.076 20.475 42.373 1.00 32.69 3358 THR R CA 1
ATOM 5201 C C . THR D 2 210 ? 67.359 21.516 43.445 1.00 33.68 3358 THR R C 1
ATOM 5202 O O . THR D 2 210 ? 66.910 22.657 43.339 1.00 34.19 3358 THR R O 1
ATOM 5206 N N . VAL D 2 211 ? 68.088 21.120 44.482 1.00 34.40 3359 VAL R N 1
ATOM 5207 C CA . VAL D 2 211 ? 68.436 22.043 45.553 1.00 35.33 3359 VAL R CA 1
ATOM 5208 C C . VAL D 2 211 ? 69.941 22.292 45.498 1.00 36.21 3359 VAL R C 1
ATOM 5209 O O . VAL D 2 211 ? 70.729 21.353 45.411 1.00 36.57 3359 VAL R O 1
ATOM 5213 N N . LEU D 2 212 ? 70.333 23.561 45.537 1.00 37.89 3360 LEU R N 1
ATOM 5214 C CA . LEU D 2 212 ? 71.745 23.934 45.465 1.00 39.30 3360 LEU R CA 1
ATOM 5215 C C . LEU D 2 212 ? 72.227 24.673 46.711 1.00 39.58 3360 LEU R C 1
ATOM 5216 O O . LEU D 2 212 ? 71.357 25.206 47.432 1.00 40.56 3360 LEU R O 1
#

Secondary structure (DSSP, 8-state):
-HHHHHHHTTS--SSS---EEEEEEEETTTSSEEEE-TTS-EEEEEPTT-GGG-EEEEEEETTTEEEEEETTT-PEEEE-TTS-EEEES---SGGGEEEEEE-TTS-EEEEESSSTT-B--B-TTS-B--GGG--TTSGGG-EEEE---/-HHHHHHHTTS--TTS---EEEEEEEETTTSSEEEE-TTS-EEEEEPTT-GGG-EEEEEEETTTEEEEEETTT-PEEEE-TTS-EEEES---SGGGEEEEEE-TTS-EEEEESSSTT-B--B-TTS-B--GGG--TTSGGG-EEEE--/-EEEEES-HHHHT--EEEEETT--EEEE--EEEESPPEEEEEETTEE--GGGSTT--EEEGGGTEEEE-S--GGG-EEEEEEEEETTEEEEEEEEEEEE----S--EEPTT-SPPEEE-TT--EEEEEEEE-SSPPEEEEEEE--EEEEP-EEEEETTEEEEEEEE-S--GGG-EEEEEEEE-SS-EEEEEEEEEE-/-EEEEES-HHHHT--EEEEETT--EEEE--EEEESPPEEEEEETTEE--GGGSTT--EEEGGGTEEEE-S--GGG-EEEEEEEEETTEEEEEEEEEEEE----S--EE-TT-SPPEEE-TT--EEEEE-EE-SSPPEEEEEEE--EEEE------EEEEE-S--GGG-EEEEEEEE-SS-EEEEEEEEEE-